Protein AF-0000000078664576 (afdb_homodimer)

pLDDT: mean 90.14, std 10.69, range [45.69, 98.06]

Foldseek 3Di:
DDADDPVRLCVLQVVLVVQQDALVVLLVVLVVPDDPVCLQLVNCLQCVLVSLVSSLVSSLVSSVVSLVVSVVSSVVSLCVVCVVVVVPDPDDPVVVVVVSCVNCVVSVVVSCVVVVVVSVVSSQVNSLVSVCSSLVSNVWAKDFDDPVCCVVQLRFGMKGNYPVCCVPPQLPMATEHEEQDDDPCSPNSQDDDDVRHHYEYEYAHPEQDLVNLVVCVVSPYAYEYDPVRCVDPSNVPPPSYHHSSCVSVVSD/DDADDPVRLCVLQVVLVVQQDALVVLLVVLVVPDDPVCLQLVNCLQCVLVSLVSSLVSSLVSSVVSLVVSVVSSVVSLCVVCVVVVVPDPDDPVVVVVVSCVNCVVSVVVSCVVVVVVSVVSSQVNSLVSVCSSLVSNVWAKDFDDPVCCVVQLNFGMKGNYPVCCVPPQLPMATEHEDQDDDPCSPNSQDDDPVRHHYEYEYAHPEQDLVNLVVCVVSPYAYEYDPVRCPDPSNVPPPSYHHSSCVSVVSD

Sequence (504 aa):
MLELTESEIAAFLDPALKSIPPPIKILQESIDSLPFKKLEPEYVKNHFSEVMELVTDNAFAKFKVYQRMASRPVIQKFMEKYGPEIEANTKNQKEFVSELLDIFMPVAVSFEFRTSQMRKSRAGTTFEHITVFLL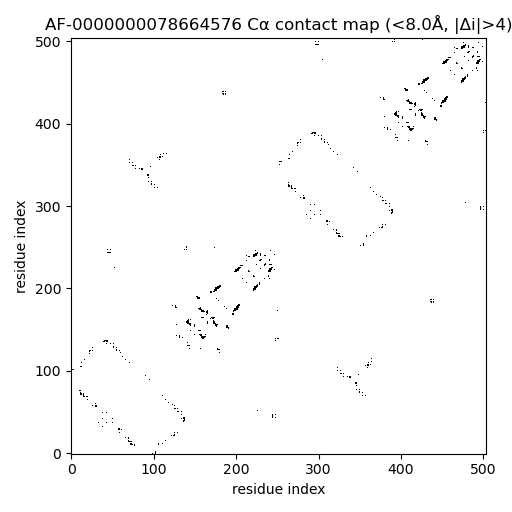QKCGIKCERTAKSVRKKMNRMDIVIPNQEVALKKPDQAKFLSCKHTLRERWKQALPEKNRNWVMYLITMDDDIPDQKAKEINDHNLIVYVKDQVKAKSYLAKKDWIRKLSDLPKDLRMLELTESEIAAFLDPALKSIPPPIKILQESIDSLPFKKLEPEYVKNHFSEVMELVTDNAFAKFKVYQRMASRPVIQKFMEKYGPEIEANTKNQKEFVSELLDIFMPVAVSFEFRTSQMRKSRAGTTFEHITVFLLQKCGIKCERTAKSVRKKMNRMDIVIPNQEVALKKPDQAKFLSCKHTLRERWKQALPEKNRNWVMYLITMDDDIPDQKAKEINDHNLIVYVKDQVKAKSYLAKKDWIRKLSDLPKDLR

Secondary structure (DSSP, 8-state):
-----HHHHHHHHHHHHHHSPPHHHHHHHHHHTS-GGGGSHHHHHHTHHHHHHHHHHHHHHHHHHHHHHTHHHHHHHHHHHHHHHHHT--S-HHHHHHHHHHHHHHHHHHHHHHHHHHHHHHHHHHHHHHHHHHHHHTT---EEPPHHHHHHTTT--EEES-HHHHHH-GGG-EEEEEESS--GGGGTTS-SS-TT-EEEEEE--S---HHHHHHHHHTT-EEEE-HHHHTSHHHHT-TTEEEGGGHHHHT-/-----HHHHHHHHHHHHHHSPPHHHHHHHHHHTS-GGGGSHHHHHHTHHHHHHHHHHHHHHHHHHHHHHTHHHHHHHHHHHHHHHHHT--S-HHHHHHHHHHHHHHHHHHHHHHHHHHHHHHHHHHHHHHHHHHHHHTT---EEPPHHHHHHTTT--EEES-HHHHHH-GGG-EEEEEESS--GGGGGGS-SS-TT-EEEEEE--S---HHHHHHHHHTT-EEEE-HHHHTSHHHHT-TTEEEGGGHHHHT-

Radius of gyration: 26.31 Å; Cα contacts (8 Å, |Δi|>4): 673; chains: 2; bounding box: 66×68×53 Å

Structure (mmCIF, N/CA/C/O backbone):
data_AF-0000000078664576-model_v1
#
loop_
_entity.id
_entity.type
_entity.pdbx_description
1 polymer 'Putative type II restriction enzyme'
#
loop_
_atom_site.group_PDB
_atom_site.id
_atom_site.type_symbol
_atom_site.label_atom_id
_atom_site.label_alt_id
_atom_site.label_comp_id
_atom_site.label_asym_id
_atom_site.label_entity_id
_atom_site.label_seq_id
_atom_site.pdbx_PDB_ins_code
_atom_site.Cartn_x
_atom_site.Cartn_y
_atom_site.Cartn_z
_atom_site.occupancy
_atom_site.B_iso_or_equiv
_atom_site.auth_seq_id
_atom_site.auth_comp_id
_atom_site.auth_asym_id
_atom_site.auth_atom_id
_atom_site.pdbx_PDB_model_num
ATOM 1 N N . MET A 1 1 ? 3.578 -30.891 -8.031 1 45.78 1 MET A N 1
ATOM 2 C CA . MET A 1 1 ? 4.727 -30.047 -7.711 1 45.78 1 MET A CA 1
ATOM 3 C C . MET A 1 1 ? 4.641 -29.547 -6.273 1 45.78 1 MET A C 1
ATOM 5 O O . MET A 1 1 ? 3.561 -29.203 -5.797 1 45.78 1 MET A O 1
ATOM 9 N N . LEU A 1 2 ? 5.609 -29.906 -5.508 1 59.88 2 LEU A N 1
ATOM 10 C CA . LEU A 1 2 ? 5.602 -29.75 -4.059 1 59.88 2 LEU A CA 1
ATOM 11 C C . LEU A 1 2 ? 5.453 -28.281 -3.674 1 59.88 2 LEU A C 1
ATOM 13 O O . LEU A 1 2 ? 6.195 -27.422 -4.168 1 59.88 2 LEU A O 1
ATOM 17 N N . GLU A 1 3 ? 4.305 -27.922 -3.258 1 78.62 3 GLU A N 1
ATOM 18 C CA . GLU A 1 3 ? 4.02 -26.562 -2.799 1 78.62 3 GLU A CA 1
ATOM 19 C C . GLU A 1 3 ? 4.766 -26.25 -1.507 1 78.62 3 GLU A C 1
ATOM 21 O O . GLU A 1 3 ? 4.777 -27.062 -0.576 1 78.62 3 GLU A O 1
ATOM 26 N N . LEU A 1 4 ? 5.695 -25.328 -1.616 1 89.19 4 LEU A N 1
ATOM 27 C CA . LEU A 1 4 ? 6.434 -24.875 -0.445 1 89.19 4 LEU A CA 1
ATOM 28 C C . LEU A 1 4 ? 5.488 -24.297 0.603 1 89.19 4 LEU A C 1
ATOM 30 O O . LEU A 1 4 ? 4.535 -23.594 0.262 1 89.19 4 LEU A O 1
ATOM 34 N N . THR A 1 5 ? 5.738 -24.672 1.813 1 91.56 5 THR A N 1
ATOM 35 C CA . THR A 1 5 ? 4.98 -24.078 2.916 1 91.56 5 THR A CA 1
ATOM 36 C C . THR A 1 5 ? 5.465 -22.672 3.215 1 91.56 5 THR A C 1
ATOM 38 O O . THR A 1 5 ? 6.559 -22.281 2.797 1 91.56 5 THR A O 1
ATOM 41 N N . GLU A 1 6 ? 4.664 -21.984 3.914 1 90.12 6 GLU A N 1
ATOM 42 C CA . GLU A 1 6 ? 5.039 -20.641 4.316 1 90.12 6 GLU A CA 1
ATOM 43 C C . GLU A 1 6 ? 6.316 -20.641 5.148 1 90.12 6 GLU A C 1
ATOM 45 O O . GLU A 1 6 ? 7.152 -19.75 5.027 1 90.12 6 GLU A O 1
ATOM 50 N N . SER A 1 7 ? 6.41 -21.641 5.977 1 92.19 7 SER A N 1
ATOM 51 C CA . SER A 1 7 ? 7.59 -21.766 6.828 1 92.19 7 SER A CA 1
ATOM 52 C C . SER A 1 7 ? 8.844 -22.016 6 1 92.19 7 SER A C 1
ATOM 54 O O . SER A 1 7 ? 9.914 -21.484 6.305 1 92.19 7 SER A O 1
ATOM 56 N N . GLU A 1 8 ? 8.742 -22.812 5.062 1 93.56 8 GLU A N 1
ATOM 57 C CA . GLU A 1 8 ? 9.867 -23.078 4.172 1 93.56 8 GLU A CA 1
ATOM 58 C C . GLU A 1 8 ? 10.289 -21.812 3.418 1 93.56 8 GLU A C 1
ATOM 60 O O . GLU A 1 8 ? 11.477 -21.531 3.287 1 93.56 8 GLU A O 1
ATOM 65 N N . ILE A 1 9 ? 9.32 -21.125 2.982 1 95.69 9 ILE A N 1
ATOM 66 C CA . ILE A 1 9 ? 9.602 -19.906 2.25 1 95.69 9 ILE A CA 1
ATOM 67 C C . ILE A 1 9 ? 10.297 -18.891 3.172 1 95.69 9 ILE A C 1
ATOM 69 O O . ILE A 1 9 ? 11.289 -18.281 2.789 1 95.69 9 ILE A O 1
ATOM 73 N N . ALA A 1 10 ? 9.797 -18.859 4.355 1 94.81 10 ALA A N 1
ATOM 74 C CA . ALA A 1 10 ? 10.398 -17.938 5.328 1 94.81 10 ALA A CA 1
ATOM 75 C C . ALA A 1 10 ? 11.867 -18.281 5.57 1 94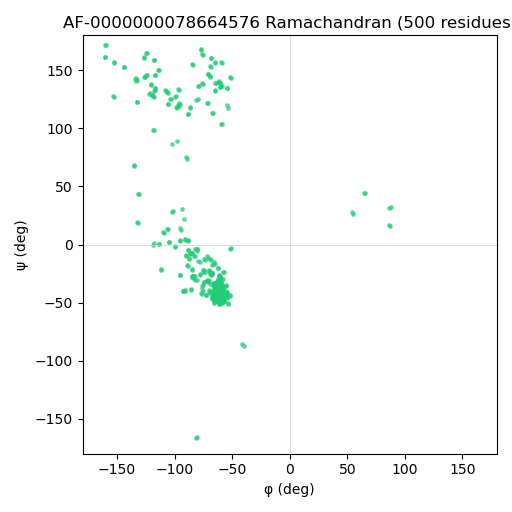.81 10 ALA A C 1
ATOM 77 O O . ALA A 1 10 ? 12.703 -17.391 5.734 1 94.81 10 ALA A O 1
ATOM 78 N N . ALA A 1 11 ? 12.125 -19.516 5.57 1 94.62 11 ALA A N 1
ATOM 79 C CA . ALA A 1 11 ? 13.492 -19.969 5.797 1 94.62 11 ALA A CA 1
ATOM 80 C C . ALA A 1 11 ? 14.422 -19.5 4.684 1 94.62 11 ALA A C 1
ATOM 82 O O . ALA A 1 11 ? 15.602 -19.219 4.926 1 94.62 11 ALA A O 1
ATOM 83 N N . PHE A 1 12 ? 13.938 -19.406 3.477 1 95.62 12 PHE A N 1
ATOM 84 C CA . PHE A 1 12 ? 14.727 -18.906 2.352 1 95.62 12 PHE A CA 1
ATOM 85 C C . PHE A 1 12 ? 14.977 -17.406 2.484 1 95.62 12 PHE A C 1
ATOM 87 O O . PHE A 1 12 ? 16.016 -16.906 2.051 1 95.62 12 PHE A O 1
ATOM 94 N N . LEU A 1 13 ? 14.047 -16.719 3.1 1 97.5 13 LEU A N 1
ATOM 95 C CA . LEU A 1 13 ? 14.031 -15.266 3.01 1 97.5 13 LEU A CA 1
ATOM 96 C C . LEU A 1 13 ? 14.742 -14.641 4.203 1 97.5 13 LEU A C 1
ATOM 98 O O . LEU A 1 13 ? 15.297 -13.539 4.094 1 97.5 13 LEU A O 1
ATOM 102 N N . ASP A 1 14 ? 14.789 -15.312 5.332 1 96.25 14 ASP A N 1
ATOM 103 C CA . ASP A 1 14 ? 15.234 -14.75 6.598 1 96.25 14 ASP A CA 1
ATOM 104 C C . ASP A 1 14 ? 16.656 -14.195 6.484 1 96.25 14 ASP A C 1
ATOM 106 O O . ASP A 1 14 ? 16.906 -13.039 6.832 1 96.25 14 ASP A O 1
ATOM 110 N N . PRO A 1 15 ? 17.547 -14.992 5.926 1 95.44 15 PRO A N 1
ATOM 111 C CA . PRO A 1 15 ? 18.906 -14.453 5.793 1 95.44 15 PRO A CA 1
ATOM 112 C C . PRO A 1 15 ? 18.969 -13.227 4.887 1 95.44 15 PRO A C 1
ATOM 114 O O . PRO A 1 15 ? 19.75 -12.305 5.137 1 95.44 15 PRO A O 1
ATOM 117 N N . ALA A 1 16 ? 18.234 -13.242 3.848 1 96.69 16 ALA A N 1
ATOM 118 C CA . ALA A 1 16 ? 18.203 -12.141 2.889 1 96.69 16 ALA A CA 1
ATOM 119 C C . ALA A 1 16 ? 17.703 -10.859 3.543 1 96.69 16 ALA A C 1
ATOM 121 O O . ALA A 1 16 ? 18.312 -9.797 3.393 1 96.69 16 ALA A O 1
ATOM 122 N N . LEU A 1 17 ? 16.656 -10.93 4.293 1 96.94 17 LEU A N 1
ATOM 123 C CA . LEU A 1 17 ? 16.047 -9.766 4.934 1 96.94 17 LEU A CA 1
ATOM 124 C C . LEU A 1 17 ? 16.984 -9.18 5.988 1 96.94 17 LEU A C 1
ATOM 126 O O . LEU A 1 17 ? 17.078 -7.961 6.133 1 96.94 17 LEU A O 1
ATOM 130 N N . LYS A 1 18 ? 17.719 -10.016 6.617 1 95.75 18 LYS A N 1
ATOM 131 C CA . LYS A 1 18 ? 18.641 -9.578 7.652 1 95.75 18 LYS A CA 1
ATOM 132 C C . LYS A 1 18 ? 19.875 -8.922 7.039 1 95.75 18 LYS A C 1
ATOM 134 O O . LYS A 1 18 ? 20.578 -8.156 7.707 1 95.75 18 LYS A O 1
ATOM 139 N N . SER A 1 19 ? 20.125 -9.227 5.824 1 96.62 19 SER A N 1
ATOM 140 C CA . SER A 1 19 ? 21.328 -8.711 5.172 1 96.62 19 SER A CA 1
ATOM 141 C C . SER A 1 19 ? 21.125 -7.27 4.723 1 96.62 19 SER A C 1
ATOM 143 O O . SER A 1 19 ? 22.094 -6.578 4.398 1 96.62 19 SER A O 1
ATOM 145 N N . ILE A 1 20 ? 19.938 -6.746 4.688 1 97.19 20 ILE A N 1
ATOM 146 C CA . ILE A 1 20 ? 19.672 -5.367 4.289 1 97.19 20 ILE A CA 1
ATOM 147 C C . ILE A 1 20 ? 19.938 -4.43 5.465 1 97.19 20 ILE A C 1
ATOM 149 O O . ILE A 1 20 ? 19.328 -4.562 6.527 1 97.19 20 ILE A O 1
ATOM 153 N N . PRO A 1 21 ? 20.766 -3.475 5.27 1 96.56 21 PRO A N 1
ATOM 154 C CA . PRO A 1 21 ? 21.125 -2.588 6.379 1 96.56 21 PRO A CA 1
ATOM 155 C C . PRO A 1 21 ? 19.969 -1.704 6.836 1 96.56 21 PRO A C 1
ATOM 157 O O . PRO A 1 21 ? 19.016 -1.511 6.09 1 96.56 21 PRO A O 1
ATOM 160 N N . PRO A 1 22 ? 20.094 -1.186 8.047 1 95.12 22 PRO A N 1
ATOM 161 C CA . PRO A 1 22 ? 19.062 -0.247 8.516 1 95.12 22 PRO A CA 1
ATOM 162 C C . PRO A 1 22 ? 19.031 1.045 7.703 1 95.12 22 PRO A C 1
ATOM 164 O O . PRO A 1 22 ? 20.031 1.403 7.066 1 95.12 22 PRO A O 1
ATOM 167 N N . PRO A 1 23 ? 17.953 1.692 7.711 1 94 23 PRO A N 1
ATOM 168 C CA . PRO A 1 23 ? 17.766 2.891 6.891 1 94 23 PRO A CA 1
ATOM 169 C C . PRO A 1 23 ? 18.828 3.951 7.145 1 94 23 PRO A C 1
ATOM 171 O O . PRO A 1 23 ? 19.328 4.57 6.199 1 94 23 PRO A O 1
ATOM 174 N N . ILE A 1 24 ? 19.219 4.16 8.32 1 94.25 24 ILE A N 1
ATOM 175 C CA . ILE A 1 24 ? 20.172 5.215 8.664 1 94.25 24 ILE A CA 1
ATOM 176 C C . ILE A 1 24 ? 21.531 4.922 8.023 1 94.25 24 ILE A C 1
ATOM 178 O O . ILE A 1 24 ? 22.219 5.836 7.57 1 94.25 24 ILE A O 1
ATOM 182 N N . LYS A 1 25 ? 21.875 3.715 8.055 1 96.19 25 LYS A N 1
ATOM 183 C CA . LYS A 1 25 ? 23.141 3.338 7.426 1 96.19 25 LYS A CA 1
ATOM 184 C C . LYS A 1 25 ? 23.094 3.566 5.918 1 96.19 25 LYS A C 1
ATOM 186 O O . LYS A 1 25 ? 24.047 4.094 5.336 1 96.19 25 LYS A O 1
ATOM 191 N N . ILE A 1 26 ? 22.047 3.15 5.316 1 95.81 26 ILE A N 1
ATOM 192 C CA . ILE A 1 26 ? 21.859 3.346 3.881 1 95.81 26 ILE A CA 1
ATOM 193 C C . ILE A 1 26 ? 21.875 4.84 3.557 1 95.81 26 ILE A C 1
ATOM 195 O O . ILE A 1 26 ? 22.516 5.262 2.586 1 95.81 26 ILE A O 1
ATOM 199 N N . LEU A 1 27 ? 21.219 5.59 4.367 1 95.62 27 LEU A N 1
ATOM 200 C CA . LEU A 1 27 ? 21.203 7.035 4.184 1 95.62 27 LEU A CA 1
ATOM 201 C C . LEU A 1 27 ? 22.594 7.625 4.301 1 95.62 27 LEU A C 1
ATOM 203 O O . LEU A 1 27 ? 23 8.438 3.461 1 95.62 27 LEU A O 1
ATOM 207 N N . GLN A 1 28 ? 23.281 7.23 5.27 1 96.06 28 GLN A N 1
ATOM 208 C CA . GLN A 1 28 ? 24.641 7.723 5.461 1 96.06 28 GLN A CA 1
ATOM 209 C C . GLN A 1 28 ? 25.531 7.379 4.266 1 96.06 28 GLN A C 1
ATOM 211 O O . GLN A 1 28 ? 26.281 8.227 3.785 1 96.06 28 GLN A O 1
ATOM 216 N N . GLU A 1 29 ? 25.406 6.164 3.805 1 96.12 29 GLU A N 1
ATOM 217 C CA . GLU A 1 29 ? 26.156 5.758 2.625 1 96.12 29 GLU A CA 1
ATOM 218 C C . GLU A 1 29 ? 25.781 6.602 1.411 1 96.12 29 GLU A C 1
ATOM 220 O O . GLU A 1 29 ? 26.641 6.945 0.596 1 96.12 29 GLU A O 1
ATOM 225 N N . SER A 1 30 ? 24.547 6.867 1.321 1 94.5 30 SER A N 1
ATOM 226 C CA . SER A 1 30 ? 24.062 7.68 0.212 1 94.5 30 SER A CA 1
ATOM 227 C C . SER A 1 30 ? 24.625 9.094 0.275 1 94.5 30 SER A C 1
ATOM 229 O O . SER A 1 30 ? 25.078 9.633 -0.737 1 94.5 30 SER A O 1
ATOM 231 N N . ILE A 1 31 ? 24.594 9.68 1.409 1 94.62 31 ILE A N 1
ATOM 232 C CA . ILE A 1 31 ? 25.109 11.023 1.621 1 94.62 31 ILE A CA 1
ATOM 233 C C . ILE A 1 31 ? 26.609 11.055 1.343 1 94.62 31 ILE A C 1
ATOM 235 O O . ILE A 1 31 ? 27.094 11.953 0.65 1 94.62 31 ILE A O 1
ATOM 239 N N . ASP A 1 32 ? 27.266 10.055 1.788 1 95.06 32 ASP A N 1
ATOM 240 C CA . ASP A 1 32 ? 28.719 9.977 1.646 1 95.06 32 ASP A CA 1
ATOM 241 C C . ASP A 1 32 ? 29.109 9.828 0.179 1 95.06 32 ASP A C 1
ATOM 243 O O . ASP A 1 32 ? 30.234 10.164 -0.201 1 95.06 32 ASP A O 1
ATOM 247 N N . SER A 1 33 ? 28.219 9.32 -0.603 1 95.06 33 SER A N 1
ATOM 248 C CA . SER A 1 33 ? 28.531 9.07 -2.006 1 95.06 33 SER A CA 1
ATOM 249 C C . SER A 1 33 ? 28.359 10.336 -2.846 1 95.06 33 SER A C 1
ATOM 251 O O . SER A 1 33 ? 28.781 10.375 -4.004 1 95.06 33 SER A O 1
ATOM 253 N N . LEU A 1 34 ? 27.797 11.352 -2.303 1 94.12 34 LEU A N 1
ATOM 254 C CA . LEU A 1 34 ? 27.562 12.586 -3.035 1 94.12 34 LEU A CA 1
ATOM 255 C C . LEU A 1 34 ? 28.797 13.484 -3.004 1 94.12 34 LEU A C 1
ATOM 257 O O . LEU A 1 34 ? 29.594 13.422 -2.062 1 94.12 34 LEU A O 1
ATOM 261 N N . PRO A 1 35 ? 28.891 14.352 -4.035 1 93 35 PRO A N 1
ATOM 262 C CA . PRO A 1 35 ? 29.984 15.328 -3.992 1 93 35 PRO A CA 1
ATOM 263 C C . PRO A 1 35 ? 29.906 16.25 -2.783 1 93 35 PRO A C 1
ATOM 265 O O . PRO A 1 35 ? 28.844 16.812 -2.496 1 93 35 PRO A O 1
ATOM 268 N N . PHE A 1 36 ? 31.016 16.453 -2.158 1 89.81 36 PHE A N 1
ATOM 269 C CA . PHE A 1 36 ? 31.109 17.234 -0.938 1 89.81 36 PHE A CA 1
ATOM 270 C C . PHE A 1 36 ? 30.562 18.641 -1.167 1 89.81 36 PHE A C 1
ATOM 272 O O . PHE A 1 36 ? 29.875 19.203 -0.306 1 89.81 36 PHE A O 1
ATOM 279 N N . LYS A 1 37 ? 30.812 19.141 -2.318 1 90.44 37 LYS A N 1
ATOM 280 C CA . LYS A 1 37 ? 30.406 20.5 -2.652 1 90.44 37 LYS A CA 1
ATOM 281 C C . LYS A 1 37 ? 28.891 20.672 -2.547 1 90.44 37 LYS A C 1
ATOM 283 O O . LYS A 1 37 ? 28.406 21.719 -2.125 1 90.44 37 LYS A O 1
ATOM 288 N N . LYS A 1 38 ? 28.219 19.641 -2.818 1 92.19 38 LYS A N 1
ATOM 289 C CA . LYS A 1 38 ? 26.766 19.688 -2.838 1 92.19 38 LYS A CA 1
ATOM 290 C C . LYS A 1 38 ? 26.188 19.594 -1.427 1 92.19 38 LYS A C 1
ATOM 292 O O . LYS A 1 38 ? 24.984 19.797 -1.222 1 92.19 38 LYS A O 1
ATOM 297 N N . LEU A 1 39 ? 27.062 19.375 -0.477 1 93.81 39 LEU A N 1
ATOM 298 C CA . LEU A 1 39 ? 26.594 19.203 0.895 1 93.81 39 LEU A CA 1
ATOM 299 C C . LEU A 1 39 ? 27.078 20.359 1.771 1 93.81 39 LEU A C 1
ATOM 301 O O . LEU A 1 39 ? 26.797 20.391 2.973 1 93.81 39 LEU A O 1
ATOM 305 N N . GLU A 1 40 ? 27.797 21.25 1.118 1 95.62 40 GLU A N 1
ATOM 306 C CA . GLU A 1 40 ? 28.203 22.453 1.843 1 95.62 40 GLU A CA 1
ATOM 307 C C . GLU A 1 40 ? 27 23.297 2.248 1 95.62 40 GLU A C 1
ATOM 309 O O . GLU A 1 40 ? 26.062 23.469 1.468 1 95.62 40 GLU A O 1
ATOM 314 N N . PRO A 1 41 ? 27.047 23.797 3.389 1 95.62 41 PRO A N 1
ATOM 315 C CA . PRO A 1 41 ? 25.906 24.547 3.91 1 95.62 41 PRO A CA 1
ATOM 316 C C . PRO A 1 41 ? 25.438 25.641 2.949 1 95.62 41 PRO A C 1
ATOM 318 O O . PRO A 1 41 ? 24.234 25.766 2.707 1 95.62 41 PRO A O 1
ATOM 321 N N . GLU A 1 42 ? 26.328 26.359 2.383 1 95.06 42 GLU A N 1
ATOM 322 C CA . GLU A 1 42 ? 25.953 27.453 1.483 1 95.06 42 GLU A CA 1
ATOM 323 C C . GLU A 1 42 ? 25.281 26.922 0.22 1 95.06 42 GLU A C 1
ATOM 325 O O . GLU A 1 42 ? 24.297 27.5 -0.255 1 95.06 42 GLU A O 1
ATOM 330 N N . TYR A 1 43 ? 25.812 25.859 -0.281 1 96.19 43 TYR A N 1
ATOM 331 C CA . TYR A 1 43 ? 25.203 25.266 -1.467 1 96.19 43 TYR A CA 1
ATOM 332 C C . TYR A 1 43 ? 23.812 24.719 -1.165 1 96.19 43 TYR A C 1
ATOM 334 O O . TYR A 1 43 ? 22.875 24.953 -1.927 1 96.19 43 TYR A O 1
ATOM 342 N N . VAL A 1 44 ? 23.703 24 -0.061 1 96.56 44 VAL A N 1
ATOM 343 C CA . VAL A 1 44 ? 22.422 23.438 0.344 1 96.56 44 VAL A CA 1
ATOM 344 C C . VAL A 1 44 ? 21.391 24.547 0.509 1 96.56 44 VAL A C 1
ATOM 346 O O . VAL A 1 44 ? 20.25 24.422 0.022 1 96.56 44 VAL A O 1
ATOM 349 N N . LYS A 1 45 ? 21.797 25.578 1.078 1 94.75 45 LYS A N 1
ATOM 350 C CA . LYS A 1 45 ? 20.906 26.719 1.311 1 94.75 45 LYS A CA 1
ATOM 351 C C . LYS A 1 45 ? 20.406 27.297 -0.007 1 94.75 45 LYS A C 1
ATOM 353 O O . LYS A 1 45 ? 19.234 27.625 -0.141 1 94.75 45 LYS A O 1
ATOM 358 N N . ASN A 1 46 ? 21.281 27.359 -0.966 1 94.62 46 ASN A N 1
ATOM 359 C CA . ASN A 1 46 ? 20.953 28.031 -2.221 1 94.62 46 ASN A CA 1
ATOM 360 C C . ASN A 1 46 ? 20.312 27.078 -3.221 1 94.62 46 ASN A C 1
ATOM 362 O O . ASN A 1 46 ? 19.734 27.516 -4.215 1 94.62 46 ASN A O 1
ATOM 366 N N . HIS A 1 47 ? 20.484 25.766 -2.953 1 96 47 HIS A N 1
ATOM 367 C CA . HIS A 1 47 ? 19.969 24.766 -3.875 1 96 47 HIS A CA 1
ATOM 368 C C . HIS A 1 47 ? 19.188 23.688 -3.131 1 96 47 HIS A C 1
ATOM 370 O O . HIS A 1 47 ? 19.328 22.5 -3.43 1 96 47 HIS A O 1
ATOM 376 N N . PHE A 1 48 ? 18.375 24.094 -2.217 1 97.31 48 PHE A N 1
ATOM 377 C CA . PHE A 1 48 ? 17.75 23.172 -1.27 1 97.31 48 PHE A CA 1
ATOM 378 C C . PHE A 1 48 ? 16.906 22.141 -1.998 1 97.31 48 PHE A C 1
ATOM 380 O O . PHE A 1 48 ? 17.031 20.938 -1.736 1 97.31 48 PHE A O 1
ATOM 387 N N . SER A 1 49 ? 16.062 22.531 -2.92 1 96.88 49 SER A N 1
ATOM 388 C CA . SER A 1 49 ? 15.195 21.625 -3.652 1 96.88 49 SER A CA 1
ATOM 389 C C . SER A 1 49 ? 16 20.578 -4.418 1 96.88 49 SER A C 1
ATOM 391 O O . SER A 1 49 ? 15.719 19.391 -4.34 1 96.88 49 SER A O 1
ATOM 393 N N . GLU A 1 50 ? 17 21.016 -5.066 1 96.06 50 GLU A N 1
ATOM 394 C CA . GLU A 1 50 ? 17.859 20.141 -5.855 1 96.06 50 GLU A CA 1
ATOM 395 C C . GLU A 1 50 ? 18.562 19.125 -4.969 1 96.06 50 GLU A C 1
ATOM 397 O O . GLU A 1 50 ? 18.594 17.922 -5.289 1 96.06 50 GLU A O 1
ATOM 402 N N . VAL A 1 51 ? 19.094 19.609 -3.93 1 96.38 51 VAL A N 1
ATOM 403 C CA . VAL A 1 51 ? 19.859 18.734 -3.035 1 96.38 51 VAL A CA 1
ATOM 404 C C . VAL A 1 51 ? 18.922 17.719 -2.375 1 96.38 51 VAL A C 1
ATOM 406 O O . VAL A 1 51 ? 19.266 16.547 -2.25 1 96.38 51 VAL A O 1
ATOM 409 N N . MET A 1 52 ? 17.812 18.172 -1.984 1 96.5 52 MET A N 1
ATOM 410 C CA . MET A 1 52 ? 16.812 17.281 -1.392 1 96.5 52 MET A CA 1
ATOM 411 C C . MET A 1 52 ? 16.453 16.156 -2.354 1 96.5 52 MET A C 1
ATOM 413 O O . MET A 1 52 ? 16.438 14.977 -1.967 1 96.5 52 MET A O 1
ATOM 417 N N . GLU A 1 53 ? 16.172 16.484 -3.535 1 95.81 53 GLU A N 1
ATOM 418 C CA . GLU A 1 53 ? 15.836 15.492 -4.551 1 95.81 53 GLU A CA 1
ATOM 419 C C . GLU A 1 53 ? 17 14.523 -4.773 1 95.81 53 GLU A C 1
ATOM 421 O O . GLU A 1 53 ? 16.797 13.312 -4.848 1 95.81 53 GLU A O 1
ATOM 426 N N . LEU A 1 54 ? 18.141 15.109 -4.832 1 96.12 54 LEU A N 1
ATOM 427 C CA . LEU A 1 54 ? 19.344 14.32 -5.082 1 96.12 54 LEU A CA 1
ATOM 428 C C . LEU A 1 54 ? 19.5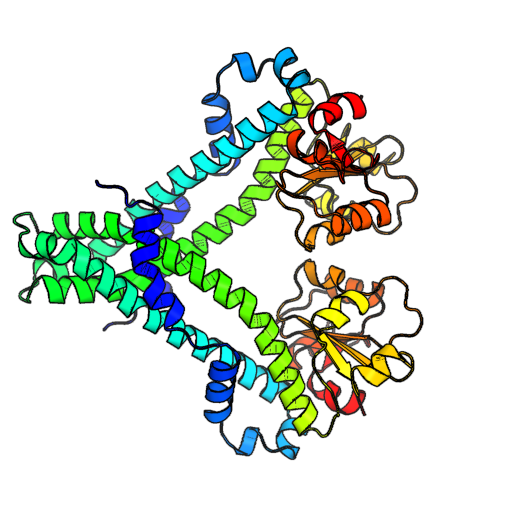62 13.305 -3.963 1 96.12 54 LEU A C 1
ATOM 430 O O . LEU A 1 54 ? 19.781 12.125 -4.227 1 96.12 54 LEU A O 1
ATOM 434 N N . VAL A 1 55 ? 19.5 13.805 -2.746 1 96.19 55 VAL A N 1
ATOM 435 C CA . VAL A 1 55 ? 19.75 12.945 -1.597 1 96.19 55 VAL A CA 1
ATOM 436 C C . VAL A 1 55 ? 18.672 11.867 -1.504 1 96.19 55 VAL A C 1
ATOM 438 O O . VAL A 1 55 ? 18.969 10.695 -1.275 1 96.19 55 VAL A O 1
ATOM 441 N N . THR A 1 56 ? 17.469 12.266 -1.677 1 95.69 56 THR A N 1
ATOM 442 C CA . THR A 1 56 ? 16.344 11.336 -1.603 1 95.69 56 THR A CA 1
ATOM 443 C C . THR A 1 56 ? 16.469 10.258 -2.676 1 95.69 56 THR A C 1
ATOM 445 O O . THR A 1 56 ? 16.328 9.07 -2.385 1 95.69 56 THR A O 1
ATOM 448 N N . ASP A 1 57 ? 16.75 10.648 -3.883 1 95.19 57 ASP A N 1
ATOM 449 C CA . ASP A 1 57 ? 16.891 9.719 -4.996 1 95.19 57 ASP A CA 1
ATOM 450 C C . ASP A 1 57 ? 18.062 8.758 -4.77 1 95.19 57 ASP A C 1
ATOM 452 O O . ASP A 1 57 ? 17.953 7.562 -5.062 1 95.19 57 ASP A O 1
ATOM 456 N N . ASN A 1 58 ? 19.094 9.297 -4.289 1 96.44 58 ASN A N 1
ATOM 457 C CA . ASN A 1 58 ? 20.281 8.477 -4.031 1 96.44 58 ASN A CA 1
ATOM 458 C C . ASN A 1 58 ? 20 7.438 -2.943 1 96.44 58 ASN A C 1
ATOM 460 O O . ASN A 1 58 ? 20.438 6.289 -3.057 1 96.44 58 ASN A O 1
ATOM 464 N N . ALA A 1 59 ? 19.359 7.871 -1.915 1 96.31 59 ALA A N 1
ATOM 465 C CA . ALA A 1 59 ? 19.016 6.945 -0.836 1 96.31 59 ALA A CA 1
ATOM 466 C C . ALA A 1 59 ? 18.141 5.812 -1.344 1 96.31 59 ALA A C 1
ATOM 468 O O . ALA A 1 59 ? 18.344 4.648 -1 1 96.31 59 ALA A O 1
ATOM 469 N N . PHE A 1 60 ? 17.234 6.133 -2.143 1 95.25 60 PHE A N 1
ATOM 470 C CA . PHE A 1 60 ? 16.344 5.133 -2.717 1 95.25 60 PHE A CA 1
ATOM 471 C C . PHE A 1 60 ? 17.109 4.168 -3.609 1 95.25 60 PHE A C 1
ATOM 473 O O . PHE A 1 60 ? 16.922 2.955 -3.533 1 95.25 60 PHE A O 1
ATOM 480 N N . ALA A 1 61 ? 17.938 4.75 -4.43 1 95.44 61 ALA A N 1
ATOM 481 C CA . ALA A 1 61 ? 18.75 3.928 -5.324 1 95.44 61 ALA A CA 1
ATOM 482 C C . ALA A 1 61 ? 19.625 2.961 -4.535 1 95.44 61 ALA A C 1
ATOM 484 O O . ALA A 1 61 ? 19.781 1.799 -4.918 1 95.44 61 ALA A O 1
ATOM 485 N N . LYS A 1 62 ? 20.141 3.473 -3.527 1 96.38 62 LYS A N 1
ATOM 486 C CA . LYS A 1 62 ? 21.016 2.635 -2.699 1 96.38 62 LYS A CA 1
ATOM 487 C C . LYS A 1 62 ? 20.219 1.502 -2.051 1 96.38 62 LYS A C 1
ATOM 489 O O . LYS A 1 62 ? 20.703 0.37 -1.97 1 96.38 62 LYS A O 1
ATOM 494 N N . PHE A 1 63 ? 19.094 1.765 -1.553 1 96.38 63 PHE A N 1
ATOM 495 C CA . PHE A 1 63 ? 18.25 0.707 -1.006 1 96.38 63 PHE A CA 1
ATOM 496 C C . PHE A 1 63 ? 17.984 -0.371 -2.051 1 96.38 63 PHE A C 1
ATOM 498 O O . PHE A 1 63 ? 18.031 -1.564 -1.746 1 96.38 63 PHE A O 1
ATOM 505 N N . LYS A 1 64 ? 17.688 0.05 -3.289 1 94.19 64 LYS A N 1
ATOM 506 C CA . LYS A 1 64 ? 17.391 -0.89 -4.367 1 94.19 64 LYS A CA 1
ATOM 507 C C . LYS A 1 64 ? 18.578 -1.804 -4.641 1 94.19 64 LYS A C 1
ATOM 509 O O . LYS A 1 64 ? 18.406 -2.975 -4.98 1 94.19 64 LYS A O 1
ATOM 514 N N . VAL A 1 65 ? 19.719 -1.252 -4.508 1 95.5 65 VAL A N 1
ATOM 515 C CA . VAL A 1 65 ? 20.922 -2.053 -4.68 1 95.5 65 VAL A CA 1
ATOM 516 C C . VAL A 1 65 ? 20.984 -3.123 -3.594 1 95.5 65 VAL A C 1
ATOM 518 O O . VAL A 1 65 ? 21.219 -4.297 -3.887 1 95.5 65 VAL A O 1
ATOM 521 N N . TYR A 1 66 ? 20.75 -2.697 -2.393 1 96.62 66 TYR A N 1
ATOM 522 C CA . TYR A 1 66 ? 20.766 -3.652 -1.29 1 96.62 66 TYR A CA 1
ATOM 523 C C . TYR A 1 66 ? 19.672 -4.703 -1.462 1 96.62 66 TYR A C 1
ATOM 525 O O . TYR A 1 66 ? 19.891 -5.879 -1.156 1 96.62 66 TYR A O 1
ATOM 533 N N . GLN A 1 67 ? 18.547 -4.258 -1.896 1 94.94 67 GLN A N 1
ATOM 534 C CA . GLN A 1 67 ? 17.469 -5.191 -2.162 1 94.94 67 GLN A CA 1
ATOM 535 C C . GLN A 1 67 ? 17.859 -6.219 -3.219 1 94.94 67 GLN A C 1
ATOM 537 O O . GLN A 1 67 ? 17.609 -7.414 -3.055 1 94.94 67 GLN A O 1
ATOM 542 N N . ARG A 1 68 ? 18.484 -5.773 -4.246 1 93.75 68 ARG A N 1
ATOM 543 C CA . ARG A 1 68 ? 18.938 -6.672 -5.301 1 93.75 68 ARG A CA 1
ATOM 544 C C . ARG A 1 68 ? 19.984 -7.645 -4.766 1 93.75 68 ARG A C 1
ATOM 546 O O . ARG A 1 68 ? 19.922 -8.844 -5.047 1 93.75 68 ARG A O 1
ATOM 553 N N . MET A 1 69 ? 20.828 -7.133 -4.012 1 96.25 69 MET A N 1
ATOM 554 C CA . MET A 1 69 ? 21.875 -7.977 -3.436 1 96.25 69 MET A CA 1
ATOM 555 C C . MET A 1 69 ? 21.281 -9.031 -2.516 1 96.25 69 MET A C 1
ATOM 557 O O . MET A 1 69 ? 21.797 -10.148 -2.428 1 96.25 69 MET A O 1
ATOM 561 N N . ALA A 1 70 ? 20.25 -8.672 -1.881 1 97.31 70 ALA A N 1
ATOM 562 C CA . ALA A 1 70 ? 19.609 -9.57 -0.928 1 97.31 70 ALA A CA 1
ATOM 563 C C . ALA A 1 70 ? 18.953 -10.75 -1.643 1 97.31 70 ALA A C 1
ATOM 565 O O . ALA A 1 70 ? 18.609 -11.75 -1.01 1 97.31 70 ALA A O 1
ATOM 566 N N . SER A 1 71 ? 18.812 -10.695 -2.938 1 96.56 71 SER A N 1
ATOM 567 C CA . SER A 1 71 ? 18.297 -11.828 -3.693 1 96.56 71 SER A CA 1
ATOM 568 C C . SER A 1 71 ? 19.266 -12.992 -3.684 1 96.56 71 SER A C 1
ATOM 570 O O . SER A 1 71 ? 18.859 -14.148 -3.816 1 96.56 71 SER A O 1
ATOM 572 N N . ARG A 1 72 ? 20.516 -12.734 -3.506 1 95.75 72 ARG A N 1
ATOM 573 C CA . ARG A 1 72 ? 21.562 -13.75 -3.588 1 95.75 72 ARG A CA 1
ATOM 574 C C . ARG A 1 72 ? 21.422 -14.773 -2.461 1 95.75 72 ARG A C 1
ATOM 576 O O . ARG A 1 72 ? 21.375 -15.977 -2.709 1 95.75 72 ARG A O 1
ATOM 583 N N . PRO A 1 73 ? 21.297 -14.297 -1.253 1 97.38 73 PRO A N 1
ATOM 584 C CA . PRO A 1 73 ? 21.094 -15.289 -0.196 1 97.38 73 PRO A CA 1
ATOM 585 C C . PRO A 1 73 ? 19.812 -16.078 -0.374 1 97.38 73 PRO A C 1
ATOM 587 O O . PRO A 1 73 ? 19.734 -17.25 0.03 1 97.38 73 PRO A O 1
ATOM 590 N N . VAL A 1 74 ? 18.781 -15.516 -0.907 1 98.06 74 VAL A N 1
ATOM 591 C CA . VAL A 1 74 ? 17.547 -16.25 -1.182 1 98.06 74 VAL A CA 1
ATOM 592 C C . VAL A 1 74 ? 17.844 -17.406 -2.135 1 98.06 74 VAL A C 1
ATOM 594 O O . VAL A 1 74 ? 17.469 -18.547 -1.865 1 98.06 74 VAL A O 1
ATOM 597 N N . ILE A 1 75 ? 18.516 -17.078 -3.205 1 97.5 75 ILE A N 1
ATOM 598 C CA . ILE A 1 75 ? 18.844 -18.078 -4.215 1 97.5 75 ILE A CA 1
ATOM 599 C C . ILE A 1 75 ? 19.781 -19.125 -3.619 1 97.5 75 ILE A C 1
ATOM 601 O O . ILE A 1 75 ? 19.625 -20.328 -3.871 1 97.5 75 ILE A O 1
ATOM 605 N N . GLN A 1 76 ? 20.688 -18.672 -2.814 1 96.81 76 GLN A N 1
ATOM 606 C CA . GLN A 1 76 ? 21.625 -19.594 -2.172 1 96.81 76 GLN A CA 1
ATOM 607 C C . GLN A 1 76 ? 20.875 -20.609 -1.297 1 96.81 76 GLN A C 1
ATOM 609 O O . GLN A 1 76 ? 21.156 -21.812 -1.36 1 96.81 76 GLN A O 1
ATOM 614 N N . LYS A 1 77 ? 19.984 -20.156 -0.516 1 97.12 77 LYS A N 1
ATOM 615 C CA . LYS A 1 77 ? 19.234 -21.047 0.353 1 97.12 77 LYS A CA 1
ATOM 616 C C . LYS A 1 77 ? 18.359 -22 -0.465 1 97.12 77 LYS A C 1
ATOM 618 O O . LYS A 1 77 ? 18.219 -23.172 -0.114 1 97.12 77 LYS A O 1
ATOM 623 N N . PHE A 1 78 ? 17.781 -21.469 -1.514 1 96.94 78 PHE A N 1
ATOM 624 C CA . PHE A 1 78 ? 17 -22.297 -2.42 1 96.94 78 PHE A CA 1
ATOM 625 C C . PHE A 1 78 ? 17.859 -23.406 -3.016 1 96.94 78 PHE A C 1
ATOM 627 O O . PHE A 1 78 ? 17.453 -24.562 -3.049 1 96.94 78 PHE A O 1
ATOM 634 N N . MET A 1 79 ? 19.078 -23.078 -3.395 1 95.81 79 MET A N 1
ATOM 635 C CA . MET A 1 79 ? 20 -24.016 -4.004 1 95.81 79 MET A CA 1
ATOM 636 C C . MET A 1 79 ? 20.5 -25.047 -2.979 1 95.81 79 MET A C 1
ATOM 638 O O . MET A 1 79 ? 20.797 -26.188 -3.328 1 95.81 79 MET A O 1
ATOM 642 N N . GLU A 1 80 ? 20.594 -24.594 -1.789 1 95.56 80 GLU A N 1
ATOM 643 C CA . GLU A 1 80 ? 20.953 -25.531 -0.733 1 95.56 80 GLU A CA 1
ATOM 644 C C . GLU A 1 80 ? 19.906 -26.625 -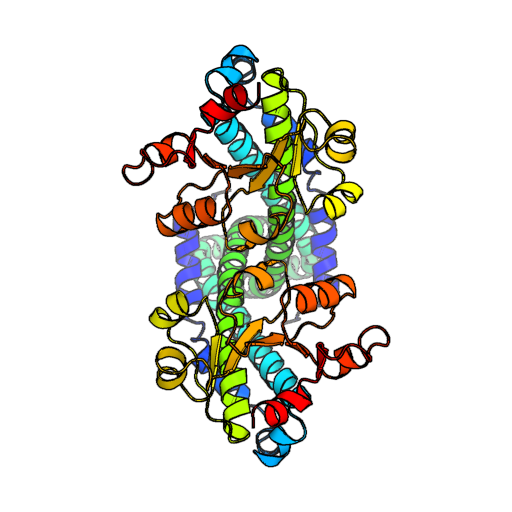0.578 1 95.56 80 GLU A C 1
ATOM 646 O O . GLU A 1 80 ? 20.25 -27.797 -0.395 1 95.56 80 GLU A O 1
ATOM 651 N N . LYS A 1 81 ? 18.719 -26.234 -0.672 1 94.81 81 LYS A N 1
ATOM 652 C CA . LYS A 1 81 ? 17.641 -27.188 -0.481 1 94.81 81 LYS A CA 1
ATOM 653 C C . LYS A 1 81 ? 17.453 -28.078 -1.716 1 94.81 81 LYS A C 1
ATOM 655 O O . LYS A 1 81 ? 17.312 -29.297 -1.603 1 94.81 81 LYS A O 1
ATOM 660 N N . TYR A 1 82 ? 17.531 -27.484 -2.887 1 93.5 82 TYR A N 1
ATOM 661 C CA . TYR A 1 82 ? 17.156 -28.203 -4.102 1 93.5 82 TYR A CA 1
ATOM 662 C C . TYR A 1 82 ? 18.391 -28.609 -4.891 1 93.5 82 TYR A C 1
ATOM 664 O O . TYR A 1 82 ? 18.281 -29.234 -5.953 1 93.5 82 TYR A O 1
ATOM 672 N N . GLY A 1 83 ? 19.547 -28.328 -4.41 1 92.56 83 GLY A N 1
ATOM 673 C CA . GLY A 1 83 ? 20.812 -28.625 -5.066 1 92.56 83 GLY A CA 1
ATOM 674 C C . GLY A 1 83 ? 20.938 -30.094 -5.445 1 92.56 83 GLY A C 1
ATOM 675 O O . GLY A 1 83 ? 21.281 -30.422 -6.582 1 92.56 83 GLY A O 1
ATOM 676 N N . PRO A 1 84 ? 20.703 -30.922 -4.531 1 92.75 84 PRO A N 1
ATOM 677 C CA . PRO A 1 84 ? 20.797 -32.344 -4.84 1 92.75 84 PRO A CA 1
ATOM 678 C C . PRO A 1 84 ? 19.875 -32.75 -5.98 1 92.75 84 PRO A C 1
ATOM 680 O O . PRO A 1 84 ? 20.281 -33.531 -6.859 1 92.75 84 PRO A O 1
ATOM 683 N N . GLU A 1 85 ? 18.672 -32.281 -5.977 1 90.75 85 GLU A N 1
ATOM 684 C CA . GLU A 1 85 ? 17.719 -32.594 -7.043 1 90.75 85 GLU A CA 1
ATOM 685 C C . GLU A 1 85 ? 18.188 -32 -8.375 1 90.75 85 GLU A C 1
ATOM 687 O O . GLU A 1 85 ? 18.016 -32.625 -9.422 1 90.75 85 GLU A O 1
ATOM 692 N N . ILE A 1 86 ? 18.781 -30.891 -8.336 1 91.44 86 ILE A N 1
ATOM 693 C CA . ILE A 1 86 ? 19.266 -30.219 -9.531 1 91.44 86 ILE A CA 1
ATOM 694 C C . ILE A 1 86 ? 20.438 -31 -10.133 1 91.44 86 ILE A C 1
ATOM 696 O O . ILE A 1 86 ? 20.484 -31.219 -11.344 1 91.44 86 ILE A O 1
ATOM 700 N N . GLU A 1 87 ? 21.234 -31.469 -9.328 1 88.12 87 GLU A N 1
ATOM 701 C CA . GLU A 1 87 ? 22.406 -32.219 -9.781 1 88.12 87 GLU A CA 1
ATOM 702 C C . GLU A 1 87 ? 22 -33.594 -10.328 1 88.12 87 GLU A C 1
ATOM 704 O O . GLU A 1 87 ? 22.609 -34.094 -11.281 1 88.12 87 GLU A O 1
ATOM 709 N N . ALA A 1 88 ? 20.984 -34.125 -9.797 1 88.31 88 ALA A N 1
ATOM 710 C CA . ALA A 1 88 ? 20.578 -35.469 -10.125 1 88.31 88 ALA A CA 1
ATOM 711 C C . ALA A 1 88 ? 19.594 -35.469 -11.297 1 88.31 88 ALA A C 1
ATOM 713 O O . ALA A 1 88 ? 19.109 -36.531 -11.711 1 88.31 88 ALA A O 1
ATOM 714 N N . ASN A 1 89 ? 19.344 -34.344 -11.836 1 85.12 89 ASN A N 1
ATOM 715 C CA . ASN A 1 89 ? 18.297 -34.281 -12.844 1 85.12 89 ASN A CA 1
ATOM 716 C C . ASN A 1 89 ? 18.656 -35.094 -14.086 1 85.12 89 ASN A C 1
ATOM 718 O O . ASN A 1 89 ? 19.75 -34.938 -14.633 1 85.12 89 ASN A O 1
ATOM 722 N N . THR A 1 90 ? 17.719 -35.906 -14.57 1 83 90 THR A N 1
ATOM 723 C CA . THR A 1 90 ? 17.906 -36.719 -15.781 1 83 90 THR A CA 1
ATOM 724 C C . THR A 1 90 ? 16.875 -36.312 -16.844 1 83 90 THR A C 1
ATOM 726 O O . THR A 1 90 ? 16.875 -36.875 -17.953 1 83 90 THR A O 1
ATOM 729 N N . LYS A 1 91 ? 16.078 -35.375 -16.484 1 83.19 91 LYS A N 1
ATOM 730 C CA . LYS A 1 91 ? 15.055 -34.906 -17.422 1 83.19 91 LYS A CA 1
ATOM 731 C C . LYS A 1 91 ? 15.664 -34 -18.469 1 83.19 91 LYS A C 1
ATOM 733 O O . LYS A 1 91 ? 16.812 -33.562 -18.344 1 83.19 91 LYS A O 1
ATOM 738 N N . ASN A 1 92 ? 14.75 -33.812 -19.422 1 88.38 92 ASN A N 1
ATOM 739 C CA . ASN A 1 92 ? 15.07 -32.719 -20.359 1 88.38 92 ASN A CA 1
ATOM 740 C C . ASN A 1 92 ? 15.328 -31.406 -19.641 1 88.38 92 ASN A C 1
ATOM 742 O O . ASN A 1 92 ? 14.578 -31.031 -18.734 1 88.38 92 ASN A O 1
ATOM 746 N N . GLN A 1 93 ? 16.359 -30.75 -20.031 1 87.81 93 GLN A N 1
ATOM 747 C CA . GLN A 1 93 ? 16.812 -29.578 -19.297 1 87.81 93 GLN A CA 1
ATOM 748 C C . GLN A 1 93 ? 15.758 -28.469 -19.297 1 87.81 93 GLN A C 1
ATOM 750 O O . GLN A 1 93 ? 15.539 -27.828 -18.266 1 87.81 93 GLN A O 1
ATOM 755 N N . LYS A 1 94 ? 15.117 -28.281 -20.391 1 90.88 94 LYS A N 1
ATOM 756 C CA . LYS A 1 94 ? 14.102 -27.234 -20.484 1 90.88 94 LYS A CA 1
ATOM 757 C C . LYS A 1 94 ? 12.922 -27.547 -19.562 1 90.88 94 LYS A C 1
ATOM 759 O O . LYS A 1 94 ? 12.43 -26.656 -18.859 1 90.88 94 LYS A O 1
ATOM 764 N N . GLU A 1 95 ? 12.531 -28.719 -19.609 1 91 95 GLU A N 1
ATOM 765 C CA . GLU A 1 95 ? 11.422 -29.141 -18.766 1 91 95 GLU A CA 1
ATOM 766 C C . GLU A 1 95 ? 11.789 -29.031 -17.281 1 91 95 GLU A C 1
ATOM 768 O O . GLU A 1 95 ? 10.992 -28.531 -16.484 1 91 95 GLU A O 1
ATOM 773 N N . PHE A 1 96 ? 12.898 -29.422 -17.016 1 92.25 96 PHE A N 1
ATOM 774 C CA . PHE A 1 96 ? 13.375 -29.406 -15.641 1 92.25 96 PHE A CA 1
ATOM 775 C C . PHE A 1 96 ? 13.453 -27.969 -15.125 1 92.25 96 PHE A C 1
ATOM 777 O O . PHE A 1 96 ? 12.984 -27.672 -14.023 1 92.25 96 PHE A O 1
ATOM 784 N N . VAL A 1 97 ? 14.016 -27.094 -15.938 1 93.81 97 VAL A N 1
ATOM 785 C CA . VAL A 1 97 ? 14.18 -25.688 -15.539 1 93.81 97 VAL A CA 1
ATOM 786 C C . VAL A 1 97 ? 12.812 -25.047 -15.359 1 93.81 97 VAL A C 1
ATOM 788 O O . VAL A 1 97 ? 12.602 -24.281 -14.414 1 93.81 97 VAL A O 1
ATOM 791 N N . SER A 1 98 ? 11.945 -25.359 -16.234 1 94.12 98 SER A N 1
ATOM 792 C CA . SER A 1 98 ? 10.594 -24.812 -16.125 1 94.12 98 SER A CA 1
ATOM 793 C C . SER A 1 98 ? 9.945 -25.219 -14.805 1 94.12 98 SER A C 1
ATOM 795 O O . SER A 1 98 ? 9.344 -24.391 -14.117 1 94.12 98 SER A O 1
ATOM 797 N N . GLU A 1 99 ? 10.086 -26.422 -14.445 1 93.25 99 GLU A N 1
ATOM 798 C CA . GLU A 1 99 ? 9.547 -26.922 -13.18 1 93.25 99 GLU A CA 1
ATOM 799 C C . GLU A 1 99 ? 10.211 -26.234 -11.984 1 93.25 99 GLU A C 1
ATOM 801 O O . GLU A 1 99 ? 9.547 -25.906 -11.008 1 93.25 99 GLU A O 1
ATOM 806 N N . LEU A 1 100 ? 11.461 -26.125 -12.125 1 94.75 100 LEU A N 1
ATOM 807 C CA . LEU A 1 100 ? 12.219 -25.484 -11.055 1 94.75 100 LEU A CA 1
ATOM 808 C C . LEU A 1 100 ? 11.758 -24.047 -10.852 1 94.75 100 LEU A C 1
ATOM 810 O O . LEU A 1 100 ? 11.625 -23.594 -9.711 1 94.75 100 LEU A O 1
ATOM 814 N N . LEU A 1 101 ? 11.523 -23.375 -11.922 1 96.31 101 LEU A N 1
ATOM 815 C CA . LEU A 1 101 ? 11.062 -21.984 -11.852 1 96.31 101 LEU A CA 1
ATOM 816 C C . LEU A 1 101 ? 9.672 -21.922 -11.227 1 96.31 101 LEU A C 1
ATOM 818 O O . LEU A 1 101 ? 9.359 -20.969 -10.508 1 96.31 101 LEU A O 1
ATOM 822 N N . ASP A 1 102 ? 8.891 -22.891 -11.477 1 95.31 102 ASP A N 1
ATOM 823 C CA . ASP A 1 102 ? 7.57 -22.969 -10.867 1 95.31 102 ASP A CA 1
ATOM 824 C C . ASP A 1 102 ? 7.672 -23.078 -9.352 1 95.31 102 ASP A C 1
ATOM 826 O O . ASP A 1 102 ? 6.867 -22.484 -8.625 1 95.31 102 ASP A O 1
ATOM 830 N N . ILE A 1 103 ? 8.617 -23.75 -8.906 1 95.06 103 ILE A N 1
ATOM 831 C CA . ILE A 1 103 ? 8.844 -23.938 -7.477 1 95.06 103 ILE A CA 1
ATOM 832 C C . ILE A 1 103 ? 9.445 -22.656 -6.887 1 95.06 103 ILE A C 1
ATOM 834 O O . ILE A 1 103 ? 9.133 -22.281 -5.75 1 95.06 103 ILE A O 1
ATOM 838 N N . PHE A 1 104 ? 10.266 -22 -7.656 1 96.94 104 PHE A N 1
ATOM 839 C CA . PHE A 1 104 ? 11.008 -20.844 -7.184 1 96.94 104 PHE A CA 1
ATOM 840 C C . PHE A 1 104 ? 10.117 -19.609 -7.152 1 96.94 104 PHE A C 1
ATOM 842 O O . PHE A 1 104 ? 10.328 -18.703 -6.34 1 96.94 104 PHE A O 1
ATOM 849 N N . MET A 1 105 ? 9.133 -19.609 -7.949 1 96.5 105 MET A N 1
ATOM 850 C CA . MET A 1 105 ? 8.305 -18.422 -8.148 1 96.5 105 MET A CA 1
ATOM 851 C C . MET A 1 105 ? 7.664 -17.984 -6.836 1 96.5 105 MET A C 1
ATOM 853 O O . MET A 1 105 ? 7.762 -16.812 -6.457 1 96.5 105 MET A O 1
ATOM 857 N N . PRO A 1 106 ? 7.102 -18.828 -6.074 1 95.56 106 PRO A N 1
ATOM 858 C CA . PRO A 1 106 ? 6.52 -18.391 -4.805 1 95.56 106 PRO A CA 1
ATOM 859 C C . PRO A 1 106 ? 7.559 -17.812 -3.846 1 95.56 106 PRO A C 1
ATOM 861 O O . PRO A 1 106 ? 7.242 -16.938 -3.045 1 95.56 106 PRO A O 1
ATOM 864 N N . VAL A 1 107 ? 8.75 -18.266 -3.91 1 97.12 107 VAL A N 1
ATOM 865 C CA . VAL A 1 107 ? 9.836 -17.75 -3.084 1 97.12 107 VAL A CA 1
ATOM 866 C C . VAL A 1 107 ? 10.156 -16.312 -3.482 1 97.12 107 VAL A C 1
ATOM 868 O O . VAL A 1 107 ? 10.219 -15.43 -2.631 1 97.12 107 VAL A O 1
ATOM 871 N N . ALA A 1 108 ? 10.266 -16.156 -4.766 1 97.38 108 ALA A N 1
ATOM 872 C CA . ALA A 1 108 ? 10.578 -14.828 -5.293 1 97.38 108 ALA A CA 1
ATOM 873 C C . ALA A 1 108 ? 9.445 -13.844 -5.016 1 97.38 108 ALA A C 1
ATOM 875 O O . ALA A 1 108 ? 9.695 -12.68 -4.68 1 97.38 108 ALA A O 1
ATOM 876 N N . VAL A 1 109 ? 8.312 -14.32 -5.176 1 96.12 109 VAL A N 1
ATOM 877 C CA . VAL A 1 109 ? 7.121 -13.516 -4.922 1 96.12 109 VAL A CA 1
ATOM 878 C C . VAL A 1 109 ? 7.098 -13.078 -3.461 1 96.12 109 VAL A C 1
ATOM 880 O O . VAL A 1 109 ? 6.902 -11.891 -3.168 1 96.12 109 VAL A O 1
ATOM 883 N N . SER A 1 110 ? 7.316 -13.961 -2.59 1 96.5 110 SER A N 1
ATOM 884 C CA . SER A 1 110 ? 7.336 -13.656 -1.164 1 96.5 110 SER A CA 1
ATOM 885 C C . SER A 1 110 ? 8.469 -12.695 -0.822 1 96.5 110 SER A C 1
ATOM 887 O O . SER A 1 110 ? 8.312 -11.812 0.021 1 96.5 110 SER A O 1
ATOM 889 N N . PHE A 1 111 ? 9.594 -12.906 -1.48 1 97.62 111 PHE A N 1
ATOM 890 C CA . PHE A 1 111 ? 10.734 -12.023 -1.306 1 97.62 111 PHE A CA 1
ATOM 891 C C . PHE A 1 111 ? 10.367 -10.586 -1.66 1 97.62 111 PHE A C 1
ATOM 893 O O . PHE A 1 111 ? 10.625 -9.664 -0.883 1 97.62 111 PHE A O 1
ATOM 900 N N . GLU A 1 112 ? 9.758 -10.406 -2.785 1 96.5 112 GLU A N 1
ATOM 901 C CA . GLU A 1 112 ? 9.367 -9.062 -3.209 1 96.5 112 GLU A CA 1
ATOM 902 C C . GLU A 1 112 ? 8.32 -8.469 -2.275 1 96.5 112 GLU A C 1
ATOM 904 O O . GLU A 1 112 ? 8.375 -7.285 -1.94 1 96.5 112 GLU A O 1
ATOM 909 N N . PHE A 1 113 ? 7.434 -9.242 -1.901 1 94 113 PHE A N 1
ATOM 910 C CA . PHE A 1 113 ? 6.387 -8.766 -1.007 1 94 113 PHE A CA 1
ATOM 911 C C . PHE A 1 113 ? 6.984 -8.219 0.283 1 94 113 PHE A C 1
ATOM 913 O O . PHE A 1 113 ? 6.668 -7.098 0.695 1 94 113 PHE A O 1
ATOM 920 N N . ARG A 1 114 ? 7.832 -8.938 0.838 1 94.88 114 ARG A N 1
ATOM 921 C CA . ARG A 1 114 ? 8.43 -8.555 2.111 1 94.88 114 ARG A CA 1
ATOM 922 C C . ARG A 1 114 ? 9.344 -7.34 1.945 1 94.88 114 ARG A C 1
ATOM 924 O O . ARG A 1 114 ? 9.305 -6.414 2.756 1 94.88 114 ARG A O 1
ATOM 931 N N . THR A 1 115 ? 10.055 -7.379 0.912 1 95.56 115 THR A N 1
ATOM 932 C CA . THR A 1 115 ? 11 -6.281 0.725 1 95.56 115 THR A CA 1
ATOM 933 C C . THR A 1 115 ? 10.273 -5.008 0.295 1 95.56 115 THR A C 1
ATOM 935 O O . THR A 1 115 ? 10.719 -3.902 0.604 1 95.56 115 THR A O 1
ATOM 938 N N . SER A 1 116 ? 9.211 -5.16 -0.43 1 93.81 116 SER A N 1
ATOM 939 C CA . SER A 1 116 ? 8.414 -3.986 -0.781 1 93.81 116 SER A CA 1
ATOM 940 C C . SER A 1 116 ? 7.828 -3.324 0.461 1 93.81 116 SER A C 1
ATOM 942 O O . SER A 1 116 ? 7.762 -2.096 0.544 1 93.81 116 SER A O 1
ATOM 944 N N . GLN A 1 117 ? 7.391 -4.121 1.367 1 91.31 117 GLN A N 1
ATOM 945 C CA . GLN A 1 117 ? 6.891 -3.59 2.631 1 91.31 117 GLN A CA 1
ATOM 946 C C . GLN A 1 117 ? 7.996 -2.873 3.4 1 91.31 117 GLN A C 1
ATOM 948 O O . GLN A 1 117 ? 7.758 -1.833 4.02 1 91.31 117 GLN A O 1
ATOM 953 N N . MET A 1 118 ? 9.133 -3.422 3.357 1 92.94 118 MET A N 1
ATOM 954 C CA . MET A 1 118 ? 10.289 -2.801 3.986 1 92.94 118 MET A CA 1
ATOM 955 C C . MET A 1 118 ? 10.617 -1.461 3.334 1 92.94 118 MET A C 1
ATOM 957 O O . MET A 1 118 ? 10.852 -0.469 4.027 1 92.94 118 MET A O 1
ATOM 961 N N . ARG A 1 119 ? 10.586 -1.504 2.059 1 92.44 119 ARG A N 1
ATOM 962 C CA . ARG A 1 119 ? 10.898 -0.305 1.289 1 92.44 119 ARG A CA 1
ATOM 963 C C . ARG A 1 119 ? 9.938 0.827 1.622 1 92.44 119 ARG A C 1
ATOM 965 O O . ARG A 1 119 ? 10.359 1.961 1.86 1 92.44 119 ARG A O 1
ATOM 972 N N . LYS A 1 120 ? 8.711 0.519 1.693 1 88.94 120 LYS A N 1
ATOM 973 C CA . LYS A 1 120 ? 7.684 1.521 1.962 1 88.94 120 LYS A CA 1
ATOM 974 C C . LYS A 1 120 ? 7.805 2.062 3.385 1 88.94 120 LYS A C 1
ATOM 976 O O . LYS A 1 120 ? 7.695 3.27 3.605 1 88.94 120 LYS A O 1
ATOM 981 N N . SER A 1 121 ? 7.98 1.231 4.293 1 87.69 121 SER A N 1
ATOM 982 C CA . SER A 1 121 ? 8.109 1.627 5.691 1 87.69 121 SER A CA 1
ATOM 983 C C . SER A 1 121 ? 9.32 2.533 5.898 1 87.69 121 SER A C 1
ATOM 985 O O . SER A 1 121 ? 9.242 3.529 6.621 1 87.69 121 SER A O 1
ATOM 987 N N . ARG A 1 122 ? 10.305 2.246 5.23 1 91.69 122 ARG A N 1
ATOM 988 C CA . ARG A 1 122 ? 11.562 2.955 5.453 1 91.69 122 ARG A CA 1
ATOM 989 C C . ARG A 1 122 ? 11.594 4.266 4.676 1 91.69 122 ARG A C 1
ATOM 991 O O . ARG A 1 122 ? 12.336 5.184 5.027 1 91.69 122 ARG A O 1
ATOM 998 N N . ALA A 1 123 ? 10.875 4.297 3.598 1 90.75 123 ALA A N 1
ATOM 999 C CA . ALA A 1 123 ? 10.883 5.484 2.746 1 90.75 123 ALA A CA 1
ATOM 1000 C C . ALA A 1 123 ? 10.461 6.723 3.531 1 90.75 123 ALA A C 1
ATOM 1002 O O . ALA A 1 123 ? 11.078 7.785 3.402 1 90.75 123 ALA A O 1
ATOM 1003 N N . GLY A 1 124 ? 9.477 6.629 4.348 1 88.19 124 GLY A N 1
ATOM 1004 C CA . GLY A 1 124 ? 9.023 7.754 5.152 1 88.19 124 GLY A CA 1
ATOM 1005 C C . GLY A 1 124 ? 10.062 8.219 6.16 1 88.19 124 GLY A C 1
ATOM 1006 O O . GLY A 1 124 ? 10.352 9.414 6.246 1 88.19 124 GLY A O 1
ATOM 1007 N N . THR A 1 125 ? 10.555 7.309 6.809 1 90.06 125 THR A N 1
ATOM 1008 C CA . THR A 1 125 ? 11.555 7.617 7.828 1 90.06 125 THR A CA 1
ATOM 1009 C C . THR A 1 125 ? 12.789 8.242 7.199 1 90.06 125 THR A C 1
ATOM 1011 O O . THR A 1 125 ? 13.344 9.203 7.734 1 90.06 125 THR A O 1
ATOM 1014 N N . THR A 1 126 ? 13.18 7.676 6.113 1 94.94 126 THR A N 1
ATOM 1015 C CA . THR A 1 126 ? 14.352 8.188 5.414 1 94.94 126 THR A CA 1
ATOM 1016 C C . THR A 1 126 ? 14.133 9.633 4.973 1 94.94 126 THR A C 1
ATOM 1018 O O . THR A 1 126 ? 15.008 10.477 5.145 1 94.94 126 THR A O 1
ATOM 1021 N N . PHE A 1 127 ? 13 9.891 4.512 1 95.44 127 PHE A N 1
ATOM 1022 C CA . PHE A 1 127 ? 12.664 11.234 4.051 1 95.44 127 PHE A CA 1
ATOM 1023 C C . PHE A 1 127 ? 12.727 12.234 5.203 1 95.44 127 PHE A C 1
ATOM 1025 O O . PHE A 1 127 ? 13.258 13.336 5.047 1 95.44 127 PHE A O 1
ATOM 1032 N N . GLU A 1 128 ? 12.25 11.859 6.316 1 94.94 128 GLU A N 1
ATOM 1033 C CA . GLU A 1 128 ? 12.305 12.703 7.508 1 94.94 128 GLU A CA 1
ATOM 1034 C C . GLU A 1 128 ? 13.742 12.992 7.91 1 94.94 128 GLU A C 1
ATOM 1036 O O . GLU A 1 128 ? 14.086 14.141 8.203 1 94.94 128 GLU A O 1
ATOM 1041 N N . HIS A 1 129 ? 14.516 12 7.883 1 96.5 129 HIS A N 1
ATOM 1042 C CA . HIS A 1 129 ? 15.922 12.164 8.242 1 96.5 129 HIS A CA 1
ATOM 1043 C C . HIS A 1 129 ? 16.641 13.102 7.273 1 96.5 129 HIS A C 1
ATOM 1045 O O . HIS A 1 129 ? 17.422 13.945 7.691 1 96.5 129 HIS A O 1
ATOM 1051 N N . ILE A 1 130 ? 16.328 12.914 6.102 1 97.19 130 ILE A N 1
ATOM 1052 C CA . ILE A 1 130 ? 16.953 13.75 5.082 1 97.19 130 ILE A CA 1
ATOM 1053 C C . ILE A 1 130 ? 16.562 15.211 5.301 1 97.19 130 ILE A C 1
ATOM 1055 O O . ILE A 1 130 ? 17.406 16.109 5.254 1 97.19 130 ILE A O 1
ATOM 1059 N N . THR A 1 131 ? 15.336 15.406 5.539 1 97.5 131 THR A N 1
ATOM 1060 C CA . THR A 1 131 ? 14.82 16.75 5.742 1 97.5 131 THR A CA 1
ATOM 1061 C C . THR A 1 131 ? 15.5 17.422 6.938 1 97.5 131 THR A C 1
ATOM 1063 O O . THR A 1 131 ? 15.984 18.547 6.832 1 97.5 131 THR A O 1
ATOM 1066 N N . VAL A 1 132 ? 15.602 16.734 8.008 1 97.06 132 VAL A N 1
ATOM 1067 C CA . VAL A 1 132 ? 16.25 17.25 9.211 1 97.06 132 VAL A CA 1
ATOM 1068 C C . VAL A 1 132 ? 17.719 17.547 8.914 1 97.06 132 VAL A C 1
ATOM 1070 O O . VAL A 1 132 ? 18.219 18.625 9.242 1 97.06 132 VAL A O 1
ATOM 1073 N N . PHE A 1 133 ? 18.359 16.656 8.266 1 96.88 133 PHE A N 1
ATOM 1074 C CA . PHE A 1 133 ? 19.781 16.781 7.922 1 96.88 133 PHE A CA 1
ATOM 1075 C C . PHE A 1 133 ? 20.016 18.047 7.105 1 96.88 133 PHE A C 1
ATOM 1077 O O . PHE A 1 133 ? 20.906 18.844 7.43 1 96.88 133 PHE A O 1
ATOM 1084 N N . LEU A 1 134 ? 19.188 18.25 6.164 1 97.44 134 LEU A N 1
ATOM 1085 C CA . LEU A 1 134 ? 19.406 19.375 5.258 1 97.44 134 LEU A CA 1
ATOM 1086 C C . LEU A 1 134 ? 19.016 20.688 5.93 1 97.44 134 LEU A C 1
ATOM 1088 O O . LEU A 1 134 ? 19.703 21.703 5.742 1 97.44 134 LEU A O 1
ATOM 1092 N N . LEU A 1 135 ? 17.984 20.672 6.68 1 97.81 135 LEU A N 1
ATOM 1093 C CA . LEU A 1 135 ? 17.594 21.891 7.398 1 97.81 135 LEU A CA 1
ATOM 1094 C C . LEU A 1 135 ? 18.672 22.281 8.406 1 97.81 135 LEU A C 1
ATOM 1096 O O . LEU A 1 135 ? 18.984 23.469 8.555 1 97.81 135 LEU A O 1
ATOM 1100 N N . GLN A 1 136 ? 19.219 21.328 9.047 1 97 136 GLN A N 1
ATOM 1101 C CA . GLN A 1 136 ? 20.281 21.609 10.008 1 97 136 GLN A CA 1
ATOM 1102 C C . GLN A 1 136 ? 21.531 22.141 9.305 1 97 136 GLN A C 1
ATOM 1104 O O . GLN A 1 136 ? 22.219 23.016 9.836 1 97 136 GLN A O 1
ATOM 1109 N N . LYS A 1 137 ? 21.797 21.672 8.164 1 95.62 137 LYS A N 1
ATOM 1110 C CA . LYS A 1 137 ? 22.891 22.203 7.359 1 95.62 137 LYS A CA 1
ATOM 1111 C C . LYS A 1 137 ? 22.672 23.688 7.039 1 95.62 137 LYS A C 1
ATOM 1113 O O . LYS A 1 137 ? 23.625 24.438 6.859 1 95.62 137 LYS A O 1
ATOM 1118 N N . CYS A 1 138 ? 21.422 24.016 7 1 96.81 138 CYS A N 1
ATOM 1119 C CA . CYS A 1 138 ? 21.062 25.406 6.707 1 96.81 138 CYS A CA 1
ATOM 1120 C C . CYS A 1 138 ? 21 26.234 7.98 1 96.81 138 CYS A C 1
ATOM 1122 O O . CYS A 1 138 ? 20.562 27.391 7.957 1 96.81 138 CYS A O 1
ATOM 1124 N N . GLY A 1 139 ? 21.328 25.609 9.094 1 96 139 GLY A N 1
ATOM 1125 C CA . GLY A 1 139 ? 21.375 26.328 10.359 1 96 139 GLY A CA 1
ATOM 1126 C C . GLY A 1 139 ? 20.047 26.375 11.07 1 96 139 GLY A C 1
ATOM 1127 O O . GLY A 1 139 ? 19.828 27.203 11.969 1 96 139 GLY A O 1
ATOM 1128 N N . ILE A 1 140 ? 19.125 25.547 10.688 1 97.19 140 ILE A N 1
ATOM 1129 C CA . ILE A 1 140 ? 17.797 25.516 11.312 1 97.19 140 ILE A CA 1
ATOM 1130 C C . ILE A 1 140 ? 17.766 24.422 12.383 1 97.19 140 ILE A C 1
ATOM 1132 O O . ILE A 1 140 ? 18 23.25 12.094 1 97.19 140 ILE A O 1
ATOM 1136 N N . LYS A 1 141 ? 17.531 24.891 13.523 1 97 141 LYS A N 1
ATOM 1137 C CA . LYS A 1 141 ? 17.375 23.922 14.602 1 97 141 LYS A CA 1
ATOM 1138 C C . LYS A 1 141 ? 16.062 23.156 14.461 1 97 141 LYS A C 1
ATOM 1140 O O . LYS A 1 141 ? 14.992 23.75 14.398 1 97 141 LYS A O 1
ATOM 1145 N N . CYS A 1 142 ? 16.109 21.844 14.359 1 97.06 142 CYS A N 1
ATOM 1146 C CA . CYS A 1 142 ? 14.922 21 1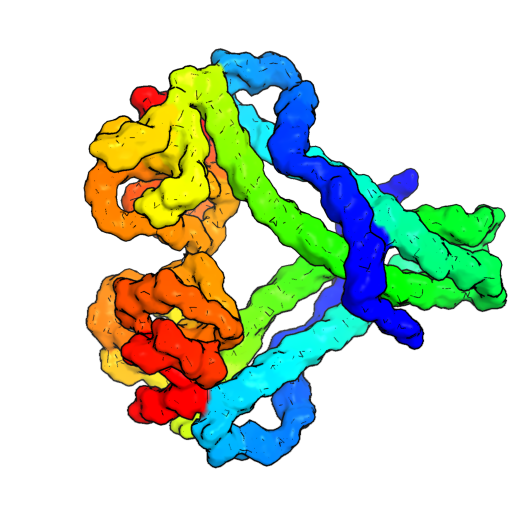4.227 1 97.06 142 CYS A CA 1
ATOM 1147 C C . CYS A 1 142 ? 15.227 19.562 14.602 1 97.06 142 CYS A C 1
ATOM 1149 O O . CYS A 1 142 ? 16.391 19.172 14.68 1 97.06 142 CYS A O 1
ATOM 1151 N N . GLU A 1 143 ? 14.219 18.859 14.875 1 95.12 143 GLU A N 1
ATOM 1152 C CA . GLU A 1 143 ? 14.391 17.453 15.195 1 95.12 143 GLU A CA 1
ATOM 1153 C C . GLU A 1 143 ? 13.148 16.641 14.836 1 95.12 143 GLU A C 1
ATOM 1155 O O . GLU A 1 143 ? 12.055 17.188 14.719 1 95.12 143 GLU A O 1
ATOM 1160 N N . ARG A 1 144 ? 13.352 15.391 14.641 1 93.19 144 ARG A N 1
ATOM 1161 C CA . ARG A 1 144 ? 12.227 14.477 14.445 1 93.19 144 ARG A CA 1
ATOM 1162 C C . ARG A 1 144 ? 11.461 14.266 15.742 1 93.19 144 ARG A C 1
ATOM 1164 O O . ARG A 1 144 ? 12.047 14.242 16.828 1 93.19 144 ARG A O 1
ATOM 1171 N N . THR A 1 145 ? 10.211 14.094 15.555 1 88.5 145 THR A N 1
ATOM 1172 C CA . THR A 1 145 ? 9.375 13.859 16.734 1 88.5 145 THR A CA 1
ATOM 1173 C C . THR A 1 145 ? 9.5 12.414 17.203 1 88.5 145 THR A C 1
ATOM 1175 O O . THR A 1 145 ? 9.516 11.484 16.391 1 88.5 145 THR A O 1
ATOM 1178 N N . ALA A 1 146 ? 9.617 12.305 18.438 1 79.62 146 ALA A N 1
ATOM 1179 C CA . ALA A 1 146 ? 9.664 10.953 19 1 79.62 146 ALA A CA 1
ATOM 1180 C C . ALA A 1 146 ? 8.32 10.25 18.859 1 79.62 146 ALA A C 1
ATOM 1182 O O . ALA A 1 146 ? 7.277 10.906 18.766 1 79.62 146 ALA A O 1
ATOM 1183 N N . LYS A 1 147 ? 8.398 9.008 18.797 1 69.19 147 LYS A N 1
ATOM 1184 C CA . LYS A 1 147 ? 7.199 8.195 18.625 1 69.19 147 LYS A CA 1
ATOM 1185 C C . LYS A 1 147 ? 6.16 8.508 19.703 1 69.19 147 LYS A C 1
ATOM 1187 O O . LYS A 1 147 ? 4.965 8.586 19.406 1 69.19 147 LYS A O 1
ATOM 1192 N N . SER A 1 148 ? 6.578 8.578 20.844 1 66.38 148 SER A N 1
ATOM 1193 C CA . SER A 1 148 ? 5.691 8.836 21.984 1 66.38 148 SER A CA 1
ATOM 1194 C C . SER A 1 148 ? 5.027 10.203 21.859 1 66.38 148 SER A C 1
ATOM 1196 O O . SER A 1 148 ? 3.877 10.375 22.266 1 66.38 148 SER A O 1
ATOM 1198 N N . VAL A 1 149 ? 5.738 11.094 21.297 1 62.81 149 VAL A N 1
ATOM 1199 C CA . VAL A 1 149 ? 5.262 12.469 21.188 1 62.81 149 VAL A CA 1
ATOM 1200 C C . VAL A 1 149 ? 4.359 12.609 19.969 1 62.81 149 VAL A C 1
ATOM 1202 O O . VAL A 1 149 ? 3.469 13.461 19.938 1 62.81 149 VAL A O 1
ATOM 1205 N N . ARG A 1 150 ? 4.656 11.75 19.062 1 62.72 150 ARG A N 1
ATOM 1206 C CA . ARG A 1 150 ? 3.92 11.82 17.812 1 62.72 150 ARG A CA 1
ATOM 1207 C C . ARG A 1 150 ? 2.428 11.602 18.031 1 62.72 150 ARG A C 1
ATOM 1209 O O . ARG A 1 150 ? 1.598 12.258 17.406 1 62.72 150 ARG A O 1
ATOM 1216 N N . LYS A 1 151 ? 2.125 10.695 18.906 1 60.16 151 LYS A N 1
ATOM 1217 C CA . LYS A 1 151 ? 0.72 10.414 19.188 1 60.16 151 LYS A CA 1
ATOM 1218 C C . LYS A 1 151 ? -0 11.664 19.703 1 60.16 151 LYS A C 1
ATOM 1220 O O . LYS A 1 151 ? -1.16 11.898 19.344 1 60.16 151 LYS A O 1
ATOM 1225 N N . LYS A 1 152 ? 0.811 12.43 20.422 1 58.25 152 LYS A N 1
ATOM 1226 C CA . LYS A 1 152 ? 0.234 13.625 21.031 1 58.25 152 LYS A CA 1
ATOM 1227 C C . LYS A 1 152 ? 0.162 14.773 20.031 1 58.25 152 LYS A C 1
ATOM 1229 O O . LYS A 1 152 ? -0.699 15.648 20.141 1 58.25 152 LYS A O 1
ATOM 1234 N N . MET A 1 153 ? 1.081 14.688 19.203 1 56.97 153 MET A N 1
ATOM 1235 C CA . MET A 1 153 ? 1.173 15.812 18.281 1 56.97 153 MET A CA 1
ATOM 1236 C C . MET A 1 153 ? 0.579 15.445 16.922 1 56.97 153 MET A C 1
ATOM 1238 O O . MET A 1 153 ? 1.018 15.953 15.891 1 56.97 153 MET A O 1
ATOM 1242 N N . ASN A 1 154 ? -0.315 14.586 16.953 1 57.62 154 ASN A N 1
ATOM 1243 C CA . ASN A 1 154 ? -1.133 14.211 15.805 1 57.62 154 ASN A CA 1
ATOM 1244 C C . ASN A 1 154 ? -0.271 13.797 14.609 1 57.62 154 ASN A C 1
ATOM 1246 O O . ASN A 1 154 ? -0.526 14.211 13.477 1 57.62 154 ASN A O 1
ATOM 1250 N N . ARG A 1 155 ? 0.85 13.352 14.836 1 65.81 155 ARG A N 1
ATOM 1251 C CA . ARG A 1 155 ? 1.677 12.609 13.891 1 65.81 155 ARG A CA 1
ATOM 1252 C C . ARG A 1 155 ? 2.523 13.555 13.047 1 65.81 155 ARG A C 1
ATOM 1254 O O . ARG A 1 155 ? 2.754 13.297 11.859 1 65.81 155 ARG A O 1
ATOM 1261 N N . MET A 1 156 ? 2.924 14.688 13.641 1 82.25 156 MET A N 1
ATOM 1262 C CA . MET A 1 156 ? 3.928 15.531 13.008 1 82.25 156 MET A CA 1
ATOM 1263 C C . MET A 1 156 ? 5.293 14.852 13.008 1 82.25 156 MET A C 1
ATOM 1265 O O . MET A 1 156 ? 5.68 14.227 13.992 1 82.25 156 MET A O 1
ATOM 1269 N N . ASP A 1 157 ? 5.984 15.109 11.93 1 90.44 157 ASP A N 1
ATOM 1270 C CA . ASP A 1 157 ? 7.223 14.359 11.742 1 90.44 157 ASP A CA 1
ATOM 1271 C C . ASP A 1 157 ? 8.422 15.117 12.32 1 90.44 157 ASP A C 1
ATOM 1273 O O . ASP A 1 157 ? 9.305 14.508 12.93 1 90.44 157 ASP A O 1
ATOM 1277 N N . ILE A 1 158 ? 8.391 16.422 12.102 1 94.94 158 ILE A N 1
ATOM 1278 C CA . ILE A 1 158 ? 9.523 17.25 12.484 1 94.94 158 ILE A CA 1
ATOM 1279 C C . ILE A 1 158 ? 9.023 18.5 13.211 1 94.94 158 ILE A C 1
ATOM 1281 O O . ILE A 1 158 ? 7.996 19.078 12.844 1 94.94 158 ILE A O 1
ATOM 1285 N N . VAL A 1 159 ? 9.766 18.891 14.188 1 94.38 159 VAL A N 1
ATOM 1286 C CA . VAL A 1 159 ? 9.406 20.094 14.938 1 94.38 159 VAL A CA 1
ATOM 1287 C C . VAL A 1 159 ? 10.586 21.062 14.945 1 94.38 159 VAL A C 1
ATOM 1289 O O . VAL A 1 159 ? 11.75 20.641 14.961 1 94.38 159 VAL A O 1
ATOM 1292 N N . ILE A 1 160 ? 10.25 22.25 14.891 1 95.94 160 ILE A N 1
ATOM 1293 C CA . ILE A 1 160 ? 11.203 23.359 14.961 1 95.94 160 ILE A CA 1
ATOM 1294 C C . ILE A 1 160 ? 10.875 24.234 16.172 1 95.94 160 ILE A C 1
ATOM 1296 O O . ILE A 1 160 ? 9.734 24.688 16.312 1 95.94 160 ILE A O 1
ATOM 1300 N N . PRO A 1 161 ? 11.758 24.609 17.125 1 96.25 161 PRO A N 1
ATOM 1301 C CA . PRO A 1 161 ? 13.172 24.234 17.094 1 96.25 161 PRO A CA 1
ATOM 1302 C C . PRO A 1 161 ? 13.43 22.859 17.703 1 96.25 161 PRO A C 1
ATOM 1304 O O . PRO A 1 161 ? 14.469 22.25 17.438 1 96.25 161 PRO A O 1
ATOM 1307 N N . ASN A 1 162 ? 12.531 22.469 18.672 1 93.62 162 ASN A N 1
ATOM 1308 C CA . ASN A 1 162 ? 12.688 21.172 19.328 1 93.62 162 ASN A CA 1
ATOM 1309 C C . ASN A 1 162 ? 11.383 20.719 19.984 1 93.62 162 ASN A C 1
ATOM 1311 O O . ASN A 1 162 ? 10.406 21.469 20.016 1 93.62 162 ASN A O 1
ATOM 1315 N N . GLN A 1 163 ? 11.406 19.516 20.422 1 91.56 163 GLN A N 1
ATOM 1316 C CA . GLN A 1 163 ? 10.203 18.891 20.969 1 91.56 163 GLN A CA 1
ATOM 1317 C C . GLN A 1 163 ? 9.766 19.609 22.25 1 91.56 163 GLN A C 1
ATOM 1319 O O . GLN A 1 163 ? 8.57 19.734 22.516 1 91.56 163 GLN A O 1
ATOM 1324 N N . GLU A 1 164 ? 10.672 20.047 23.016 1 92.06 164 GLU A N 1
ATOM 1325 C CA . GLU A 1 164 ? 10.352 20.75 24.266 1 92.06 164 GLU A CA 1
ATOM 1326 C C . GLU A 1 164 ? 9.5 21.984 24 1 92.06 164 GLU A C 1
ATOM 1328 O O . GLU A 1 164 ? 8.453 22.156 24.641 1 92.06 164 GLU A O 1
ATOM 1333 N N . VAL A 1 165 ? 9.93 22.75 23.078 1 92.31 165 VAL A N 1
ATOM 1334 C CA . VAL A 1 165 ? 9.188 23.969 22.734 1 92.31 165 VAL A CA 1
ATOM 1335 C C . VAL A 1 165 ? 7.832 23.594 22.141 1 92.31 165 VAL A C 1
ATOM 1337 O O . VAL A 1 165 ? 6.809 24.188 22.484 1 92.31 165 VAL A O 1
ATOM 1340 N N . ALA A 1 166 ? 7.848 22.578 21.297 1 89.69 166 ALA A N 1
ATOM 1341 C CA . ALA A 1 166 ? 6.613 22.141 20.656 1 89.69 166 ALA A CA 1
ATOM 1342 C C . ALA A 1 166 ? 5.574 21.703 21.688 1 89.69 166 ALA A C 1
ATOM 1344 O O . ALA A 1 166 ? 4.379 21.938 21.5 1 89.69 166 ALA A O 1
ATOM 1345 N N . LEU A 1 167 ? 6.031 21.156 22.75 1 87.12 167 LEU A N 1
ATOM 1346 C CA . LEU A 1 167 ? 5.133 20.641 23.766 1 87.12 167 LEU A CA 1
ATOM 1347 C C . LEU A 1 167 ? 4.711 21.734 24.75 1 87.12 167 LEU A C 1
ATOM 1349 O O . LEU A 1 167 ? 3.541 21.797 25.125 1 87.12 167 LEU A O 1
ATOM 1353 N N . LYS A 1 168 ? 5.598 22.656 25.156 1 90 168 LYS A N 1
ATOM 1354 C CA . LYS A 1 168 ? 5.355 23.641 26.203 1 90 168 LYS A CA 1
ATOM 1355 C C . LYS A 1 168 ? 4.773 24.938 25.625 1 90 168 LYS A C 1
ATOM 1357 O O . LYS A 1 168 ? 3.93 25.578 26.25 1 90 168 LYS A O 1
ATOM 1362 N N . LYS A 1 169 ? 5.289 25.312 24.469 1 92.06 169 LYS A N 1
ATOM 1363 C CA . LYS A 1 169 ? 4.875 26.562 23.812 1 92.06 169 LYS A CA 1
ATOM 1364 C C . LYS A 1 169 ? 4.641 26.344 22.328 1 92.06 169 LYS A C 1
ATOM 1366 O O . LYS A 1 169 ? 5.355 26.906 21.484 1 92.06 169 LYS A O 1
ATOM 1371 N N . PRO A 1 170 ? 3.623 25.609 21.938 1 87.69 170 PRO A N 1
ATOM 1372 C CA . PRO A 1 170 ? 3.391 25.25 20.531 1 87.69 170 PRO A CA 1
ATOM 1373 C C . PRO A 1 170 ? 3.256 26.469 19.625 1 87.69 170 PRO A C 1
ATOM 1375 O O . PRO A 1 170 ? 3.541 26.391 18.422 1 87.69 170 PRO A O 1
ATOM 1378 N N . ASP A 1 171 ? 2.889 27.594 20.188 1 89.12 171 ASP A N 1
ATOM 1379 C CA . ASP A 1 171 ? 2.73 28.828 19.406 1 89.12 171 ASP A CA 1
ATOM 1380 C C . ASP A 1 171 ? 4.086 29.359 18.969 1 89.12 171 ASP A C 1
ATOM 1382 O O . ASP A 1 171 ? 4.156 30.219 18.078 1 89.12 171 ASP A O 1
ATOM 1386 N N . GLN A 1 172 ? 5.16 28.844 19.5 1 93.12 172 GLN A N 1
ATOM 1387 C CA . GLN A 1 172 ? 6.512 29.266 19.156 1 93.12 172 GLN A CA 1
ATOM 1388 C C . GLN A 1 172 ? 7.246 28.188 18.359 1 93.12 172 GLN A C 1
ATOM 1390 O O . GLN A 1 172 ? 8.461 28.266 18.172 1 93.12 172 GLN A O 1
ATOM 1395 N N . ALA A 1 173 ? 6.465 27.188 17.969 1 92.81 173 ALA A N 1
ATOM 1396 C CA . ALA A 1 173 ? 7.059 26.078 17.234 1 92.81 173 ALA A CA 1
ATOM 1397 C C . ALA A 1 173 ? 6.465 25.969 15.828 1 92.81 173 ALA A C 1
ATOM 1399 O O . ALA A 1 173 ? 5.43 26.578 15.539 1 92.81 173 ALA A O 1
ATOM 1400 N N . LYS A 1 174 ? 7.164 25.344 14.953 1 94.25 174 LYS A N 1
ATOM 1401 C CA . LYS A 1 174 ? 6.684 24.953 13.633 1 94.25 174 LYS A CA 1
ATOM 1402 C C . LYS A 1 174 ? 6.68 23.438 13.469 1 94.25 174 LYS A C 1
ATOM 1404 O O . LYS A 1 174 ? 7.559 22.75 14 1 94.25 174 LYS A O 1
ATOM 1409 N N . PHE A 1 175 ? 5.734 23.016 12.758 1 91.75 175 PHE A N 1
ATOM 1410 C CA . PHE A 1 175 ? 5.52 21.578 12.602 1 91.75 175 PHE A CA 1
ATOM 1411 C C . PHE A 1 175 ? 5.578 21.172 11.133 1 91.75 175 PHE A C 1
ATOM 1413 O O . PHE A 1 175 ? 4.895 21.766 10.297 1 91.75 175 PHE A O 1
ATOM 1420 N N . LEU A 1 176 ? 6.367 20.141 10.875 1 93.25 176 LEU A N 1
ATOM 1421 C CA . LEU A 1 176 ? 6.52 19.703 9.492 1 93.25 176 LEU A CA 1
ATOM 1422 C C . LEU A 1 176 ? 6.027 18.266 9.328 1 93.25 176 LEU A C 1
ATOM 1424 O O . LEU A 1 176 ? 6.41 17.375 10.086 1 93.25 176 LEU A O 1
ATOM 1428 N N . SER A 1 177 ? 5.188 18.078 8.398 1 90.38 177 SER A N 1
ATOM 1429 C CA . SER A 1 177 ? 4.781 16.75 7.957 1 90.38 177 SER A CA 1
ATOM 1430 C C . SER A 1 177 ? 5.453 16.391 6.641 1 90.38 177 SER A C 1
ATOM 1432 O O . SER A 1 177 ? 5.344 17.109 5.652 1 90.38 177 SER A O 1
ATOM 1434 N N . CYS A 1 178 ? 6.121 15.266 6.625 1 92.31 178 CYS A N 1
ATOM 1435 C CA . CYS A 1 178 ? 6.855 14.828 5.441 1 92.31 178 CYS A CA 1
ATOM 1436 C C . CYS A 1 178 ? 6.125 13.688 4.738 1 92.31 178 CYS A C 1
ATOM 1438 O O . CYS A 1 178 ? 5.898 12.633 5.324 1 92.31 178 CYS A O 1
ATOM 1440 N N . LYS A 1 179 ? 5.793 13.961 3.457 1 89.12 179 LYS A N 1
ATOM 1441 C CA . LYS A 1 179 ? 5.137 12.953 2.637 1 89.12 179 LYS A CA 1
ATOM 1442 C C . LYS A 1 179 ? 5.805 12.828 1.27 1 89.12 179 LYS A C 1
ATOM 1444 O O . LYS A 1 179 ? 5.922 13.82 0.543 1 89.12 179 LYS A O 1
ATOM 1449 N N . HIS A 1 180 ? 6.262 11.648 0.931 1 89.75 180 HIS A N 1
ATOM 1450 C CA . HIS A 1 180 ? 6.871 11.461 -0.381 1 89.75 180 HIS A CA 1
ATOM 1451 C C . HIS A 1 180 ? 5.855 11.688 -1.497 1 89.75 180 HIS A C 1
ATOM 1453 O O . HIS A 1 180 ? 6.18 12.289 -2.525 1 89.75 180 HIS A O 1
ATOM 1459 N N . THR A 1 181 ? 4.738 11.148 -1.317 1 86.56 181 THR A N 1
ATOM 1460 C CA . THR A 1 181 ? 3.617 11.344 -2.232 1 86.56 181 THR A CA 1
ATOM 1461 C C . THR A 1 181 ? 2.342 11.664 -1.463 1 86.56 181 THR A C 1
ATOM 1463 O O . THR A 1 181 ? 2.158 11.211 -0.333 1 86.56 181 THR A O 1
ATOM 1466 N N . LEU A 1 182 ? 1.652 12.516 -2.035 1 83.62 182 LEU A N 1
ATOM 1467 C CA . LEU A 1 182 ? 0.418 12.93 -1.373 1 83.62 182 LEU A CA 1
ATOM 1468 C C . LEU A 1 182 ? -0.746 12.039 -1.794 1 83.62 182 LEU A C 1
ATOM 1470 O O . LEU A 1 182 ? -1.633 12.477 -2.529 1 83.62 182 LEU A O 1
ATOM 1474 N N . ARG A 1 183 ? -0.674 10.953 -1.29 1 70.38 183 ARG A N 1
ATOM 1475 C CA . ARG A 1 183 ? -1.812 10.062 -1.506 1 70.38 183 ARG A CA 1
ATOM 1476 C C . ARG A 1 183 ? -2.951 10.391 -0.544 1 70.38 183 ARG A C 1
ATOM 1478 O O . ARG A 1 183 ? -2.99 11.477 0.032 1 70.38 183 ARG A O 1
ATOM 1485 N N . GLU A 1 184 ? -3.945 9.578 -0.361 1 60.22 184 GLU A N 1
ATOM 1486 C CA . GLU A 1 184 ? -5.141 9.883 0.421 1 60.22 184 GLU A CA 1
ATOM 1487 C C . GLU A 1 184 ? -4.801 10.055 1.899 1 60.22 184 GLU A C 1
ATOM 1489 O O . GLU A 1 184 ? -5.473 10.797 2.615 1 60.22 184 GLU A O 1
ATOM 1494 N N . ARG A 1 185 ? -3.615 9.617 2.301 1 60.34 185 ARG A N 1
ATOM 1495 C CA . ARG A 1 185 ? -3.307 9.531 3.725 1 60.34 185 ARG A CA 1
ATOM 1496 C C . ARG A 1 185 ? -2.719 10.844 4.238 1 60.34 185 ARG A C 1
ATOM 1498 O O . ARG A 1 185 ? -2.525 11.016 5.441 1 60.34 185 ARG A O 1
ATOM 1505 N N . TRP A 1 186 ? -2.502 11.758 3.303 1 62.31 186 TRP A N 1
ATOM 1506 C CA . TRP A 1 186 ? -1.789 12.945 3.766 1 62.31 186 TRP A CA 1
ATOM 1507 C C . TRP A 1 186 ? -2.648 13.758 4.73 1 62.31 186 TRP A C 1
ATOM 1509 O O . TRP A 1 186 ? -2.127 14.523 5.547 1 62.31 186 TRP A O 1
ATOM 1519 N N . LYS A 1 187 ? -4.004 13.516 4.742 1 63.16 187 LYS A N 1
ATOM 1520 C CA . LYS A 1 187 ? -4.941 14.297 5.539 1 63.16 187 LYS A CA 1
ATOM 1521 C C . LYS A 1 187 ? -5.031 13.766 6.969 1 63.16 187 LYS A C 1
ATOM 1523 O O . LYS A 1 187 ? -5.535 14.445 7.859 1 63.16 187 LYS A O 1
ATOM 1528 N N . GLN A 1 188 ? -4.664 12.578 7.109 1 59.72 188 GLN A N 1
ATOM 1529 C CA . GLN A 1 188 ? -4.906 11.914 8.383 1 59.72 188 GLN A CA 1
ATOM 1530 C C . GLN A 1 188 ? -4.008 12.477 9.484 1 59.72 188 GLN A C 1
ATOM 1532 O O . GLN A 1 188 ? -4.316 12.352 10.672 1 59.72 188 GLN A O 1
ATOM 1537 N N . ALA A 1 189 ? -2.922 13.078 9.102 1 56.19 189 ALA A N 1
ATOM 1538 C CA . ALA A 1 189 ? -1.976 13.492 10.133 1 56.19 189 ALA A CA 1
ATOM 1539 C C . ALA A 1 189 ? -2.201 14.945 10.539 1 56.19 189 ALA A C 1
ATOM 1541 O O . ALA A 1 189 ? -1.442 15.5 11.336 1 56.19 189 ALA A O 1
ATOM 1542 N N . LEU A 1 190 ? -3.328 15.398 10.086 1 60.81 190 LEU A N 1
ATOM 1543 C CA . LEU A 1 190 ? -3.479 16.812 10.398 1 60.81 190 LEU A CA 1
ATOM 1544 C C . LEU A 1 190 ? -4.277 17 11.68 1 60.81 190 LEU A C 1
ATOM 1546 O O . LEU A 1 190 ? -5.297 16.344 11.883 1 60.81 190 LEU A O 1
ATOM 1550 N N . PRO A 1 191 ? -3.547 17.688 12.641 1 55.28 191 PRO A N 1
ATOM 1551 C CA . PRO A 1 191 ? -4.285 17.953 13.875 1 55.28 191 PRO A CA 1
ATOM 1552 C C . PRO A 1 191 ? -5.613 18.672 13.625 1 55.28 191 PRO A C 1
ATOM 1554 O O . PRO A 1 191 ? -5.73 19.453 12.688 1 55.28 191 PRO A O 1
ATOM 1557 N N . GLU A 1 192 ? -6.73 18.109 13.992 1 52.28 192 GLU A N 1
ATOM 1558 C CA . GLU A 1 192 ? -8 18.812 13.859 1 52.28 192 GLU A CA 1
ATOM 1559 C C . GLU A 1 192 ? -7.875 20.281 14.273 1 52.28 192 GLU A C 1
ATOM 1561 O O . GLU A 1 192 ? -8.32 21.172 13.555 1 52.28 192 GLU A O 1
ATOM 1566 N N . LYS A 1 193 ? -8.023 20.578 15.703 1 52.59 193 LYS A N 1
ATOM 1567 C CA . LYS A 1 193 ? -8.336 21.859 16.312 1 52.59 193 LYS A CA 1
ATOM 1568 C C . LYS A 1 193 ? -7.062 22.609 16.703 1 52.59 193 LYS A C 1
ATOM 1570 O O . LYS A 1 193 ? -7.121 23.625 17.391 1 52.59 193 LYS A O 1
ATOM 1575 N N . ASN A 1 194 ? -5.93 22.516 16.094 1 55.62 194 ASN A N 1
ATOM 1576 C CA . ASN A 1 194 ? -5.102 23.375 16.953 1 55.62 194 ASN A CA 1
ATOM 1577 C C . ASN A 1 194 ? -4.879 24.75 16.328 1 55.62 194 ASN A C 1
ATOM 1579 O O . ASN A 1 194 ? -3.898 24.953 15.609 1 55.62 194 ASN A O 1
ATOM 1583 N N . ARG A 1 195 ? -5.77 25.672 16.547 1 59.16 195 ARG A N 1
ATOM 1584 C CA . ARG A 1 195 ? -5.977 27.016 16.016 1 59.16 195 ARG A CA 1
ATOM 1585 C C . ARG A 1 195 ? -4.703 27.844 16.125 1 59.16 195 ARG A C 1
ATOM 1587 O O . ARG A 1 195 ? -4.512 28.797 15.375 1 59.16 195 ARG A O 1
ATOM 1594 N N . ASN A 1 196 ? -3.564 27.203 16.797 1 75.88 196 ASN A N 1
ATOM 1595 C CA . ASN A 1 196 ? -2.438 28.109 16.922 1 75.88 196 ASN A CA 1
ATOM 1596 C C . ASN A 1 196 ? -1.134 27.453 16.469 1 75.88 196 ASN A C 1
ATOM 1598 O O . ASN A 1 196 ? -0.047 27.938 16.797 1 75.88 196 ASN A O 1
ATOM 1602 N N . TRP A 1 197 ? -1.233 26.312 15.664 1 83.38 197 TRP A N 1
ATOM 1603 C CA . TRP A 1 197 ? -0.022 25.672 15.18 1 83.38 197 TRP A CA 1
ATOM 1604 C C . TRP A 1 197 ? 0.311 26.125 13.758 1 83.38 197 TRP A C 1
ATOM 1606 O O . TRP A 1 197 ? -0.583 26.281 12.922 1 83.38 197 TRP A O 1
ATOM 1616 N N . VAL A 1 198 ? 1.588 26.422 13.656 1 88.62 198 VAL A N 1
ATOM 1617 C CA . VAL A 1 198 ? 2.092 26.641 12.305 1 88.62 198 VAL A CA 1
ATOM 1618 C C . VAL A 1 198 ? 2.559 25.328 11.695 1 88.62 198 VAL A C 1
ATOM 1620 O O . VAL A 1 198 ? 3.545 24.734 12.148 1 88.62 198 VAL A O 1
ATOM 1623 N N . MET A 1 199 ? 1.814 24.891 10.68 1 89.12 199 MET A N 1
ATOM 1624 C CA . MET A 1 199 ? 2.105 23.578 10.117 1 89.12 199 MET A CA 1
ATOM 1625 C C . MET A 1 199 ? 2.461 23.688 8.633 1 89.12 199 MET A C 1
ATOM 1627 O O . MET A 1 199 ? 1.831 24.438 7.895 1 89.12 199 MET A O 1
ATOM 1631 N N . TYR A 1 200 ? 3.506 22.938 8.242 1 93.12 200 TYR A N 1
ATOM 1632 C CA . TYR A 1 200 ? 3.926 22.859 6.848 1 93.12 200 TYR A CA 1
ATOM 1633 C C . TYR A 1 200 ? 3.941 21.406 6.363 1 93.12 200 TYR A C 1
ATOM 1635 O O . TYR A 1 200 ? 4.223 20.5 7.133 1 93.12 200 TYR A O 1
ATOM 1643 N N . LEU A 1 201 ? 3.629 21.266 5.188 1 92.88 201 LEU A N 1
ATOM 1644 C CA . LEU A 1 201 ? 3.738 19.984 4.504 1 92.88 201 LEU A CA 1
ATOM 1645 C C . LEU A 1 201 ? 4.898 20 3.514 1 92.88 201 LEU A C 1
ATOM 1647 O O . LEU A 1 201 ? 5.086 20.969 2.779 1 92.88 201 LEU A O 1
ATOM 1651 N N . ILE A 1 202 ? 5.68 18.969 3.584 1 95.75 202 ILE A N 1
ATOM 1652 C CA . ILE A 1 202 ? 6.773 18.797 2.637 1 95.75 202 ILE A CA 1
ATOM 1653 C C . ILE A 1 202 ? 6.555 17.547 1.804 1 95.75 202 ILE A C 1
ATOM 1655 O O . ILE A 1 202 ? 6.266 16.469 2.348 1 95.75 202 ILE A O 1
ATOM 1659 N N . THR A 1 203 ? 6.719 17.672 0.469 1 95.38 203 THR A N 1
ATOM 1660 C CA . THR A 1 203 ? 6.484 16.484 -0.36 1 95.38 203 THR A CA 1
ATOM 1661 C C . THR A 1 203 ? 7.457 16.453 -1.535 1 95.38 203 THR A C 1
ATOM 1663 O O . THR A 1 203 ? 7.945 17.5 -1.973 1 95.38 203 THR A O 1
ATOM 1666 N N . MET A 1 204 ? 7.695 15.289 -1.952 1 94.94 204 MET A N 1
ATOM 1667 C CA . MET A 1 204 ? 8.531 15.062 -3.129 1 94.94 204 MET A CA 1
ATOM 1668 C C . MET A 1 204 ? 7.676 14.648 -4.324 1 94.94 204 MET A C 1
ATOM 1670 O O . MET A 1 204 ? 8.203 14.188 -5.34 1 94.94 204 MET A O 1
ATOM 1674 N N . ASP A 1 205 ? 6.422 14.82 -4.207 1 92.94 205 ASP A N 1
ATOM 1675 C CA . ASP A 1 205 ? 5.5 14.438 -5.27 1 92.94 205 ASP A CA 1
ATOM 1676 C C . ASP A 1 205 ? 5.797 15.203 -6.559 1 92.94 205 ASP A C 1
ATOM 1678 O O . ASP A 1 205 ? 6.051 16.406 -6.527 1 92.94 205 ASP A O 1
ATOM 1682 N N . ASP A 1 206 ? 5.719 14.453 -7.664 1 93.44 206 ASP A N 1
ATOM 1683 C CA . ASP A 1 206 ? 6.051 15.055 -8.953 1 93.44 206 ASP A CA 1
ATOM 1684 C C . ASP A 1 206 ? 4.844 15.781 -9.547 1 93.44 206 ASP A C 1
ATOM 1686 O O . ASP A 1 206 ? 4.973 16.516 -10.523 1 93.44 206 ASP A O 1
ATOM 1690 N N . ASP A 1 207 ? 3.752 15.586 -8.875 1 90.81 207 ASP A N 1
ATOM 1691 C CA . ASP A 1 207 ? 2.535 16.172 -9.422 1 90.81 207 ASP A CA 1
ATOM 1692 C C . ASP A 1 207 ? 1.525 16.484 -8.32 1 90.81 207 ASP A C 1
ATOM 1694 O O . ASP A 1 207 ? 1.259 15.641 -7.461 1 90.81 207 ASP A O 1
ATOM 1698 N N . ILE A 1 208 ? 1.053 17.719 -8.281 1 93.19 208 ILE A N 1
ATOM 1699 C CA . ILE A 1 208 ? -0.034 18.156 -7.414 1 93.19 208 ILE A CA 1
ATOM 1700 C C . ILE A 1 208 ? -1.204 18.656 -8.266 1 93.19 208 ILE A C 1
ATOM 1702 O O . ILE A 1 208 ? -1.205 19.797 -8.727 1 93.19 208 ILE A O 1
ATOM 1706 N N . PRO A 1 209 ? -2.154 17.781 -8.43 1 90.12 209 PRO A N 1
ATOM 1707 C CA . PRO A 1 209 ? -3.324 18.234 -9.188 1 90.12 209 PRO A CA 1
ATOM 1708 C C . PRO A 1 209 ? -4.016 19.438 -8.539 1 90.12 209 PRO A C 1
ATOM 1710 O O . PRO A 1 209 ? -3.891 19.641 -7.332 1 90.12 209 PRO A O 1
ATOM 1713 N N . ASP A 1 210 ? -4.754 20.188 -9.359 1 90.75 210 ASP A N 1
ATOM 1714 C CA . ASP A 1 210 ? -5.449 21.375 -8.898 1 90.75 210 ASP A CA 1
ATOM 1715 C C . ASP A 1 210 ? -6.375 21.062 -7.727 1 90.75 210 ASP A C 1
ATOM 1717 O O . ASP A 1 210 ? -6.43 21.797 -6.746 1 90.75 210 ASP A O 1
ATOM 1721 N N . GLN A 1 211 ? -7.078 20.031 -7.805 1 84 211 GLN A N 1
ATOM 1722 C CA . GLN A 1 211 ? -8.008 19.641 -6.754 1 84 211 GLN A CA 1
ATOM 1723 C C . GLN A 1 211 ? -7.273 19.375 -5.441 1 84 211 GLN A C 1
ATOM 1725 O O . GLN A 1 211 ? -7.762 19.734 -4.367 1 84 211 GLN A O 1
ATOM 1730 N N . LYS A 1 212 ? -6.203 18.781 -5.574 1 86.88 212 LYS A N 1
ATOM 1731 C CA . LYS A 1 212 ? -5.395 18.516 -4.391 1 86.88 212 LYS A CA 1
ATOM 1732 C C . LYS A 1 212 ? -4.875 19.812 -3.766 1 86.88 212 LYS A C 1
ATOM 1734 O O . LYS A 1 212 ? -4.848 19.938 -2.541 1 86.88 212 LYS A O 1
ATOM 1739 N N . ALA A 1 213 ? -4.391 20.672 -4.578 1 91.94 213 ALA A N 1
ATOM 1740 C CA . ALA A 1 213 ? -3.938 21.969 -4.098 1 91.94 213 ALA A CA 1
ATOM 1741 C C . ALA A 1 213 ? -5.039 22.688 -3.312 1 91.94 213 ALA A C 1
ATOM 1743 O O . ALA A 1 213 ? -4.785 23.266 -2.258 1 91.94 213 ALA A O 1
ATOM 1744 N N . LYS A 1 214 ? -6.203 22.578 -3.859 1 89.12 214 LYS A N 1
ATOM 1745 C CA . LYS A 1 214 ? -7.348 23.172 -3.186 1 89.12 214 LYS A CA 1
ATOM 1746 C C . LYS A 1 214 ? -7.605 22.516 -1.837 1 89.12 214 LYS A C 1
ATOM 1748 O O . LYS A 1 214 ? -7.883 23.188 -0.846 1 89.12 214 LYS A O 1
ATOM 1753 N N . GLU A 1 215 ? -7.52 21.234 -1.81 1 83.19 215 GLU A N 1
ATOM 1754 C CA . GLU A 1 215 ? -7.719 20.484 -0.575 1 83.19 215 GLU A CA 1
ATOM 1755 C C . GLU A 1 215 ? -6.703 20.891 0.489 1 83.19 215 GLU A C 1
ATOM 1757 O O . GLU A 1 215 ? -7.043 21.016 1.666 1 83.19 215 GLU A O 1
ATOM 1762 N N . ILE A 1 216 ? -5.543 21.078 0.092 1 87.75 216 ILE A N 1
ATOM 1763 C CA . ILE A 1 216 ? -4.484 21.484 1.011 1 87.75 216 ILE A CA 1
ATOM 1764 C C . ILE A 1 216 ? -4.82 22.844 1.621 1 87.75 216 ILE A C 1
ATOM 1766 O O . ILE A 1 216 ? -4.68 23.047 2.832 1 87.75 216 ILE A O 1
ATOM 1770 N N . ASN A 1 217 ? -5.254 23.688 0.838 1 88.5 217 ASN A N 1
ATOM 1771 C CA . ASN A 1 217 ? -5.668 25.016 1.313 1 88.5 217 ASN A CA 1
ATOM 1772 C C . ASN A 1 217 ? -6.859 24.906 2.262 1 88.5 217 ASN A C 1
ATOM 1774 O O . ASN A 1 217 ? -6.93 25.641 3.254 1 88.5 217 ASN A O 1
ATOM 1778 N N . ASP A 1 218 ? -7.73 24.016 1.914 1 81.81 218 ASP A N 1
ATOM 1779 C CA . ASP A 1 218 ? -8.914 23.812 2.746 1 81.81 218 ASP A CA 1
ATOM 1780 C C . ASP A 1 218 ? -8.516 23.359 4.152 1 81.81 218 ASP A C 1
ATOM 1782 O O . ASP A 1 218 ? -9.242 23.609 5.117 1 81.81 218 ASP A O 1
ATOM 1786 N N . HIS A 1 219 ? -7.469 22.766 4.281 1 79.62 219 HIS A N 1
ATOM 1787 C CA . HIS A 1 219 ? -6.988 22.328 5.582 1 79.62 219 HIS A CA 1
ATOM 1788 C C . HIS A 1 219 ? -6.023 23.328 6.195 1 79.62 219 HIS A C 1
ATOM 1790 O O . HIS A 1 219 ? -5.336 23.031 7.172 1 79.62 219 HIS A O 1
ATOM 1796 N N . ASN A 1 220 ? -5.84 24.406 5.527 1 83.25 220 ASN A N 1
ATOM 1797 C CA . ASN A 1 220 ? -5.027 25.531 5.992 1 83.25 220 ASN A CA 1
ATOM 1798 C C . ASN A 1 220 ? -3.559 25.141 6.121 1 83.25 220 ASN A C 1
ATOM 1800 O O . ASN A 1 220 ? -2.912 25.469 7.121 1 83.25 220 ASN A O 1
ATOM 1804 N N . LEU A 1 221 ? -3.115 24.469 5.137 1 88.44 221 LEU A N 1
ATOM 1805 C CA . LEU A 1 221 ? -1.72 24.047 5.129 1 88.44 221 LEU A CA 1
ATOM 1806 C C . LEU A 1 221 ? -0.947 24.734 4.012 1 88.44 221 LEU A C 1
ATOM 1808 O O . LEU A 1 221 ? -1.533 25.141 3.004 1 88.44 221 LEU A O 1
ATOM 1812 N N . ILE A 1 222 ? 0.268 24.875 4.344 1 93.75 222 ILE A N 1
ATOM 1813 C CA . ILE A 1 222 ? 1.222 25.281 3.316 1 93.75 222 ILE A CA 1
ATOM 1814 C C . ILE A 1 222 ? 2.092 24.094 2.916 1 93.75 222 ILE A C 1
ATOM 1816 O O . ILE A 1 222 ? 2.594 23.359 3.777 1 93.75 222 ILE A O 1
ATOM 1820 N N . VAL A 1 223 ? 2.189 23.891 1.63 1 95.44 223 VAL A N 1
ATOM 1821 C CA . VAL A 1 223 ? 2.963 22.734 1.179 1 95.44 223 VAL A CA 1
ATOM 1822 C C . VAL A 1 223 ? 4.172 23.203 0.373 1 95.44 223 VAL A C 1
ATOM 1824 O O . VAL A 1 223 ? 4.066 24.141 -0.429 1 95.44 223 VAL A O 1
ATOM 1827 N N . TYR A 1 224 ? 5.262 22.594 0.701 1 97.12 224 TYR A N 1
ATOM 1828 C CA . TYR A 1 224 ? 6.469 22.812 -0.089 1 97.12 224 TYR A CA 1
ATOM 1829 C C . TYR A 1 224 ? 6.68 21.672 -1.079 1 97.12 224 TYR A C 1
ATOM 1831 O O . TYR A 1 224 ? 6.688 20.5 -0.694 1 97.12 224 TYR A O 1
ATOM 1839 N N . VAL A 1 225 ? 6.855 22.016 -2.342 1 97.25 225 VAL A N 1
ATOM 1840 C CA . VAL A 1 225 ? 6.992 21.062 -3.428 1 97.25 225 VAL A CA 1
ATOM 1841 C C . VAL A 1 225 ? 8.289 21.312 -4.188 1 97.25 225 VAL A C 1
ATOM 1843 O O . VAL A 1 225 ? 8.906 22.375 -4.043 1 97.25 225 VAL A O 1
ATOM 1846 N N . LYS A 1 226 ? 8.703 20.359 -4.996 1 96.56 226 LYS A N 1
ATOM 1847 C CA . LYS A 1 226 ? 9.836 20.594 -5.887 1 96.56 226 LYS A CA 1
ATOM 1848 C C . LYS A 1 226 ? 9.648 21.859 -6.695 1 96.56 226 LYS A C 1
ATOM 1850 O O . LYS A 1 226 ? 8.539 22.172 -7.137 1 96.56 226 LYS A O 1
ATOM 1855 N N . ASP A 1 227 ? 10.688 22.5 -6.898 1 96.81 227 ASP A N 1
ATOM 1856 C CA . ASP A 1 227 ? 10.602 23.797 -7.555 1 96.81 227 ASP A CA 1
ATOM 1857 C C . ASP A 1 227 ? 9.945 23.672 -8.93 1 96.81 227 ASP A C 1
ATOM 1859 O O . ASP A 1 227 ? 9.148 24.547 -9.32 1 96.81 227 ASP A O 1
ATOM 1863 N N . GLN A 1 228 ? 10.234 22.594 -9.633 1 95.56 228 GLN A N 1
ATOM 1864 C CA . GLN A 1 228 ? 9.68 22.422 -10.969 1 95.56 228 GLN A CA 1
ATOM 1865 C C . GLN A 1 228 ? 8.18 22.172 -10.914 1 95.56 228 GLN A C 1
ATOM 1867 O O . GLN A 1 228 ? 7.461 22.453 -11.875 1 95.56 228 GLN A O 1
ATOM 1872 N N . VAL A 1 229 ? 7.707 21.641 -9.812 1 95.5 229 VAL A N 1
ATOM 1873 C CA . VAL A 1 229 ? 6.273 21.422 -9.648 1 95.5 229 VAL A CA 1
ATOM 1874 C C . VAL A 1 229 ? 5.562 22.75 -9.438 1 95.5 229 VAL A C 1
ATOM 1876 O O . VAL A 1 229 ? 4.512 23 -10.023 1 95.5 229 VAL A O 1
ATOM 1879 N N . LYS A 1 230 ? 6.137 23.609 -8.602 1 95.56 230 LYS A N 1
ATOM 1880 C CA . LYS A 1 230 ? 5.586 24.938 -8.344 1 95.56 230 LYS A CA 1
ATOM 1881 C C . LYS A 1 230 ? 5.523 25.766 -9.625 1 95.56 230 LYS A C 1
ATOM 1883 O O . LYS A 1 230 ? 4.629 26.609 -9.781 1 95.56 230 LYS A O 1
ATOM 1888 N N . ALA A 1 231 ? 6.363 25.484 -10.547 1 93.62 231 ALA A N 1
ATOM 1889 C CA . ALA A 1 231 ? 6.484 26.266 -11.773 1 93.62 231 ALA A CA 1
ATOM 1890 C C . ALA A 1 231 ? 5.316 26 -12.719 1 93.62 231 ALA A C 1
ATOM 1892 O O . ALA A 1 231 ? 5.094 26.75 -13.664 1 93.62 231 ALA A O 1
ATOM 1893 N N . LYS A 1 232 ? 4.531 24.938 -12.422 1 92.62 232 LYS A N 1
ATOM 1894 C CA . LYS A 1 232 ? 3.357 24.656 -13.25 1 92.62 232 LYS A CA 1
ATOM 1895 C C . LYS A 1 232 ? 2.359 25.812 -13.18 1 92.62 232 LYS A C 1
ATOM 1897 O O . LYS A 1 232 ? 2.121 26.375 -12.109 1 92.62 232 LYS A O 1
ATOM 1902 N N . SER A 1 233 ? 1.755 26.156 -14.297 1 89.56 233 SER A N 1
ATOM 1903 C CA . SER A 1 233 ? 0.951 27.359 -14.461 1 89.56 233 SER A CA 1
ATOM 1904 C C . SER A 1 233 ? -0.206 27.391 -13.469 1 89.56 233 SER A C 1
ATOM 1906 O O . SER A 1 233 ? -0.502 28.438 -12.883 1 89.56 233 SER A O 1
ATOM 1908 N N . TYR A 1 234 ? -0.829 26.281 -13.234 1 91.88 234 TYR A N 1
ATOM 1909 C CA . TYR A 1 234 ? -2.023 26.266 -12.398 1 91.88 234 TYR A CA 1
ATOM 1910 C C . TYR A 1 234 ? -1.656 26.281 -10.922 1 91.88 234 TYR A C 1
ATOM 1912 O O . TYR A 1 234 ? -2.529 26.406 -10.062 1 91.88 234 TYR A O 1
ATOM 1920 N N . LEU A 1 235 ? -0.36 26.219 -10.609 1 94.56 235 LEU A N 1
ATOM 1921 C CA . LEU A 1 235 ? 0.083 26.234 -9.219 1 94.56 235 LEU A CA 1
ATOM 1922 C C . LEU A 1 235 ? 0.825 27.516 -8.898 1 94.56 235 LEU A C 1
ATOM 1924 O O . LEU A 1 235 ? 0.918 27.922 -7.73 1 94.56 235 LEU A O 1
ATOM 1928 N N . ALA A 1 236 ? 1.323 28.188 -9.875 1 93.38 236 ALA A N 1
ATOM 1929 C CA . ALA A 1 236 ? 2.262 29.297 -9.742 1 93.38 236 ALA A CA 1
ATOM 1930 C C . ALA A 1 236 ? 1.662 30.422 -8.914 1 93.38 236 ALA A C 1
ATOM 1932 O O . ALA A 1 236 ? 2.373 31.094 -8.156 1 93.38 236 ALA A O 1
ATOM 1933 N N . LYS A 1 237 ? 0.372 30.594 -8.938 1 93.75 237 LYS A N 1
ATOM 1934 C CA . LYS A 1 237 ? -0.258 31.734 -8.281 1 93.75 237 LYS A CA 1
ATOM 1935 C C . LYS A 1 237 ? -0.831 31.344 -6.922 1 93.75 237 LYS A C 1
ATOM 1937 O O . LYS A 1 237 ? -1.373 32.188 -6.203 1 93.75 237 LYS A O 1
ATOM 1942 N N . LYS A 1 238 ? -0.718 30.125 -6.551 1 96.12 238 LYS A N 1
ATOM 1943 C CA . LYS A 1 238 ? -1.246 29.672 -5.266 1 96.12 238 LYS A CA 1
ATOM 1944 C C . LYS A 1 238 ? -0.225 29.875 -4.148 1 96.12 238 LYS A C 1
ATOM 1946 O O . LYS A 1 238 ? 0.815 29.203 -4.129 1 96.12 238 LYS A O 1
ATOM 1951 N N . ASP A 1 239 ? -0.529 30.656 -3.225 1 95.25 239 ASP A N 1
ATOM 1952 C CA . ASP A 1 239 ? 0.422 31.109 -2.215 1 95.25 239 ASP A CA 1
ATOM 1953 C C . ASP A 1 239 ? 0.732 29.984 -1.216 1 95.25 239 ASP A C 1
ATOM 1955 O O . ASP A 1 239 ? 1.777 30.016 -0.563 1 95.25 239 ASP A O 1
ATOM 1959 N N . TRP A 1 240 ? -0.225 29.016 -1.108 1 95.44 240 TRP A N 1
ATOM 1960 C CA . TRP A 1 240 ? -0.019 27.969 -0.121 1 95.44 240 TRP A CA 1
ATOM 1961 C C . TRP A 1 240 ? 0.814 26.828 -0.704 1 95.44 240 TRP A C 1
ATOM 1963 O O . TRP A 1 240 ? 1.151 25.875 0 1 95.44 240 TRP A O 1
ATOM 1973 N N . ILE A 1 241 ? 1.04 26.906 -1.941 1 97.12 241 ILE A N 1
ATOM 1974 C CA . ILE A 1 241 ? 2.006 26.031 -2.596 1 97.12 241 ILE A CA 1
ATOM 1975 C C . ILE A 1 241 ? 3.338 26.75 -2.754 1 97.12 241 ILE A C 1
ATOM 1977 O O . ILE A 1 241 ? 3.42 27.766 -3.459 1 97.12 241 ILE A O 1
ATOM 1981 N N . ARG A 1 242 ? 4.355 26.266 -2.146 1 97.5 242 ARG A N 1
ATOM 1982 C CA . ARG A 1 242 ? 5.625 26.984 -2.137 1 97.5 242 ARG A CA 1
ATOM 1983 C C . ARG A 1 242 ? 6.758 26.094 -2.633 1 97.5 242 ARG A C 1
ATOM 1985 O O . ARG A 1 242 ? 6.637 24.875 -2.648 1 97.5 242 ARG A O 1
ATOM 1992 N N . LYS A 1 243 ? 7.832 26.719 -3.027 1 97 243 LYS A N 1
ATOM 1993 C CA . LYS A 1 243 ? 9.031 26.016 -3.482 1 97 243 LYS A CA 1
ATOM 1994 C C . LYS A 1 243 ? 9.805 25.438 -2.305 1 97 243 LYS A C 1
ATOM 1996 O O . LYS A 1 243 ? 9.953 26.078 -1.27 1 97 243 LYS A O 1
ATOM 2001 N N . LEU A 1 244 ? 10.234 24.297 -2.543 1 97.19 244 LEU A N 1
ATOM 2002 C CA . LEU A 1 244 ? 11.109 23.688 -1.555 1 97.19 244 LEU A CA 1
ATOM 2003 C C . LEU A 1 244 ? 12.312 24.594 -1.27 1 97.19 244 LEU A C 1
ATOM 2005 O O . LEU A 1 244 ? 12.781 24.656 -0.131 1 97.19 244 LEU A O 1
ATOM 2009 N N . SER A 1 245 ? 12.797 25.25 -2.219 1 96.44 245 SER A N 1
ATOM 2010 C CA . SER A 1 245 ? 13.945 26.125 -2.07 1 96.44 245 SER A CA 1
ATOM 2011 C C . SER A 1 245 ? 13.656 27.266 -1.089 1 96.44 245 SER A C 1
ATOM 2013 O O . SER A 1 245 ? 14.578 27.875 -0.554 1 96.44 245 SER A O 1
ATOM 2015 N N . ASP A 1 246 ? 12.398 27.531 -0.871 1 96.31 246 ASP A N 1
ATOM 2016 C CA . ASP A 1 246 ? 12.016 28.609 0.025 1 96.31 246 ASP A CA 1
ATOM 2017 C C . ASP A 1 246 ? 11.93 28.125 1.471 1 96.31 246 ASP A C 1
ATOM 2019 O O . ASP A 1 246 ? 11.859 28.938 2.398 1 96.31 246 ASP A O 1
ATOM 2023 N N . LEU A 1 247 ? 11.961 26.859 1.712 1 97.06 247 LEU A N 1
ATOM 2024 C CA . LEU A 1 247 ? 11.672 26.266 3.018 1 97.0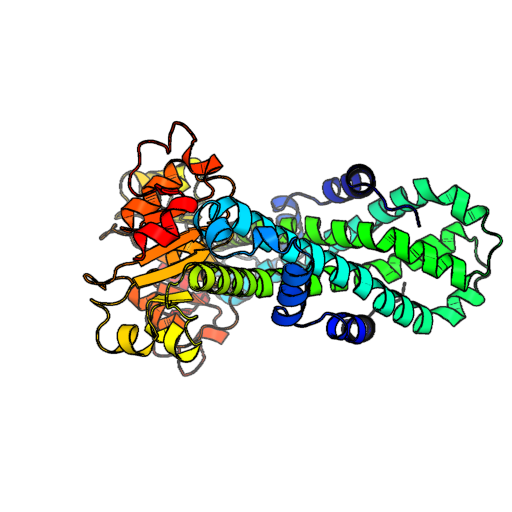6 247 LEU A CA 1
ATOM 2025 C C . LEU A 1 247 ? 12.664 26.766 4.062 1 97.06 247 LEU A C 1
ATOM 2027 O O . LEU A 1 247 ? 12.266 27.281 5.113 1 97.06 247 LEU A O 1
ATOM 2031 N N . PRO A 1 248 ? 13.953 26.672 3.768 1 96.12 248 PRO A N 1
ATOM 2032 C CA . PRO A 1 248 ? 14.883 27.141 4.793 1 96.12 248 PRO A CA 1
ATOM 2033 C C . PRO A 1 248 ? 14.688 28.609 5.145 1 96.12 248 PRO A C 1
ATOM 2035 O O . PRO A 1 248 ? 14.844 29 6.305 1 96.12 248 PRO A O 1
ATOM 2038 N N . LYS A 1 249 ? 14.367 29.391 4.23 1 94.19 249 LYS A N 1
ATOM 2039 C CA . LYS A 1 249 ? 14.164 30.812 4.457 1 94.19 249 LYS A CA 1
ATOM 2040 C C . LYS A 1 249 ? 12.891 31.062 5.266 1 94.19 249 LYS A C 1
ATOM 2042 O O . LYS A 1 249 ? 12.883 31.906 6.168 1 94.19 249 LYS A O 1
ATOM 2047 N N . ASP A 1 250 ? 11.875 30.281 4.938 1 94.44 250 ASP A N 1
ATOM 2048 C CA . ASP A 1 250 ? 10.586 30.453 5.602 1 94.44 250 ASP A CA 1
ATOM 2049 C C . ASP A 1 250 ? 10.656 30 7.062 1 94.44 250 ASP A C 1
ATOM 2051 O O . ASP A 1 250 ? 9.836 30.422 7.883 1 94.44 250 ASP A O 1
ATOM 2055 N N . LEU A 1 251 ? 11.562 29.188 7.355 1 94.69 251 LEU A N 1
ATOM 2056 C CA . LEU A 1 251 ? 11.633 28.609 8.695 1 94.69 251 LEU A CA 1
ATOM 2057 C C . LEU A 1 251 ? 12.5 29.469 9.609 1 94.69 251 LEU A C 1
ATOM 2059 O O . LEU A 1 251 ? 12.586 29.219 10.812 1 94.69 251 LEU A O 1
ATOM 2063 N N . ARG A 1 252 ? 13.188 30.438 9.133 1 86 252 ARG A N 1
ATOM 2064 C CA . ARG A 1 252 ? 13.992 31.344 9.945 1 86 252 ARG A CA 1
ATOM 2065 C C . ARG A 1 252 ? 13.117 32.375 10.672 1 86 252 ARG A C 1
ATOM 2067 O O . ARG A 1 252 ? 12.07 32.75 10.156 1 86 252 ARG A O 1
ATOM 2074 N N . MET B 1 1 ? 26.344 -10.414 -15.875 1 45.69 1 MET B N 1
ATOM 2075 C CA . MET B 1 1 ? 25.031 -11.023 -16.047 1 45.69 1 MET B CA 1
ATOM 2076 C C . MET B 1 1 ? 24.016 -10.016 -16.594 1 45.69 1 MET B C 1
ATOM 2078 O O . MET B 1 1 ? 24.031 -8.852 -16.188 1 45.69 1 MET B O 1
ATOM 2082 N N . LEU B 1 2 ? 23.531 -10.32 -17.734 1 59.66 2 LEU B N 1
ATOM 2083 C CA . LEU B 1 2 ? 22.766 -9.391 -18.562 1 59.66 2 LEU B CA 1
ATOM 2084 C C . LEU B 1 2 ? 21.531 -8.891 -17.797 1 59.66 2 LEU B C 1
ATOM 2086 O O . LEU B 1 2 ? 20.75 -9.688 -17.281 1 59.66 2 LEU B O 1
ATOM 2090 N N . GLU B 1 3 ? 21.609 -7.715 -17.328 1 78.44 3 GLU B N 1
ATOM 2091 C CA . GLU B 1 3 ? 20.484 -7.07 -16.641 1 78.44 3 GLU B CA 1
ATOM 2092 C C . GLU B 1 3 ? 19.328 -6.801 -17.594 1 78.44 3 GLU B C 1
ATOM 2094 O O . GLU B 1 3 ? 19.547 -6.289 -18.703 1 78.44 3 GLU B O 1
ATOM 2099 N N . LEU B 1 4 ? 18.25 -7.492 -17.344 1 89.19 4 LEU B N 1
ATOM 2100 C CA . LEU B 1 4 ? 17.047 -7.277 -18.141 1 89.19 4 LEU B CA 1
ATOM 2101 C C . LEU B 1 4 ? 16.578 -5.832 -18.016 1 89.19 4 LEU B C 1
ATOM 2103 O O . LEU B 1 4 ? 16.625 -5.246 -16.938 1 89.19 4 LEU B O 1
ATOM 2107 N N . THR B 1 5 ? 16.219 -5.309 -19.141 1 91.38 5 THR B N 1
ATOM 2108 C CA . THR B 1 5 ? 15.617 -3.975 -19.156 1 91.38 5 THR B CA 1
ATOM 2109 C C . THR B 1 5 ? 14.172 -4.023 -18.672 1 91.38 5 THR B C 1
ATOM 2111 O O . THR B 1 5 ? 13.555 -5.09 -18.641 1 91.38 5 THR B O 1
ATOM 2114 N N . GLU B 1 6 ? 13.703 -2.906 -18.344 1 90 6 GLU B N 1
ATOM 2115 C CA . GLU B 1 6 ? 12.305 -2.812 -17.922 1 90 6 GLU B CA 1
ATOM 2116 C C . GLU B 1 6 ? 11.367 -3.275 -19.031 1 90 6 GLU B C 1
ATOM 2118 O O . GLU B 1 6 ? 10.344 -3.912 -18.75 1 90 6 GLU B O 1
ATOM 2123 N N . SER B 1 7 ? 11.727 -2.916 -20.219 1 92.19 7 SER B N 1
ATOM 2124 C CA . SER B 1 7 ? 10.906 -3.301 -21.359 1 92.19 7 SER B CA 1
ATOM 2125 C C . SER B 1 7 ? 10.898 -4.812 -21.547 1 92.19 7 SER B C 1
ATOM 2127 O O . SER B 1 7 ? 9.867 -5.395 -21.891 1 92.19 7 SER B O 1
ATOM 2129 N N . GLU B 1 8 ? 11.977 -5.406 -21.406 1 93.38 8 GLU B N 1
ATOM 2130 C CA . GLU B 1 8 ? 12.055 -6.859 -21.5 1 93.38 8 GLU B CA 1
ATOM 2131 C C . GLU B 1 8 ? 11.227 -7.535 -20.406 1 93.38 8 GLU B C 1
ATOM 2133 O O . GLU B 1 8 ? 10.516 -8.508 -20.672 1 93.38 8 GLU B O 1
ATOM 2138 N N . ILE B 1 9 ? 11.32 -6.996 -19.281 1 95.62 9 ILE B N 1
ATOM 2139 C CA . ILE B 1 9 ? 10.562 -7.555 -18.156 1 95.62 9 ILE B CA 1
ATOM 2140 C C . ILE B 1 9 ? 9.07 -7.414 -18.438 1 95.62 9 ILE B C 1
ATOM 2142 O O . ILE B 1 9 ? 8.305 -8.367 -18.234 1 95.62 9 ILE B O 1
ATOM 2146 N N . ALA B 1 10 ? 8.742 -6.281 -18.938 1 94.75 10 ALA B N 1
ATOM 2147 C CA . ALA B 1 10 ? 7.336 -6.043 -19.266 1 94.75 10 ALA B CA 1
ATOM 2148 C C . ALA B 1 10 ? 6.828 -7.059 -20.281 1 94.75 10 ALA B C 1
ATOM 2150 O O . ALA B 1 10 ? 5.684 -7.512 -20.203 1 94.75 10 ALA B O 1
ATOM 2151 N N . ALA B 1 11 ? 7.66 -7.379 -21.156 1 94.5 11 ALA B N 1
ATOM 2152 C CA . ALA B 1 11 ? 7.293 -8.336 -22.203 1 94.5 11 ALA B CA 1
ATOM 2153 C C . ALA B 1 11 ? 7 -9.711 -21.609 1 94.5 11 ALA B C 1
ATOM 2155 O O . ALA B 1 11 ? 6.141 -10.438 -22.125 1 94.5 11 ALA B O 1
ATOM 2156 N N . PHE B 1 12 ? 7.668 -10.078 -20.547 1 95.5 12 PHE B N 1
ATOM 2157 C CA . PHE B 1 12 ? 7.426 -11.352 -19.875 1 95.5 12 PHE B CA 1
ATOM 2158 C C . PHE B 1 12 ? 6.09 -11.32 -19.141 1 95.5 12 PHE B C 1
ATOM 2160 O O . PHE B 1 12 ? 5.422 -12.352 -19.016 1 95.5 12 PHE B O 1
ATOM 2167 N N . LEU B 1 13 ? 5.719 -10.148 -18.688 1 97.44 13 LEU B N 1
ATOM 2168 C CA . LEU B 1 13 ? 4.641 -10.055 -17.719 1 97.44 13 LEU B CA 1
ATOM 2169 C C . LEU B 1 13 ? 3.305 -9.789 -18.391 1 97.44 13 LEU B C 1
ATOM 2171 O O . LEU B 1 13 ? 2.252 -10.18 -17.891 1 97.44 13 LEU B O 1
ATOM 2175 N N . ASP B 1 14 ? 3.309 -9.172 -19.562 1 96.25 14 ASP B N 1
ATOM 2176 C CA . ASP B 1 14 ? 2.107 -8.656 -20.219 1 96.25 14 ASP B CA 1
ATOM 2177 C C . ASP B 1 14 ? 1.082 -9.766 -20.438 1 96.25 14 ASP B C 1
ATOM 2179 O O . ASP B 1 14 ? -0.079 -9.633 -20.047 1 96.25 14 ASP B O 1
ATOM 2183 N N . PRO B 1 15 ? 1.529 -10.875 -20.969 1 95.44 15 PRO B N 1
ATOM 2184 C CA . PRO B 1 15 ? 0.554 -11.953 -21.156 1 95.44 15 PRO B CA 1
ATOM 2185 C C . PRO B 1 15 ? -0.025 -12.461 -19.828 1 95.44 15 PRO B C 1
ATOM 2187 O O . PRO B 1 15 ? -1.205 -12.812 -19.766 1 95.44 15 PRO B O 1
ATOM 2190 N N . ALA B 1 16 ? 0.78 -12.555 -18.859 1 96.62 16 ALA B N 1
ATOM 2191 C CA . ALA B 1 16 ? 0.363 -13.031 -17.547 1 96.62 16 ALA B CA 1
ATOM 2192 C C . ALA B 1 16 ? -0.687 -12.109 -16.922 1 96.62 16 ALA B C 1
ATOM 2194 O O . ALA B 1 16 ? -1.72 -12.578 -16.438 1 96.62 16 ALA B O 1
ATOM 2195 N N . LEU B 1 17 ? -0.481 -10.852 -16.984 1 96.94 17 LEU B N 1
ATOM 2196 C CA . LEU B 1 17 ? -1.382 -9.867 -16.391 1 96.94 17 LEU B CA 1
ATOM 2197 C C . LEU B 1 17 ? -2.727 -9.859 -17.109 1 96.94 17 LEU B C 1
ATOM 2199 O O . LEU B 1 17 ? -3.775 -9.719 -16.469 1 96.94 17 LEU B O 1
ATOM 2203 N N . LYS B 1 18 ? -2.689 -10.102 -18.359 1 95.69 18 LYS B N 1
ATOM 2204 C CA . LYS B 1 18 ? -3.906 -10.125 -19.156 1 95.69 18 LYS B CA 1
ATOM 2205 C C . LYS B 1 18 ? -4.715 -11.391 -18.906 1 95.69 18 LYS B C 1
ATOM 2207 O O . LYS B 1 18 ? -5.918 -11.43 -19.172 1 95.69 18 LYS B O 1
ATOM 2212 N N . SER B 1 19 ? -4.059 -12.375 -18.438 1 96.56 19 SER B N 1
ATOM 2213 C CA . SER B 1 19 ? -4.719 -13.664 -18.219 1 96.56 19 SER B CA 1
ATOM 2214 C C . SER B 1 19 ? -5.551 -13.656 -16.953 1 96.56 19 SER B C 1
ATOM 2216 O O . SER B 1 19 ? -6.387 -14.539 -16.734 1 96.56 19 SER B O 1
ATOM 2218 N N . ILE B 1 20 ? -5.391 -12.711 -16.062 1 97.12 20 ILE B N 1
ATOM 2219 C CA . ILE B 1 20 ? -6.164 -12.617 -14.836 1 97.12 20 ILE B CA 1
ATOM 2220 C C . ILE B 1 20 ? -7.531 -12 -15.125 1 97.12 20 ILE B C 1
ATOM 2222 O O . ILE B 1 20 ? -7.613 -10.867 -15.609 1 97.12 20 ILE B O 1
ATOM 2226 N N . PRO B 1 21 ? -8.555 -12.656 -14.766 1 96.5 21 PRO B N 1
ATOM 2227 C CA . PRO B 1 21 ? -9.898 -12.156 -15.086 1 96.5 21 PRO B CA 1
ATOM 2228 C C . PRO B 1 21 ? -10.25 -10.883 -14.305 1 96.5 21 PRO B C 1
ATOM 2230 O O . PRO B 1 21 ? -9.633 -10.594 -13.281 1 96.5 21 PRO B O 1
ATOM 2233 N N . PRO B 1 22 ? -11.234 -10.164 -14.812 1 95.06 22 PRO B N 1
ATOM 2234 C CA . PRO B 1 22 ? -11.695 -8.984 -14.078 1 95.06 22 PRO B CA 1
ATOM 2235 C C . PRO B 1 22 ? -12.328 -9.344 -12.734 1 95.06 22 PRO B C 1
ATOM 2237 O O . PRO B 1 22 ? -12.781 -10.469 -12.539 1 95.06 22 PRO B O 1
ATOM 2240 N N . PRO B 1 23 ? -12.336 -8.438 -11.844 1 94 23 PRO B N 1
ATOM 2241 C CA . PRO B 1 23 ? -12.82 -8.695 -10.484 1 94 23 PRO B CA 1
ATOM 2242 C C . PRO B 1 23 ? -14.234 -9.258 -10.461 1 94 23 PRO B C 1
ATOM 2244 O O . PRO B 1 23 ? -14.523 -10.18 -9.688 1 94 23 PRO B O 1
ATOM 2247 N N . ILE B 1 24 ? -15.102 -8.789 -11.258 1 94.25 24 ILE B N 1
ATOM 2248 C CA . ILE B 1 24 ? -16.5 -9.203 -11.234 1 94.25 24 ILE B CA 1
ATOM 2249 C C . ILE B 1 24 ? -16.609 -10.68 -11.609 1 94.25 24 ILE B C 1
ATOM 2251 O O . ILE B 1 24 ? -17.438 -11.406 -11.055 1 94.25 24 ILE B O 1
ATOM 2255 N N . LYS B 1 25 ? -15.852 -11.047 -12.555 1 96.12 25 LYS B N 1
ATOM 2256 C CA . LYS B 1 25 ? -15.859 -12.453 -12.953 1 96.12 25 LYS B CA 1
ATOM 2257 C C . LYS B 1 25 ? -15.352 -13.352 -11.82 1 96.12 25 LYS B C 1
ATOM 2259 O O . LYS B 1 25 ? -15.938 -14.398 -11.539 1 96.12 25 LYS B O 1
ATOM 2264 N N . ILE B 1 26 ? -14.281 -12.961 -11.219 1 95.81 26 ILE B N 1
ATOM 2265 C CA . ILE B 1 26 ? -13.727 -13.711 -10.102 1 95.81 26 ILE B CA 1
ATOM 2266 C C . ILE B 1 26 ? -14.742 -13.781 -8.969 1 95.81 26 ILE B C 1
ATOM 2268 O O . ILE B 1 26 ? -14.938 -14.836 -8.359 1 95.81 26 ILE B O 1
ATOM 2272 N N . LEU B 1 27 ? -15.383 -12.695 -8.719 1 95.62 27 LEU B N 1
ATOM 2273 C CA . LEU B 1 27 ? -16.406 -12.641 -7.688 1 95.62 27 LEU B CA 1
ATOM 2274 C C . LEU B 1 27 ? -17.562 -13.594 -8.016 1 95.62 27 LEU B C 1
ATOM 2276 O O . LEU B 1 27 ? -18 -14.359 -7.156 1 95.62 27 LEU B O 1
ATOM 2280 N N . GLN B 1 28 ? -17.984 -13.555 -9.195 1 96 28 GLN B N 1
ATOM 2281 C CA . GLN B 1 28 ? -19.062 -14.438 -9.617 1 96 28 GLN B CA 1
ATOM 2282 C C . GLN B 1 28 ? -18.688 -15.898 -9.461 1 96 28 GLN B C 1
ATOM 2284 O O . GLN B 1 28 ? -19.469 -16.703 -8.961 1 96 28 GLN B O 1
ATOM 2289 N N . GLU B 1 29 ? -17.5 -16.203 -9.867 1 96.19 29 GLU B N 1
ATOM 2290 C CA . GLU B 1 29 ? -17 -17.578 -9.703 1 96.19 29 GLU B CA 1
ATOM 2291 C C . GLU B 1 29 ? -16.953 -17.969 -8.234 1 96.19 29 GLU B C 1
ATOM 2293 O O . GLU B 1 29 ? -17.266 -19.109 -7.879 1 96.19 29 GLU B O 1
ATOM 2298 N N . SER B 1 30 ? -16.562 -17.062 -7.457 1 94.44 30 SER B N 1
ATOM 2299 C CA . SER B 1 30 ? -16.469 -17.297 -6.02 1 94.44 30 SER B CA 1
ATOM 2300 C C . SER B 1 30 ? -17.859 -17.562 -5.426 1 94.44 30 SER B C 1
ATOM 2302 O O . SER B 1 30 ? -18.031 -18.484 -4.641 1 94.44 30 SER B O 1
ATOM 2304 N N . ILE B 1 31 ? -18.781 -16.766 -5.777 1 94.56 31 ILE B N 1
ATOM 2305 C CA . ILE B 1 31 ? -20.156 -16.891 -5.301 1 94.56 31 ILE B CA 1
ATOM 2306 C C . ILE B 1 31 ? -20.734 -18.219 -5.77 1 94.56 31 ILE B C 1
ATOM 2308 O O . ILE B 1 31 ? -21.359 -18.953 -4.988 1 94.56 31 ILE B O 1
ATOM 2312 N N . ASP B 1 32 ? -20.469 -18.547 -6.969 1 95 32 ASP B N 1
ATOM 2313 C CA . ASP B 1 32 ? -21.016 -19.75 -7.574 1 95 32 ASP B CA 1
ATOM 2314 C C . ASP B 1 32 ? -20.438 -21 -6.906 1 95 32 ASP B C 1
ATOM 2316 O O . ASP B 1 32 ? -21.031 -22.078 -6.953 1 95 32 ASP B O 1
ATOM 2320 N N . SER B 1 33 ? -19.281 -20.859 -6.332 1 95 33 SER B N 1
ATOM 2321 C CA . SER B 1 33 ? -18.625 -22.016 -5.727 1 95 33 SER B CA 1
ATOM 2322 C C . SER B 1 33 ? -19.156 -22.281 -4.328 1 95 33 SER B C 1
ATOM 2324 O O . SER B 1 33 ? -18.875 -23.328 -3.742 1 95 33 SER B O 1
ATOM 2326 N N . LEU B 1 34 ? -19.922 -21.406 -3.785 1 94.06 34 LEU B N 1
ATOM 2327 C CA . LEU B 1 34 ? -20.453 -21.562 -2.436 1 94.06 34 LEU B CA 1
ATOM 2328 C C . LEU B 1 34 ? -21.719 -22.422 -2.447 1 94.06 34 LEU B C 1
ATOM 2330 O O . LEU B 1 34 ? -22.453 -22.438 -3.443 1 94.06 34 LEU B O 1
ATOM 2334 N N . PRO B 1 35 ? -21.984 -23.062 -1.29 1 92.75 35 PRO B N 1
ATOM 2335 C CA . PRO B 1 35 ? -23.25 -23.781 -1.194 1 92.75 35 PRO B CA 1
ATOM 2336 C C . PRO B 1 35 ? -24.469 -22.875 -1.353 1 92.75 35 PRO B C 1
ATOM 2338 O O . PRO B 1 35 ? -24.531 -21.812 -0.721 1 92.75 35 PRO B O 1
ATOM 2341 N N . PHE B 1 36 ? -25.406 -23.328 -2.121 1 89.56 36 PHE B N 1
ATOM 2342 C CA . PHE B 1 36 ? -26.594 -22.547 -2.441 1 89.56 36 PHE B CA 1
ATOM 2343 C C . PHE B 1 36 ? -27.328 -22.125 -1.172 1 89.56 36 PHE B C 1
ATOM 2345 O O . PHE B 1 36 ? -27.828 -21 -1.075 1 89.56 36 PHE B O 1
ATOM 2352 N N . LYS B 1 37 ? -27.312 -22.984 -0.229 1 90.06 37 LYS B N 1
ATOM 2353 C CA . LYS B 1 37 ? -28.031 -22.75 1.019 1 90.06 37 LYS B CA 1
ATOM 2354 C C . LYS B 1 37 ? -27.516 -21.5 1.719 1 90.06 37 LYS B C 1
ATOM 2356 O O . LYS B 1 37 ? -28.297 -20.75 2.32 1 90.06 37 LYS B O 1
ATOM 2361 N N . LYS B 1 38 ? -26.297 -21.25 1.538 1 91.88 38 LYS B N 1
ATOM 2362 C CA . LYS B 1 38 ? -25.672 -20.125 2.223 1 91.88 38 LYS B CA 1
ATOM 2363 C C . LYS B 1 38 ? -25.938 -18.812 1.499 1 91.88 38 LYS B C 1
ATOM 2365 O O . LYS B 1 38 ? -25.625 -17.734 2.014 1 91.88 38 LYS B O 1
ATOM 2370 N N . LEU B 1 39 ? -26.594 -18.922 0.363 1 93.62 39 LEU B N 1
ATOM 2371 C CA . LEU B 1 39 ? -26.859 -17.719 -0.416 1 93.62 39 LEU B CA 1
ATOM 2372 C C . LEU B 1 39 ? -28.359 -17.438 -0.463 1 93.62 39 LEU B C 1
ATOM 2374 O O . LEU B 1 39 ? -28.781 -16.453 -1.091 1 93.62 39 LEU B O 1
ATOM 2378 N N . GLU B 1 40 ? -29.078 -18.312 0.21 1 95.44 40 GLU B N 1
ATOM 2379 C CA . GLU B 1 40 ? -30.516 -18.062 0.311 1 95.44 40 GLU B CA 1
ATOM 2380 C C . GLU B 1 40 ? -30.797 -16.797 1.114 1 95.44 40 GLU B C 1
ATOM 2382 O O . GLU B 1 40 ? -30.172 -16.547 2.139 1 95.44 40 GLU B O 1
ATOM 2387 N N . PRO B 1 41 ? -31.703 -16.078 0.666 1 95.56 41 PRO B N 1
ATOM 2388 C CA . PRO B 1 41 ? -32 -14.797 1.31 1 95.56 41 PRO B CA 1
ATOM 2389 C C . PRO B 1 41 ? -32.219 -14.93 2.816 1 95.56 41 PRO B C 1
ATOM 2391 O O . PRO B 1 41 ? -31.656 -14.141 3.588 1 95.56 41 PRO B O 1
ATOM 2394 N N . GLU B 1 42 ? -32.938 -15.883 3.244 1 95.06 42 GLU B N 1
ATOM 2395 C CA . GLU B 1 42 ? -33.219 -16.062 4.668 1 95.06 42 GLU B CA 1
ATOM 2396 C C . GLU B 1 42 ? -31.938 -16.391 5.445 1 95.06 42 GLU B C 1
ATOM 2398 O O . GLU B 1 42 ? -31.719 -15.867 6.547 1 95.06 42 GLU B O 1
ATOM 2403 N N . TYR B 1 43 ? -31.141 -17.203 4.879 1 96.25 43 TYR B N 1
ATOM 2404 C CA . TYR B 1 43 ? -29.891 -17.547 5.527 1 96.25 43 TYR B CA 1
ATOM 2405 C C . TYR B 1 43 ? -28.969 -16.344 5.621 1 96.25 43 TYR B C 1
ATOM 2407 O O . TYR B 1 43 ? -28.391 -16.078 6.672 1 96.25 43 TYR B O 1
ATOM 2415 N N . VAL B 1 44 ? -28.844 -15.625 4.508 1 96.5 44 VAL B N 1
ATOM 2416 C CA . VAL B 1 44 ? -27.984 -14.438 4.461 1 96.5 44 VAL B CA 1
ATOM 2417 C C . VAL B 1 44 ? -28.453 -13.43 5.508 1 96.5 44 VAL B C 1
ATOM 2419 O O . VAL B 1 44 ? -27.641 -12.875 6.25 1 96.5 44 VAL B O 1
ATOM 2422 N N . LYS B 1 45 ? -29.688 -13.297 5.609 1 94.75 45 LYS B N 1
ATOM 2423 C CA . LYS B 1 45 ? -30.266 -12.352 6.562 1 94.75 45 LYS B CA 1
ATOM 2424 C C . LYS B 1 45 ? -29.922 -12.734 7.996 1 94.75 45 LYS B C 1
ATOM 2426 O O . LYS B 1 45 ? -29.562 -11.883 8.805 1 94.75 45 LYS B O 1
ATOM 2431 N N . ASN B 1 46 ? -29.953 -14 8.258 1 94.75 46 ASN B N 1
ATOM 2432 C CA . ASN B 1 46 ? -29.781 -14.477 9.633 1 94.75 46 ASN B CA 1
ATOM 2433 C C . ASN B 1 46 ? -28.297 -14.695 9.961 1 94.75 46 ASN B C 1
ATOM 2435 O O . ASN B 1 46 ? -27.938 -14.828 11.133 1 94.75 46 ASN B O 1
ATOM 2439 N N . HIS B 1 47 ? -27.469 -14.797 8.898 1 96.06 47 HIS B N 1
ATOM 2440 C CA . HIS B 1 47 ? -26.062 -15.07 9.094 1 96.06 47 HIS B CA 1
ATOM 2441 C C . HIS B 1 47 ? -25.188 -14.102 8.289 1 96.06 47 HIS B C 1
ATOM 2443 O O . HIS B 1 47 ? -24.203 -14.508 7.68 1 96.06 47 HIS B O 1
ATOM 2449 N N . PHE B 1 48 ? -25.547 -12.859 8.312 1 97.31 48 PHE B N 1
ATOM 2450 C CA . PHE B 1 48 ? -24.969 -11.867 7.414 1 97.31 48 PHE B CA 1
ATOM 2451 C C . PHE B 1 48 ? -23.453 -11.773 7.609 1 97.31 48 PHE B C 1
ATOM 2453 O O . PHE B 1 48 ? -22.703 -11.812 6.641 1 97.31 48 PHE B O 1
ATOM 2460 N N . SER B 1 49 ? -22.984 -11.664 8.828 1 96.88 49 SER B N 1
ATOM 2461 C CA . SER B 1 49 ? -21.562 -11.531 9.109 1 96.88 49 SER B CA 1
ATOM 2462 C C . SER B 1 49 ? -20.781 -12.742 8.594 1 96.88 49 SER B C 1
ATOM 2464 O O . SER B 1 49 ? -19.766 -12.586 7.922 1 96.88 49 SER B O 1
ATOM 2466 N N . GLU B 1 50 ? -21.281 -13.867 8.852 1 96.06 50 GLU B N 1
ATOM 2467 C CA . GLU B 1 50 ? -20.641 -15.109 8.43 1 96.06 50 GLU B CA 1
ATOM 2468 C C . GLU B 1 50 ? -20.562 -15.203 6.91 1 96.06 50 GLU B C 1
ATOM 2470 O O . GLU B 1 50 ? -19.516 -15.547 6.355 1 96.06 50 GLU B O 1
ATOM 2475 N N . VAL B 1 51 ? -21.641 -14.922 6.301 1 96.38 51 VAL B N 1
ATOM 2476 C CA . VAL B 1 51 ? -21.703 -15.031 4.848 1 96.38 51 VAL B CA 1
ATOM 2477 C C . VAL B 1 51 ? -20.781 -14 4.203 1 96.38 51 VAL B C 1
ATOM 2479 O O . VAL B 1 51 ? -20.094 -14.297 3.234 1 96.38 51 VAL B O 1
ATOM 2482 N N . MET B 1 52 ? -20.797 -12.844 4.734 1 96.5 52 MET B N 1
ATOM 2483 C CA . MET B 1 52 ? -19.922 -11.789 4.23 1 96.5 52 MET B CA 1
ATOM 2484 C C . MET B 1 52 ? -18.453 -12.227 4.305 1 96.5 52 MET B C 1
ATOM 2486 O O . MET B 1 52 ? -17.703 -12.078 3.336 1 96.5 52 MET B O 1
ATOM 2490 N N . GLU B 1 53 ? -18.062 -12.703 5.402 1 95.75 53 GLU B N 1
ATOM 2491 C CA . GLU B 1 53 ? -16.703 -13.18 5.578 1 95.75 53 GLU B CA 1
ATOM 2492 C C . GLU B 1 53 ? -16.375 -14.305 4.605 1 95.75 53 GLU B C 1
ATOM 2494 O O . GLU B 1 53 ? -15.305 -14.312 3.986 1 95.75 53 GLU B O 1
ATOM 2499 N N . LEU B 1 54 ? -17.312 -15.172 4.504 1 96.06 54 LEU B N 1
ATOM 2500 C CA . LEU B 1 54 ? -17.141 -16.328 3.639 1 96.06 54 LEU B CA 1
ATOM 2501 C C . LEU B 1 54 ? -16.953 -15.898 2.188 1 96.06 54 LEU B C 1
ATOM 2503 O O . LEU B 1 54 ? -16.016 -16.344 1.519 1 96.06 54 LEU B O 1
ATOM 2507 N N . VAL B 1 55 ? -17.844 -15.047 1.733 1 96.19 55 VAL B N 1
ATOM 2508 C CA . VAL B 1 55 ? -17.797 -14.609 0.343 1 96.19 55 VAL B CA 1
ATOM 2509 C C . VAL B 1 55 ? -16.516 -13.812 0.094 1 96.19 55 VAL B C 1
ATOM 2511 O O . VAL B 1 55 ? -15.836 -14.016 -0.919 1 96.19 55 VAL B O 1
ATOM 2514 N N . THR B 1 56 ? -16.203 -12.953 0.992 1 95.69 56 THR B N 1
ATOM 2515 C CA . THR B 1 56 ? -15 -12.133 0.865 1 95.69 56 THR B CA 1
ATOM 2516 C C . THR B 1 56 ? -13.742 -13 0.828 1 95.69 56 THR B C 1
ATOM 2518 O O . THR B 1 56 ? -12.891 -12.828 -0.04 1 95.69 56 THR B O 1
ATOM 2521 N N . ASP B 1 57 ? -13.648 -13.945 1.707 1 95.19 57 ASP B N 1
ATOM 2522 C CA . ASP B 1 57 ? -12.5 -14.844 1.779 1 95.19 57 ASP B CA 1
ATOM 2523 C C . ASP B 1 57 ? -12.391 -15.695 0.517 1 95.19 57 ASP B C 1
ATOM 2525 O O . ASP B 1 57 ? -11.289 -15.914 0.007 1 95.19 57 ASP B O 1
ATOM 2529 N N . ASN B 1 58 ? -13.492 -16.141 0.082 1 96.38 58 ASN B N 1
ATOM 2530 C CA . ASN B 1 58 ? -13.5 -16.969 -1.121 1 96.38 58 ASN B CA 1
ATOM 2531 C C . ASN B 1 58 ? -13.055 -16.172 -2.348 1 96.38 58 ASN B C 1
ATOM 2533 O O . ASN B 1 58 ? -12.312 -16.688 -3.184 1 96.38 58 ASN B O 1
ATOM 2537 N N . ALA B 1 59 ? -13.547 -14.984 -2.439 1 96.25 59 ALA B N 1
ATOM 2538 C CA . ALA B 1 59 ? -13.156 -14.133 -3.559 1 96.25 59 ALA B CA 1
ATOM 2539 C C . ALA B 1 59 ? -11.648 -13.875 -3.551 1 96.25 59 ALA B C 1
ATOM 2541 O O . ALA B 1 59 ? -11 -13.938 -4.594 1 96.25 59 ALA B O 1
ATOM 2542 N N . PHE B 1 60 ? -11.133 -13.656 -2.439 1 95.25 60 PHE B N 1
ATOM 2543 C CA . PHE B 1 60 ? -9.703 -13.43 -2.303 1 95.25 60 PHE B CA 1
ATOM 2544 C C . PHE B 1 60 ? -8.914 -14.68 -2.676 1 95.25 60 PHE B C 1
ATOM 2546 O O . PHE B 1 60 ? -7.922 -14.602 -3.4 1 95.25 60 PHE B O 1
ATOM 2553 N N . ALA B 1 61 ? -9.375 -15.766 -2.154 1 95.44 61 ALA B N 1
ATOM 2554 C CA . ALA B 1 61 ? -8.711 -17.031 -2.455 1 95.44 61 ALA B CA 1
ATOM 2555 C C . ALA B 1 61 ? -8.711 -17.312 -3.955 1 95.44 61 ALA B C 1
ATOM 2557 O O . ALA B 1 61 ? -7.711 -17.781 -4.504 1 95.44 61 ALA B O 1
ATOM 2558 N N . LYS B 1 62 ? -9.789 -17.047 -4.516 1 96.31 62 LYS B N 1
ATOM 2559 C CA . LYS B 1 62 ? -9.898 -17.266 -5.953 1 96.31 62 LYS B CA 1
ATOM 2560 C C . LYS B 1 62 ? -8.945 -16.359 -6.73 1 96.31 62 LYS B C 1
ATOM 2562 O O . LYS B 1 62 ? -8.328 -16.797 -7.703 1 96.31 62 LYS B O 1
ATOM 2567 N N . PHE B 1 63 ? -8.859 -15.148 -6.379 1 96.38 63 PHE B N 1
ATOM 2568 C CA . PHE B 1 63 ? -7.898 -14.258 -7.016 1 96.38 63 PHE B CA 1
ATOM 2569 C C . PHE B 1 63 ? -6.484 -14.812 -6.898 1 96.38 63 PHE B C 1
ATOM 2571 O O . PHE B 1 63 ? -5.715 -14.781 -7.863 1 96.38 63 PHE B O 1
ATOM 2578 N N . LYS B 1 64 ? -6.133 -15.312 -5.715 1 94.19 64 LYS B N 1
ATOM 2579 C CA . LYS B 1 64 ? -4.797 -15.852 -5.477 1 94.19 64 LYS B CA 1
ATOM 2580 C C . LYS B 1 64 ? -4.512 -17.031 -6.398 1 94.19 64 LYS B C 1
ATOM 2582 O O . LYS B 1 64 ? -3.373 -17.219 -6.836 1 94.19 64 LYS B O 1
ATOM 2587 N N . VAL B 1 65 ? -5.508 -17.766 -6.641 1 95.5 65 VAL B N 1
ATOM 2588 C CA . VAL B 1 65 ? -5.363 -18.891 -7.57 1 95.5 65 VAL B CA 1
ATOM 2589 C C . VAL B 1 65 ? -5.039 -18.359 -8.969 1 95.5 65 VAL B C 1
ATOM 2591 O O . VAL B 1 65 ? -4.105 -18.844 -9.617 1 95.5 65 VAL B O 1
ATOM 2594 N N . TYR B 1 66 ? -5.793 -17.391 -9.367 1 96.62 66 TYR B N 1
ATOM 2595 C CA . TYR B 1 66 ? -5.543 -16.797 -10.68 1 96.62 66 TYR B CA 1
ATOM 2596 C C . TYR B 1 66 ? -4.156 -16.172 -10.734 1 96.62 66 TYR B C 1
ATOM 2598 O O . TYR B 1 66 ? -3.475 -16.25 -11.758 1 96.62 66 TYR B O 1
ATOM 2606 N N . GLN B 1 67 ? -3.799 -15.531 -9.672 1 94.88 67 GLN B N 1
ATOM 2607 C CA . GLN B 1 67 ? -2.463 -14.945 -9.594 1 94.88 67 GLN B CA 1
ATOM 2608 C C . GLN B 1 67 ? -1.386 -16.016 -9.734 1 94.88 67 GLN B C 1
ATOM 2610 O O . GLN B 1 67 ? -0.417 -15.836 -10.477 1 94.88 67 GLN B O 1
ATOM 2615 N N . ARG B 1 68 ? -1.553 -17.094 -9.078 1 93.56 68 ARG B N 1
ATOM 2616 C CA . ARG B 1 68 ? -0.607 -18.203 -9.172 1 93.56 68 ARG B CA 1
ATOM 2617 C C . ARG B 1 68 ? -0.563 -18.781 -10.586 1 93.56 68 ARG B C 1
ATOM 2619 O O . ARG B 1 68 ? 0.517 -19.031 -11.125 1 93.56 68 ARG B O 1
ATOM 2626 N N . MET B 1 69 ? -1.675 -18.906 -11.133 1 96.19 69 MET B N 1
ATOM 2627 C CA . MET B 1 69 ? -1.751 -19.438 -12.492 1 96.19 69 MET B CA 1
ATOM 2628 C C . MET B 1 69 ? -1.064 -18.484 -13.477 1 96.19 69 MET B C 1
ATOM 2630 O O . MET B 1 69 ? -0.472 -18.938 -14.461 1 96.19 69 MET B O 1
ATOM 2634 N N . ALA B 1 70 ? -1.166 -17.266 -13.195 1 97.25 70 ALA B N 1
ATOM 2635 C CA . ALA B 1 70 ? -0.594 -16.266 -14.086 1 97.25 70 ALA B CA 1
ATOM 2636 C C . ALA B 1 70 ? 0.931 -16.328 -14.078 1 97.25 70 ALA B C 1
ATOM 2638 O O . ALA B 1 70 ? 1.586 -15.75 -14.953 1 97.25 70 ALA B O 1
ATOM 2639 N N . SER B 1 71 ? 1.522 -17.016 -13.141 1 96.56 71 SER B N 1
ATOM 2640 C CA . SER B 1 71 ? 2.971 -17.203 -13.133 1 96.56 71 SER B CA 1
ATOM 2641 C C . SER B 1 71 ? 3.424 -18.062 -14.297 1 96.56 71 SER B C 1
ATOM 2643 O O . SER B 1 71 ? 4.562 -17.953 -14.758 1 96.56 71 SER B O 1
ATOM 2645 N N . ARG B 1 72 ? 2.58 -18.906 -14.812 1 95.69 72 ARG B N 1
ATOM 2646 C CA . ARG B 1 72 ? 2.928 -19.859 -15.852 1 95.69 72 ARG B CA 1
ATOM 2647 C C . ARG B 1 72 ? 3.285 -19.156 -17.156 1 95.69 72 ARG B C 1
ATOM 2649 O O . ARG B 1 72 ? 4.352 -19.391 -17.719 1 95.69 72 ARG B O 1
ATOM 2656 N N . PRO B 1 73 ? 2.445 -18.25 -17.578 1 97.25 73 PRO B N 1
ATOM 2657 C CA . PRO B 1 73 ? 2.844 -17.531 -18.797 1 97.25 73 PRO B CA 1
ATOM 2658 C C . PRO B 1 73 ? 4.125 -16.719 -18.609 1 97.25 73 PRO B C 1
ATOM 2660 O O . PRO B 1 73 ? 4.883 -16.531 -19.562 1 97.25 73 PRO B O 1
ATOM 2663 N N . VAL B 1 74 ? 4.383 -16.203 -17.438 1 98 74 VAL B N 1
ATOM 2664 C CA . VAL B 1 74 ? 5.633 -15.508 -17.172 1 98 74 VAL B CA 1
ATOM 2665 C C . VAL B 1 74 ? 6.812 -16.438 -17.422 1 98 74 VAL B C 1
ATOM 2667 O O . VAL B 1 74 ? 7.75 -16.109 -18.141 1 98 74 VAL B O 1
ATOM 2670 N N . ILE B 1 75 ? 6.723 -17.594 -16.828 1 97.44 75 ILE B N 1
ATOM 2671 C CA . ILE B 1 75 ? 7.785 -18.578 -16.953 1 97.44 75 ILE B CA 1
ATOM 2672 C C . ILE B 1 75 ? 7.914 -19.031 -18.406 1 97.44 75 ILE B C 1
ATOM 2674 O O . ILE B 1 75 ? 9.023 -19.188 -18.922 1 97.44 75 ILE B O 1
ATOM 2678 N N . GLN B 1 76 ? 6.801 -19.188 -19.047 1 96.75 76 GLN B N 1
ATOM 2679 C CA . GLN B 1 76 ? 6.805 -19.594 -20.438 1 96.75 76 GLN B CA 1
ATOM 2680 C C . GLN B 1 76 ? 7.539 -18.578 -21.312 1 96.75 76 GLN B C 1
ATOM 2682 O O . GLN B 1 76 ? 8.375 -18.938 -22.141 1 96.75 76 GLN B O 1
ATOM 2687 N N . LYS B 1 77 ? 7.258 -17.359 -21.141 1 97.06 77 LYS B N 1
ATOM 2688 C CA . LYS B 1 77 ? 7.914 -16.312 -21.922 1 97.06 77 LYS B CA 1
ATOM 2689 C C . LYS B 1 77 ? 9.406 -16.25 -21.609 1 97.06 77 LYS B C 1
ATOM 2691 O O . LYS B 1 77 ? 10.227 -16.031 -22.5 1 97.06 77 LYS B O 1
ATOM 2696 N N . PHE B 1 78 ? 9.711 -16.391 -20.328 1 96.88 78 PHE B N 1
ATOM 2697 C CA . PHE B 1 78 ? 11.109 -16.453 -19.922 1 96.88 78 PHE B CA 1
ATOM 2698 C C . PHE B 1 78 ? 11.836 -17.594 -20.625 1 96.88 78 PHE B C 1
ATOM 2700 O O . PHE B 1 78 ? 12.93 -17.406 -21.141 1 96.88 78 PHE B O 1
ATOM 2707 N N . MET B 1 79 ? 11.195 -18.734 -20.703 1 95.75 79 MET B N 1
ATOM 2708 C CA . MET B 1 79 ? 11.766 -19.922 -21.328 1 95.75 79 MET B CA 1
ATOM 2709 C C . MET B 1 79 ? 11.883 -19.75 -22.828 1 95.75 79 MET B C 1
ATOM 2711 O O . MET B 1 79 ? 12.789 -20.312 -23.453 1 95.75 79 MET B O 1
ATOM 2715 N N . GLU B 1 80 ? 10.969 -19.062 -23.359 1 95.5 80 GLU B N 1
ATOM 2716 C CA . GLU B 1 80 ? 11.062 -18.766 -24.797 1 95.5 80 GLU B CA 1
ATOM 2717 C C . GLU B 1 80 ? 12.32 -17.969 -25.109 1 95.5 80 GLU B C 1
ATOM 2719 O O . GLU B 1 80 ? 12.992 -18.219 -26.109 1 95.5 80 GLU B O 1
ATOM 2724 N N . LYS B 1 81 ? 12.602 -17.062 -24.281 1 94.75 81 LYS B N 1
ATOM 2725 C CA . LYS B 1 81 ? 13.75 -16.188 -24.516 1 94.75 81 LYS B CA 1
ATOM 2726 C C . LYS B 1 81 ? 15.055 -16.922 -24.203 1 94.75 81 LYS B C 1
ATOM 2728 O O . LYS B 1 81 ? 16.016 -16.859 -24.984 1 94.75 81 LYS B O 1
ATOM 2733 N N . TYR B 1 82 ? 15.086 -17.656 -23.125 1 93.44 82 TYR B N 1
ATOM 2734 C CA . TYR B 1 82 ? 16.344 -18.203 -22.641 1 93.44 82 TYR B CA 1
ATOM 2735 C C . TYR B 1 82 ? 16.438 -19.688 -22.938 1 93.44 82 TYR B C 1
ATOM 2737 O O . TYR B 1 82 ? 17.438 -20.344 -22.594 1 93.44 82 TYR B O 1
ATOM 2745 N N . GLY B 1 83 ? 15.477 -20.25 -23.578 1 92.5 83 GLY B N 1
ATOM 2746 C CA . GLY B 1 83 ? 15.43 -21.656 -23.906 1 92.5 83 GLY B CA 1
ATOM 2747 C C . GLY B 1 83 ? 16.672 -22.141 -24.641 1 92.5 83 GLY B C 1
ATOM 2748 O O . GLY B 1 83 ? 17.25 -23.156 -24.266 1 92.5 83 GLY B O 1
ATOM 2749 N N . PRO B 1 84 ? 17.016 -21.453 -25.641 1 92.75 84 PRO B N 1
ATOM 2750 C CA . PRO B 1 84 ? 18.203 -21.859 -26.375 1 92.75 84 PRO B CA 1
ATOM 2751 C C . PRO B 1 84 ? 19.453 -21.906 -25.5 1 92.75 84 PRO B C 1
ATOM 2753 O O . PRO B 1 84 ? 20.25 -22.859 -25.594 1 92.75 84 PRO B O 1
ATOM 2756 N N . GLU B 1 85 ? 19.625 -20.938 -24.641 1 90.75 85 GLU B N 1
ATOM 2757 C CA . GLU B 1 85 ? 20.766 -20.906 -23.734 1 90.75 85 GLU B CA 1
ATOM 2758 C C . GLU B 1 85 ? 20.688 -22.062 -22.734 1 90.75 85 GLU B C 1
ATOM 2760 O O . GLU B 1 85 ? 21.719 -22.641 -22.375 1 90.75 85 GLU B O 1
ATOM 2765 N N . ILE B 1 86 ? 19.562 -22.359 -22.312 1 91.5 86 ILE B N 1
ATOM 2766 C CA . ILE B 1 86 ? 19.328 -23.438 -21.344 1 91.5 86 ILE B CA 1
ATOM 2767 C C . ILE B 1 86 ? 19.672 -24.781 -21.969 1 91.5 86 ILE B C 1
ATOM 2769 O O . ILE B 1 86 ? 20.359 -25.609 -21.359 1 91.5 86 ILE B O 1
ATOM 2773 N N . GLU B 1 87 ? 19.312 -24.953 -23.141 1 88.25 87 GLU B N 1
ATOM 2774 C CA . GLU B 1 87 ? 19.562 -26.203 -23.844 1 88.25 87 GLU B CA 1
ATOM 2775 C C . GLU B 1 87 ? 21.047 -26.375 -24.172 1 88.25 87 GLU B C 1
ATOM 2777 O O . GLU B 1 87 ? 21.562 -27.484 -24.141 1 88.25 87 GLU B O 1
ATOM 2782 N N . ALA B 1 88 ? 21.672 -25.297 -24.391 1 88.56 88 ALA B N 1
ATOM 2783 C CA . ALA B 1 88 ? 23.062 -25.328 -24.844 1 88.56 88 ALA B CA 1
ATOM 2784 C C . ALA B 1 88 ? 24.031 -25.297 -23.672 1 88.56 88 ALA B C 1
ATOM 2786 O O . ALA B 1 88 ? 25.25 -25.297 -23.859 1 88.56 88 ALA B O 1
ATOM 2787 N N . ASN B 1 89 ? 23.5 -25.344 -22.5 1 85.19 89 ASN B N 1
ATOM 2788 C CA . ASN B 1 89 ? 24.375 -25.172 -21.344 1 85.19 89 ASN B CA 1
ATOM 2789 C C . ASN B 1 89 ? 25.375 -26.297 -21.219 1 85.19 89 ASN B C 1
ATOM 2791 O O . ASN B 1 89 ? 25.016 -27.469 -21.25 1 85.19 89 ASN B O 1
ATOM 2795 N N . THR B 1 90 ? 26.672 -25.953 -21.016 1 83.06 90 THR B N 1
ATOM 2796 C CA . THR B 1 90 ? 27.734 -26.922 -20.812 1 83.06 90 THR B CA 1
ATOM 2797 C C . THR B 1 90 ? 28.375 -26.766 -19.438 1 83.06 90 THR B C 1
ATOM 2799 O O . THR B 1 90 ? 29.281 -27.516 -19.062 1 83.06 90 THR B O 1
ATOM 2802 N N . LYS B 1 91 ? 27.844 -25.828 -18.719 1 83.31 91 LYS B N 1
ATOM 2803 C CA . LYS B 1 91 ? 28.344 -25.578 -17.375 1 83.31 91 LYS B CA 1
ATOM 2804 C C . LYS B 1 91 ? 27.828 -26.625 -16.391 1 83.31 91 LYS B C 1
ATOM 2806 O O . LYS B 1 91 ? 26.922 -27.391 -16.703 1 83.31 91 LYS B O 1
ATOM 2811 N N . ASN B 1 92 ? 28.516 -26.5 -15.281 1 88.19 92 ASN B N 1
ATOM 2812 C CA . ASN B 1 92 ? 27.953 -27.219 -14.141 1 88.19 92 ASN B CA 1
ATOM 2813 C C . ASN B 1 92 ? 26.5 -26.844 -13.891 1 88.19 92 ASN B C 1
ATOM 2815 O O . ASN B 1 92 ? 26.156 -25.656 -13.906 1 88.19 92 ASN B O 1
ATOM 2819 N N . GLN B 1 93 ? 25.688 -27.828 -13.664 1 87.81 93 GLN B N 1
ATOM 2820 C CA . GLN B 1 93 ? 24.25 -27.609 -13.602 1 87.81 93 GLN B CA 1
ATOM 2821 C C . GLN B 1 93 ? 23.875 -26.672 -12.453 1 87.81 93 GLN B C 1
ATOM 2823 O O . GLN B 1 93 ? 23.016 -25.797 -12.609 1 87.81 93 GLN B O 1
ATOM 2828 N N . LYS B 1 94 ? 24.516 -26.859 -11.352 1 90.94 94 LYS B N 1
ATOM 2829 C CA . LYS B 1 94 ? 24.203 -26.016 -10.188 1 90.94 94 LYS B CA 1
ATOM 2830 C C . LYS B 1 94 ? 24.578 -24.562 -10.445 1 90.94 94 LYS B C 1
ATOM 2832 O O . LYS B 1 94 ? 23.797 -23.656 -10.117 1 90.94 94 LYS B O 1
ATOM 2837 N N . GLU B 1 95 ? 25.688 -24.422 -10.984 1 91.06 95 GLU B N 1
ATOM 2838 C CA . GLU B 1 95 ? 26.141 -23.062 -11.305 1 91.06 95 GLU B CA 1
ATOM 2839 C C . GLU B 1 95 ? 25.234 -22.406 -12.336 1 91.06 95 GLU B C 1
ATOM 2841 O O . GLU B 1 95 ? 24.859 -21.25 -12.195 1 91.06 95 GLU B O 1
ATOM 2846 N N . PHE B 1 96 ? 24.906 -23.141 -13.25 1 92.31 96 PHE B N 1
ATOM 2847 C CA . PHE B 1 96 ? 24.062 -22.641 -14.328 1 92.31 96 PHE B CA 1
ATOM 2848 C C . PHE B 1 96 ? 22.688 -22.25 -13.789 1 92.31 96 PHE B C 1
ATOM 2850 O O . PHE B 1 96 ? 22.188 -21.156 -14.109 1 92.31 96 PHE B O 1
ATOM 2857 N N . VAL B 1 97 ? 22.125 -23.094 -12.969 1 93.81 97 VAL B N 1
ATOM 2858 C CA . VAL B 1 97 ? 20.797 -22.844 -12.422 1 93.81 97 VAL B CA 1
ATOM 2859 C C . VAL B 1 97 ? 20.828 -21.609 -11.523 1 93.81 97 VAL B C 1
ATOM 2861 O O . VAL B 1 97 ? 19.922 -20.766 -11.555 1 93.81 97 VAL B O 1
ATOM 2864 N N . SER B 1 98 ? 21.859 -21.516 -10.773 1 94.19 98 SER B N 1
ATOM 2865 C CA . SER B 1 98 ? 22.016 -20.344 -9.914 1 94.19 98 SER B CA 1
ATOM 2866 C C . SER B 1 98 ? 22.031 -19.062 -10.727 1 94.19 98 SER B C 1
ATOM 2868 O O . SER B 1 98 ? 21.359 -18.078 -10.375 1 94.19 98 SER B O 1
ATOM 2870 N N . GLU B 1 99 ? 22.734 -19.062 -11.766 1 93.31 99 GLU B N 1
ATOM 2871 C CA . GLU B 1 99 ? 22.812 -17.906 -12.656 1 93.31 99 GLU B CA 1
ATOM 2872 C C . GLU B 1 99 ? 21.453 -17.594 -13.281 1 93.31 99 GLU B C 1
ATOM 2874 O O . GLU B 1 99 ? 21.062 -16.438 -13.414 1 93.31 99 GLU B O 1
ATOM 2879 N N . LEU B 1 100 ? 20.859 -18.641 -13.672 1 94.81 100 LEU B N 1
ATOM 2880 C CA . LEU B 1 100 ? 19.547 -18.484 -14.289 1 94.81 100 LEU B CA 1
ATOM 2881 C C . LEU B 1 100 ? 18.547 -17.859 -13.312 1 94.81 100 LEU B C 1
ATOM 2883 O O . LEU B 1 100 ? 17.766 -17 -13.695 1 94.81 100 LEU B O 1
ATOM 2887 N N . LEU B 1 101 ? 18.609 -18.297 -12.102 1 96.31 101 LEU B N 1
ATOM 2888 C CA . LEU B 1 101 ? 17.719 -17.75 -11.078 1 96.31 101 LEU B CA 1
ATOM 2889 C C . LEU B 1 101 ? 18.031 -16.281 -10.82 1 96.31 101 LEU B C 1
ATOM 2891 O O . LEU B 1 101 ? 17.109 -15.492 -10.539 1 96.31 101 LEU B O 1
ATOM 2895 N N . ASP B 1 102 ? 19.25 -15.938 -10.93 1 95.38 102 ASP B N 1
ATOM 2896 C CA . ASP B 1 102 ? 19.641 -14.539 -10.781 1 95.38 102 ASP B CA 1
ATOM 2897 C C . ASP B 1 102 ? 19 -13.672 -11.867 1 95.38 102 ASP B C 1
ATOM 2899 O O . ASP B 1 102 ? 18.594 -12.539 -11.609 1 95.38 102 ASP B O 1
ATOM 2903 N N . ILE B 1 103 ? 18.906 -14.195 -13 1 95.12 103 ILE B N 1
ATOM 2904 C CA . ILE B 1 103 ? 18.297 -13.484 -14.125 1 95.12 103 ILE B CA 1
ATOM 2905 C C . ILE B 1 103 ? 16.781 -13.453 -13.969 1 95.12 103 ILE B C 1
ATOM 2907 O O . ILE B 1 103 ? 16.141 -12.469 -14.328 1 95.12 103 ILE B O 1
ATOM 2911 N N . PHE B 1 104 ? 16.25 -14.5 -13.422 1 96.94 104 PHE B N 1
ATOM 2912 C CA . PHE B 1 104 ? 14.805 -14.664 -13.32 1 96.94 104 PHE B CA 1
ATOM 2913 C C . PHE B 1 104 ? 14.242 -13.828 -12.172 1 96.94 104 PHE B C 1
ATOM 2915 O O . PHE B 1 104 ? 13.094 -13.398 -12.219 1 96.94 104 PHE B O 1
ATOM 2922 N N . MET B 1 105 ? 15.039 -13.578 -11.234 1 96.56 105 MET B N 1
ATOM 2923 C CA . MET B 1 105 ? 14.594 -12.945 -9.992 1 96.56 105 MET B CA 1
ATOM 2924 C C . MET B 1 105 ? 13.969 -11.578 -10.281 1 96.56 105 MET B C 1
ATOM 2926 O O . MET B 1 105 ? 12.852 -11.305 -9.836 1 96.56 105 MET B O 1
ATOM 2930 N N . PRO B 1 106 ? 14.547 -10.742 -11.055 1 95.56 106 PRO B N 1
ATOM 2931 C CA . PRO B 1 106 ? 13.914 -9.453 -11.344 1 95.56 106 PRO B CA 1
ATOM 2932 C C . PRO B 1 106 ? 12.57 -9.602 -12.055 1 95.56 106 PRO B C 1
ATOM 2934 O O . PRO B 1 106 ? 11.68 -8.766 -11.875 1 95.56 106 PRO B O 1
ATOM 2937 N N . VAL B 1 107 ? 12.414 -10.617 -12.812 1 97.12 107 VAL B N 1
ATOM 2938 C CA . VAL B 1 107 ? 11.156 -10.883 -13.508 1 97.12 107 VAL B CA 1
ATOM 2939 C C . VAL B 1 107 ? 10.078 -11.242 -12.492 1 97.12 107 VAL B C 1
ATOM 2941 O O . VAL B 1 107 ? 8.984 -10.664 -12.508 1 97.12 107 VAL B O 1
ATOM 2944 N N . ALA B 1 108 ? 10.461 -12.109 -11.609 1 97.31 108 ALA B N 1
ATOM 2945 C CA . ALA B 1 108 ? 9.523 -12.555 -10.578 1 97.31 108 ALA B CA 1
ATOM 2946 C C . ALA B 1 108 ? 9.156 -11.406 -9.641 1 97.31 108 ALA B C 1
ATOM 2948 O O . ALA B 1 108 ? 7.996 -11.273 -9.234 1 97.31 108 ALA B O 1
ATOM 2949 N N . VAL B 1 109 ? 10.117 -10.688 -9.336 1 96.06 109 VAL B N 1
ATOM 2950 C CA . VAL B 1 109 ? 9.93 -9.531 -8.469 1 96.06 109 VAL B CA 1
ATOM 2951 C C . VAL B 1 109 ? 8.953 -8.555 -9.117 1 96.06 109 VAL B C 1
ATOM 2953 O O . VAL B 1 109 ? 8 -8.094 -8.477 1 96.06 109 VAL B O 1
ATOM 2956 N N . SER B 1 110 ? 9.156 -8.258 -10.328 1 96.5 110 SER B N 1
ATOM 2957 C CA . SER B 1 110 ? 8.281 -7.348 -11.055 1 96.5 110 SER B CA 1
ATOM 2958 C C . SER B 1 110 ? 6.867 -7.914 -11.18 1 96.5 110 SER B C 1
ATOM 2960 O O . SER B 1 110 ? 5.887 -7.176 -11.086 1 96.5 110 SER B O 1
ATOM 2962 N N . PHE B 1 111 ? 6.809 -9.211 -11.375 1 97.56 111 PHE B N 1
ATOM 2963 C CA . PHE B 1 111 ? 5.523 -9.898 -11.438 1 97.56 111 PHE B CA 1
ATOM 2964 C C . PHE B 1 111 ? 4.738 -9.703 -10.148 1 97.56 111 PHE B C 1
ATOM 2966 O O . PHE B 1 111 ? 3.568 -9.312 -10.18 1 97.56 111 PHE B O 1
ATOM 2973 N N . GLU B 1 112 ? 5.359 -9.906 -9.047 1 96.44 112 GLU B N 1
ATOM 2974 C CA . GLU B 1 112 ? 4.688 -9.75 -7.758 1 96.44 112 GLU B CA 1
ATOM 2975 C C . GLU B 1 112 ? 4.297 -8.289 -7.52 1 96.44 112 GLU B C 1
ATOM 2977 O O . GLU B 1 112 ? 3.207 -8.008 -7.016 1 96.44 112 GLU B O 1
ATOM 2982 N N . PHE B 1 113 ? 5.156 -7.453 -7.844 1 93.94 113 PHE B N 1
ATOM 2983 C CA . PHE B 1 113 ? 4.867 -6.035 -7.652 1 93.94 113 PHE B CA 1
ATOM 2984 C C . PHE B 1 113 ? 3.602 -5.637 -8.406 1 93.94 113 PHE B C 1
ATOM 2986 O O . PHE B 1 113 ? 2.699 -5.023 -7.828 1 93.94 113 PHE B O 1
ATOM 2993 N N . ARG B 1 114 ? 3.527 -6.012 -9.594 1 94.88 114 ARG B N 1
ATOM 2994 C CA . ARG B 1 114 ? 2.395 -5.633 -10.438 1 94.88 114 ARG B CA 1
ATOM 2995 C C . ARG B 1 114 ? 1.115 -6.324 -9.969 1 94.88 114 ARG B C 1
ATOM 2997 O O . ARG B 1 114 ? 0.059 -5.691 -9.891 1 94.88 114 ARG B O 1
ATOM 3004 N N . THR B 1 115 ? 1.271 -7.52 -9.648 1 95.56 115 THR B N 1
ATOM 3005 C CA . THR B 1 115 ? 0.074 -8.258 -9.266 1 95.56 115 THR B CA 1
ATOM 3006 C C . THR B 1 115 ? -0.391 -7.852 -7.871 1 95.56 115 THR B C 1
ATOM 3008 O O . THR B 1 115 ? -1.587 -7.891 -7.574 1 95.56 115 THR B O 1
ATOM 3011 N N . SER B 1 116 ? 0.523 -7.504 -7.023 1 93.81 116 SER B N 1
ATOM 3012 C CA . SER B 1 116 ? 0.133 -6.996 -5.711 1 93.81 116 SER B CA 1
ATOM 3013 C C . SER B 1 116 ? -0.657 -5.699 -5.836 1 93.81 116 SER B C 1
ATOM 3015 O O . SER B 1 116 ? -1.618 -5.477 -5.094 1 93.81 116 SER B O 1
ATOM 3017 N N . GLN B 1 117 ? -0.229 -4.867 -6.719 1 91.06 117 GLN B N 1
ATOM 3018 C CA . GLN B 1 117 ? -0.968 -3.637 -6.98 1 91.06 117 GLN B CA 1
ATOM 3019 C C . GLN B 1 117 ? -2.365 -3.936 -7.516 1 91.06 117 GLN B C 1
ATOM 3021 O O . GLN B 1 117 ? -3.332 -3.26 -7.156 1 91.06 117 GLN B O 1
ATOM 3026 N N . MET B 1 118 ? -2.441 -4.895 -8.336 1 92.75 118 MET B N 1
ATOM 3027 C CA . MET B 1 118 ? -3.73 -5.332 -8.867 1 92.75 118 MET B CA 1
ATOM 3028 C C . MET B 1 118 ? -4.629 -5.855 -7.754 1 92.75 118 MET B C 1
ATOM 3030 O O . MET B 1 118 ? -5.809 -5.508 -7.688 1 92.75 118 MET B O 1
ATOM 3034 N N . ARG B 1 119 ? -4.035 -6.633 -6.957 1 92.31 119 ARG B N 1
ATOM 3035 C CA . ARG B 1 119 ? -4.77 -7.238 -5.852 1 92.31 119 ARG B CA 1
ATOM 3036 C C . ARG B 1 119 ? -5.352 -6.172 -4.93 1 92.31 119 ARG B C 1
ATOM 3038 O O . ARG B 1 119 ? -6.527 -6.234 -4.566 1 92.31 119 ARG B O 1
ATOM 3045 N N . LYS B 1 120 ? -4.578 -5.211 -4.621 1 88.75 120 LYS B N 1
ATOM 3046 C CA . LYS B 1 120 ? -5.008 -4.152 -3.715 1 88.75 120 LYS B CA 1
ATOM 3047 C C . LYS B 1 120 ? -6.102 -3.295 -4.348 1 88.75 120 LYS B C 1
ATOM 3049 O O . LYS B 1 120 ? -7.086 -2.951 -3.689 1 88.75 120 LYS B O 1
ATOM 3054 N N . SER B 1 121 ? -5.934 -2.938 -5.523 1 87.5 121 SER B N 1
ATOM 3055 C CA . SER B 1 121 ? -6.91 -2.119 -6.234 1 87.5 121 SER B CA 1
ATOM 3056 C C . SER B 1 121 ? -8.258 -2.83 -6.34 1 87.5 121 SER B C 1
ATOM 3058 O O . SER B 1 121 ? -9.305 -2.211 -6.16 1 87.5 121 SER B O 1
ATOM 3060 N N . ARG B 1 122 ? -8.188 -4.043 -6.52 1 91.56 122 ARG B N 1
ATOM 3061 C CA . ARG B 1 122 ? -9.406 -4.801 -6.777 1 91.56 122 ARG B CA 1
ATOM 3062 C C . ARG B 1 122 ? -10.094 -5.188 -5.477 1 91.56 122 ARG B C 1
ATOM 3064 O O . ARG B 1 122 ? -11.305 -5.449 -5.461 1 91.56 122 ARG B O 1
ATOM 3071 N N . ALA B 1 123 ? -9.344 -5.301 -4.445 1 90.62 123 ALA B N 1
ATOM 3072 C CA . ALA B 1 123 ? -9.891 -5.727 -3.16 1 90.62 123 ALA B CA 1
ATOM 3073 C C . ALA B 1 123 ? -11.016 -4.797 -2.709 1 90.62 123 ALA B C 1
ATOM 3075 O O . ALA B 1 123 ? -12.055 -5.254 -2.24 1 90.62 123 ALA B O 1
ATOM 3076 N N . GLY B 1 124 ? -10.844 -3.525 -2.852 1 88.06 124 GLY B N 1
ATOM 3077 C CA . GLY B 1 124 ? -11.867 -2.564 -2.469 1 88.06 124 GLY B CA 1
ATOM 3078 C C . GLY B 1 124 ? -13.141 -2.691 -3.281 1 88.06 124 GLY B C 1
ATOM 3079 O O . GLY B 1 124 ? -14.234 -2.75 -2.723 1 88.06 124 GLY B O 1
ATOM 3080 N N . THR B 1 125 ? -12.938 -2.752 -4.488 1 90 125 THR B N 1
ATOM 3081 C CA . THR B 1 125 ? -14.078 -2.855 -5.398 1 90 125 THR B CA 1
ATOM 3082 C C . THR B 1 125 ? -14.844 -4.148 -5.152 1 90 125 THR B C 1
ATOM 3084 O O . THR B 1 125 ? -16.078 -4.148 -5.137 1 90 125 THR B O 1
ATOM 3087 N N . THR B 1 126 ? -14.109 -5.184 -4.98 1 94.88 126 THR B N 1
ATOM 3088 C CA . THR B 1 126 ? -14.727 -6.48 -4.73 1 94.88 126 THR B CA 1
ATOM 3089 C C . THR B 1 126 ? -15.555 -6.449 -3.449 1 94.88 126 THR B C 1
ATOM 3091 O O . THR B 1 126 ? -16.688 -6.938 -3.422 1 94.88 126 THR B O 1
ATOM 3094 N N . PHE B 1 127 ? -15.039 -5.84 -2.48 1 95.44 127 PHE B N 1
ATOM 3095 C CA . PHE B 1 127 ? -15.727 -5.746 -1.199 1 95.44 127 PHE B CA 1
ATOM 3096 C C . PHE B 1 127 ? -17.031 -4.977 -1.343 1 95.44 127 PHE B C 1
ATOM 3098 O O . PHE B 1 127 ? -18.062 -5.375 -0.789 1 95.44 127 PHE B O 1
ATOM 3105 N N . GLU B 1 128 ? -17.016 -3.93 -2.084 1 94.88 128 GLU B N 1
ATOM 3106 C CA . GLU B 1 128 ? -18.219 -3.143 -2.35 1 94.88 128 GLU B CA 1
ATOM 3107 C C . GLU B 1 128 ? -19.281 -3.977 -3.062 1 94.88 128 GLU B C 1
ATOM 3109 O O . GLU B 1 128 ? -20.453 -3.947 -2.689 1 94.88 128 GLU B O 1
ATOM 3114 N N . HIS B 1 129 ? -18.844 -4.695 -4.008 1 96.44 129 HIS B N 1
ATOM 3115 C CA . HIS B 1 129 ? -19.766 -5.535 -4.758 1 96.44 129 HIS B CA 1
ATOM 3116 C C . HIS B 1 129 ? -20.391 -6.605 -3.867 1 96.44 129 HIS B C 1
ATOM 3118 O O . HIS B 1 129 ? -21.594 -6.875 -3.959 1 96.44 129 HIS B O 1
ATOM 3124 N N . ILE B 1 130 ? -19.594 -7.125 -3.102 1 97.19 130 ILE B N 1
ATOM 3125 C CA . ILE B 1 130 ? -20.078 -8.164 -2.195 1 97.19 130 ILE B CA 1
ATOM 3126 C C . ILE B 1 130 ? -21.125 -7.582 -1.251 1 97.19 130 ILE B C 1
ATOM 3128 O O . ILE B 1 130 ? -22.188 -8.18 -1.042 1 97.19 130 ILE B O 1
ATOM 3132 N N . THR B 1 131 ? -20.828 -6.473 -0.742 1 97.5 131 THR B N 1
ATOM 3133 C CA . THR B 1 131 ? -21.734 -5.82 0.198 1 97.5 131 THR B CA 1
ATOM 3134 C C . THR B 1 131 ? -23.078 -5.535 -0.458 1 97.5 131 THR B C 1
ATOM 3136 O O . THR B 1 131 ? -24.125 -5.863 0.101 1 97.5 131 THR B O 1
ATOM 3139 N N . VAL B 1 132 ? -23.062 -4.996 -1.625 1 97.06 132 VAL B N 1
ATOM 3140 C CA . VAL B 1 132 ? -24.281 -4.695 -2.357 1 97.06 132 VAL B CA 1
ATOM 3141 C C . VAL B 1 132 ? -25.047 -5.988 -2.641 1 97.06 132 VAL B C 1
ATOM 3143 O O . VAL B 1 132 ? -26.266 -6.066 -2.41 1 97.06 132 VAL B O 1
ATOM 3146 N N . PHE B 1 133 ? -24.375 -6.977 -3.07 1 96.88 133 PHE B N 1
ATOM 3147 C CA . PHE B 1 133 ? -24.969 -8.266 -3.396 1 96.88 133 PHE B CA 1
ATOM 3148 C C . PHE B 1 133 ? -25.688 -8.852 -2.193 1 96.88 133 PHE B C 1
ATOM 3150 O O . PHE B 1 133 ? -26.859 -9.25 -2.301 1 96.88 133 PHE B O 1
ATOM 3157 N N . LEU B 1 134 ? -25.062 -8.789 -1.087 1 97.38 134 LEU B N 1
ATOM 3158 C CA . LEU B 1 134 ? -25.625 -9.414 0.104 1 97.38 134 LEU B CA 1
ATOM 3159 C C . LEU B 1 134 ? -26.781 -8.57 0.66 1 97.38 134 LEU B C 1
ATOM 3161 O O . LEU B 1 134 ? -27.781 -9.117 1.111 1 97.38 134 LEU B O 1
ATOM 3165 N N . LEU B 1 135 ? -26.609 -7.297 0.64 1 97.81 135 LEU B N 1
ATOM 3166 C CA . LEU B 1 135 ? -27.703 -6.438 1.105 1 97.81 135 LEU B CA 1
ATOM 3167 C C . LEU B 1 135 ? -28.938 -6.594 0.226 1 97.81 135 LEU B C 1
ATOM 3169 O O . LEU B 1 135 ? -30.062 -6.629 0.73 1 97.81 135 LEU B O 1
ATOM 3173 N N . GLN B 1 136 ? -28.719 -6.699 -1.025 1 97 136 GLN B N 1
ATOM 3174 C CA . GLN B 1 136 ? -29.844 -6.895 -1.942 1 97 136 GLN B CA 1
ATOM 3175 C C . GLN B 1 136 ? -30.516 -8.242 -1.707 1 97 136 GLN B C 1
ATOM 3177 O O . GLN B 1 136 ? -31.734 -8.359 -1.816 1 97 136 GLN B O 1
ATOM 3182 N N . LYS B 1 137 ? -29.781 -9.219 -1.389 1 95.62 137 LYS B N 1
ATOM 3183 C CA . LYS B 1 137 ? -30.328 -10.516 -1.023 1 95.62 137 LYS B CA 1
ATOM 3184 C C . LYS B 1 137 ? -31.234 -10.406 0.203 1 95.62 137 LYS B C 1
ATOM 3186 O O . LYS B 1 137 ? -32.188 -11.18 0.361 1 95.62 137 LYS B O 1
ATOM 3191 N N . CYS B 1 138 ? -30.906 -9.43 0.996 1 96.81 138 CYS B N 1
ATOM 3192 C CA . CYS B 1 138 ? -31.688 -9.203 2.209 1 96.81 138 CYS B CA 1
ATOM 3193 C C . CYS B 1 138 ? -32.844 -8.281 1.935 1 96.81 138 CYS B C 1
ATOM 3195 O O . CYS B 1 138 ? -33.531 -7.844 2.865 1 96.81 138 CYS B O 1
ATOM 3197 N N . GLY B 1 139 ? -33.031 -7.898 0.683 1 96 139 GLY B N 1
ATOM 3198 C CA . GLY B 1 139 ? -34.156 -7.074 0.299 1 96 139 GLY B CA 1
ATOM 3199 C C . GLY B 1 139 ? -33.906 -5.59 0.461 1 96 139 GLY B C 1
ATOM 3200 O O . GLY B 1 139 ? -34.844 -4.789 0.492 1 96 139 GLY B O 1
ATOM 3201 N N . ILE B 1 140 ? -32.688 -5.199 0.592 1 97.12 140 ILE B N 1
ATOM 3202 C CA . ILE B 1 140 ? -32.344 -3.791 0.756 1 97.12 140 ILE B CA 1
ATOM 3203 C C . ILE B 1 140 ? -31.953 -3.195 -0.593 1 97.12 140 ILE B C 1
ATOM 3205 O O . ILE B 1 140 ? -31 -3.666 -1.237 1 97.12 140 ILE B O 1
ATOM 3209 N N . LYS B 1 141 ? -32.688 -2.254 -0.924 1 97 141 LYS B N 1
ATOM 3210 C CA . LYS B 1 141 ? -32.344 -1.55 -2.156 1 97 141 LYS B CA 1
ATOM 3211 C C . LYS B 1 141 ? -31.094 -0.702 -1.968 1 97 141 LYS B C 1
ATOM 3213 O O . LYS B 1 141 ? -31.047 0.144 -1.072 1 97 141 LYS B O 1
ATOM 3218 N N . CYS B 1 142 ? -30.062 -0.92 -2.729 1 97.06 142 CYS B N 1
ATOM 3219 C CA . CYS B 1 142 ? -28.812 -0.171 -2.639 1 97.06 142 CYS B CA 1
ATOM 3220 C C . CYS B 1 142 ? -28 -0.313 -3.918 1 97.06 142 CYS B C 1
ATOM 3222 O O . CYS B 1 142 ? -28.25 -1.212 -4.723 1 97.06 142 CYS B O 1
ATOM 3224 N N . GLU B 1 143 ? -27.109 0.577 -4.082 1 95.19 143 GLU B N 1
ATOM 3225 C CA . GLU B 1 143 ? -26.25 0.506 -5.25 1 95.19 143 GLU B CA 1
ATOM 3226 C C . GLU B 1 143 ? -24.891 1.169 -4.977 1 95.19 143 GLU B C 1
ATOM 3228 O O . GLU B 1 143 ? -24.781 1.991 -4.066 1 95.19 143 GLU B O 1
ATOM 3233 N N . ARG B 1 144 ? -23.938 0.769 -5.707 1 93.31 144 ARG B N 1
ATOM 3234 C CA . ARG B 1 144 ? -22.625 1.423 -5.652 1 93.31 144 ARG B CA 1
ATOM 3235 C C . ARG B 1 144 ? -22.688 2.812 -6.277 1 93.31 144 ARG B C 1
ATOM 3237 O O . ARG B 1 144 ? -23.422 3.033 -7.246 1 93.31 144 ARG B O 1
ATOM 3244 N N . THR B 1 145 ? -21.906 3.639 -5.715 1 88.56 145 THR B N 1
ATOM 3245 C CA . THR B 1 145 ? -21.859 4.996 -6.254 1 88.56 145 THR B CA 1
ATOM 3246 C C . THR B 1 145 ? -20.984 5.051 -7.512 1 88.56 145 THR B C 1
ATOM 3248 O O . THR B 1 145 ? -19.922 4.438 -7.559 1 88.56 145 THR B O 1
ATOM 3251 N N . ALA B 1 146 ? -21.484 5.723 -8.43 1 79.69 146 ALA B N 1
ATOM 3252 C CA . ALA B 1 146 ? -20.703 5.906 -9.648 1 79.69 146 ALA B CA 1
ATOM 3253 C C . ALA B 1 146 ? -19.5 6.797 -9.391 1 79.69 146 ALA B C 1
ATOM 3255 O O . ALA B 1 146 ? -19.5 7.605 -8.461 1 79.69 146 ALA B O 1
ATOM 3256 N N . LYS B 1 147 ? -18.516 6.621 -10.148 1 69.75 147 LYS B N 1
ATOM 3257 C CA . LYS B 1 147 ? -17.266 7.355 -10 1 69.75 147 LYS B CA 1
ATOM 3258 C C . LYS B 1 147 ? -17.5 8.859 -10.016 1 69.75 147 LYS B C 1
ATOM 3260 O O . LYS B 1 147 ? -16.891 9.602 -9.234 1 69.75 147 LYS B O 1
ATOM 3265 N N . SER B 1 148 ? -18.281 9.273 -10.922 1 66.69 148 SER B N 1
ATOM 3266 C CA . SER B 1 148 ? -18.578 10.695 -11.086 1 66.69 148 SER B CA 1
ATOM 3267 C C . SER B 1 148 ? -19.297 11.258 -9.859 1 66.69 148 SER B C 1
ATOM 3269 O O . SER B 1 148 ? -19.078 12.406 -9.477 1 66.69 148 SER B O 1
ATOM 3271 N N . VAL B 1 149 ? -20.094 10.414 -9.273 1 64.06 149 VAL B N 1
ATOM 3272 C CA . VAL B 1 149 ? -20.891 10.836 -8.133 1 64.06 149 VAL B CA 1
ATOM 3273 C C . VAL B 1 149 ? -20.062 10.773 -6.855 1 64.06 149 VAL B C 1
ATOM 3275 O O . VAL B 1 149 ? -20.297 11.523 -5.91 1 64.06 149 VAL B O 1
ATOM 3278 N N . ARG B 1 150 ? -19.109 9.883 -6.922 1 63.53 150 ARG B N 1
ATOM 3279 C CA . ARG B 1 150 ? -18.281 9.656 -5.746 1 63.53 150 ARG B CA 1
ATOM 3280 C C . ARG B 1 150 ? -17.531 10.93 -5.363 1 63.53 150 ARG B C 1
ATOM 3282 O O . ARG B 1 150 ? -1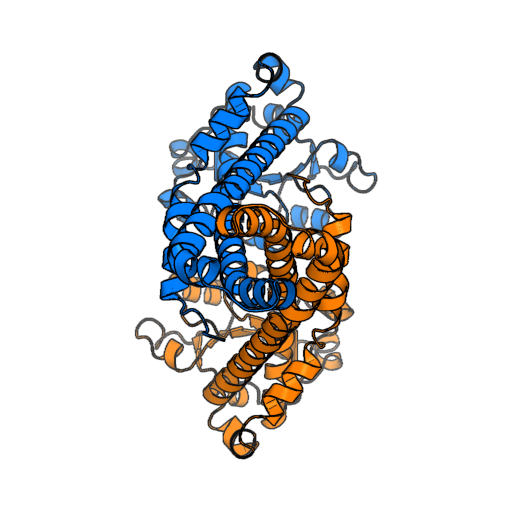7.375 11.234 -4.176 1 63.53 150 ARG B O 1
ATOM 3289 N N . LYS B 1 151 ? -17.078 11.633 -6.375 1 60.59 151 LYS B N 1
ATOM 3290 C CA . LYS B 1 151 ? -16.344 12.867 -6.109 1 60.59 151 LYS B CA 1
ATOM 3291 C C . LYS B 1 151 ? -17.203 13.867 -5.344 1 60.59 151 LYS B C 1
ATOM 3293 O O . LYS B 1 151 ? -16.703 14.57 -4.457 1 60.59 151 LYS B O 1
ATOM 3298 N N . LYS B 1 152 ? -18.531 13.766 -5.711 1 58.88 152 LYS B N 1
ATOM 3299 C CA . LYS B 1 152 ? -19.469 14.703 -5.102 1 58.88 152 LYS B CA 1
ATOM 3300 C C . LYS B 1 152 ? -19.875 14.242 -3.709 1 58.88 152 LYS B C 1
ATOM 3302 O O . LYS B 1 152 ? -20.203 15.062 -2.85 1 58.88 152 LYS B O 1
ATOM 3307 N N . MET B 1 153 ? -19.859 12.992 -3.619 1 58.41 153 MET B N 1
ATOM 3308 C CA . MET B 1 153 ? -20.359 12.445 -2.361 1 58.41 153 MET B CA 1
ATOM 3309 C C . MET B 1 153 ? -19.219 12.031 -1.45 1 58.41 153 MET B C 1
ATOM 3311 O O . MET B 1 153 ? -19.344 11.086 -0.666 1 58.41 153 MET B O 1
ATOM 3315 N N . ASN B 1 154 ? -18.172 12.672 -1.595 1 58.19 154 ASN B N 1
ATOM 3316 C CA . ASN B 1 154 ? -17 12.547 -0.719 1 58.19 154 ASN B CA 1
ATOM 3317 C C . ASN B 1 154 ? -16.547 11.094 -0.602 1 58.19 154 ASN B C 1
ATOM 3319 O O . ASN B 1 154 ? -16.266 10.617 0.498 1 58.19 154 ASN B O 1
ATOM 3323 N N . ARG B 1 155 ? -16.766 10.328 -1.534 1 65.88 155 ARG B N 1
ATOM 3324 C CA . ARG B 1 155 ? -16.156 9.023 -1.762 1 65.88 155 ARG B CA 1
ATOM 3325 C C . ARG B 1 155 ? -16.906 7.926 -1.018 1 65.88 155 ARG B C 1
ATOM 3327 O O . ARG B 1 155 ? -16.281 6.973 -0.527 1 65.88 155 ARG B O 1
ATOM 3334 N N . MET B 1 156 ? -18.219 8.133 -0.878 1 82.44 156 MET B N 1
ATOM 3335 C CA . MET B 1 156 ? -19.047 7.039 -0.386 1 82.44 156 MET B CA 1
ATOM 3336 C C . MET B 1 156 ? -19.141 5.918 -1.418 1 82.44 156 MET B C 1
ATOM 3338 O O . MET B 1 156 ? -19.266 6.18 -2.615 1 82.44 156 MET B O 1
ATOM 3342 N N . ASP B 1 157 ? -19.188 4.73 -0.885 1 90.31 157 ASP B N 1
ATOM 3343 C CA . ASP B 1 157 ? -19.078 3.582 -1.781 1 90.31 157 ASP B CA 1
ATOM 3344 C C . ASP B 1 157 ? -20.453 3.092 -2.209 1 90.31 157 ASP B C 1
ATOM 3346 O O . ASP B 1 157 ? -20.656 2.73 -3.371 1 90.31 157 ASP B O 1
ATOM 3350 N N . ILE B 1 158 ? -21.359 3.107 -1.244 1 94.88 158 ILE B N 1
ATOM 3351 C CA . ILE B 1 158 ? -22.688 2.551 -1.467 1 94.88 158 ILE B CA 1
ATOM 3352 C C . ILE B 1 158 ? -23.75 3.518 -0.939 1 94.88 158 ILE B C 1
ATOM 3354 O O . ILE B 1 158 ? -23.562 4.137 0.111 1 94.88 158 ILE B O 1
ATOM 3358 N N . VAL B 1 159 ? -24.828 3.588 -1.646 1 94.38 159 VAL B N 1
ATOM 3359 C CA . VAL B 1 159 ? -25.922 4.445 -1.213 1 94.38 159 VAL B CA 1
ATOM 3360 C C . VAL B 1 159 ? -27.219 3.631 -1.142 1 94.38 159 VAL B C 1
ATOM 3362 O O . VAL B 1 159 ? -27.422 2.705 -1.932 1 94.38 159 VAL B O 1
ATOM 3365 N N . ILE B 1 160 ? -27.953 3.975 -0.218 1 95.88 160 ILE B N 1
ATOM 3366 C CA . ILE B 1 160 ? -29.281 3.393 -0.002 1 95.88 160 ILE B CA 1
ATOM 3367 C C . ILE B 1 160 ? -30.344 4.484 -0.082 1 95.88 160 ILE B C 1
ATOM 3369 O O . ILE B 1 160 ? -30.25 5.5 0.613 1 95.88 160 ILE B O 1
ATOM 3373 N N . PRO B 1 161 ? -31.469 4.445 -0.853 1 96.19 161 PRO B N 1
ATOM 3374 C CA . PRO B 1 161 ? -31.797 3.299 -1.699 1 96.19 161 PRO B CA 1
ATOM 3375 C C . PRO B 1 161 ? -31.109 3.348 -3.061 1 96.19 161 PRO B C 1
ATOM 3377 O O . PRO B 1 161 ? -30.969 2.318 -3.725 1 96.19 161 PRO B O 1
ATOM 3380 N N . ASN B 1 162 ? -30.828 4.617 -3.537 1 93.62 162 ASN B N 1
ATOM 3381 C CA . ASN B 1 162 ? -30.172 4.781 -4.828 1 93.62 162 ASN B CA 1
ATOM 3382 C C . ASN B 1 162 ? -29.516 6.156 -4.957 1 93.62 162 ASN B C 1
ATOM 3384 O O . ASN B 1 162 ? -29.672 7.004 -4.074 1 93.62 162 ASN B O 1
ATOM 3388 N N . GLN B 1 163 ? -28.781 6.289 -5.992 1 91.56 163 GLN B N 1
ATOM 3389 C CA . GLN B 1 163 ? -28 7.508 -6.195 1 91.56 163 GLN B CA 1
ATOM 3390 C C . GLN B 1 163 ? -28.906 8.719 -6.387 1 91.56 163 GLN B C 1
ATOM 3392 O O . GLN B 1 163 ? -28.578 9.82 -5.949 1 91.56 163 GLN B O 1
ATOM 3397 N N . GLU B 1 164 ? -30 8.547 -7 1 91.94 164 GLU B N 1
ATOM 3398 C CA . GLU B 1 164 ? -30.938 9.641 -7.234 1 91.94 164 GLU B CA 1
ATOM 3399 C C . GLU B 1 164 ? -31.406 10.266 -5.918 1 91.94 164 GLU B C 1
ATOM 3401 O O . GLU B 1 164 ? -31.344 11.484 -5.746 1 91.94 164 GLU B O 1
ATOM 3406 N N . VAL B 1 165 ? -31.797 9.422 -5.027 1 92.38 165 VAL B N 1
ATOM 3407 C CA . VAL B 1 165 ? -32.25 9.891 -3.723 1 92.38 165 VAL B CA 1
ATOM 3408 C C . VAL B 1 165 ? -31.094 10.531 -2.973 1 92.38 165 VAL B C 1
ATOM 3410 O O . VAL B 1 165 ? -31.234 11.602 -2.371 1 92.38 165 VAL B O 1
ATOM 3413 N N . ALA B 1 166 ? -29.938 9.898 -3.061 1 89.75 166 ALA B N 1
ATOM 3414 C CA . ALA B 1 166 ? -28.766 10.406 -2.363 1 89.75 166 ALA B CA 1
ATOM 3415 C C . ALA B 1 166 ? -28.406 11.812 -2.838 1 89.75 166 ALA B C 1
ATOM 3417 O O . ALA B 1 166 ? -27.969 12.648 -2.043 1 89.75 166 ALA B O 1
ATOM 3418 N N . LEU B 1 167 ? -28.641 12.078 -4.074 1 87.25 167 LEU B N 1
ATOM 3419 C CA . LEU B 1 167 ? -28.266 13.367 -4.656 1 87.25 167 LEU B CA 1
ATOM 3420 C C . LEU B 1 167 ? -29.359 14.406 -4.414 1 87.25 167 LEU B C 1
ATOM 3422 O O . LEU B 1 167 ? -29.047 15.555 -4.094 1 87.25 167 LEU B O 1
ATOM 3426 N N . LYS B 1 168 ? -30.641 14.062 -4.484 1 90 168 LYS B N 1
ATOM 3427 C CA . LYS B 1 168 ? -31.766 15 -4.441 1 90 168 LYS B CA 1
ATOM 3428 C C . LYS B 1 168 ? -32.25 15.211 -3.01 1 90 168 LYS B C 1
ATOM 3430 O O . LYS B 1 168 ? -32.625 16.328 -2.639 1 90 168 LYS B O 1
ATOM 3435 N N . LYS B 1 169 ? -32.281 14.133 -2.246 1 92 169 LYS B N 1
ATOM 3436 C CA . LYS B 1 169 ? -32.781 14.164 -0.872 1 92 169 LYS B CA 1
ATOM 3437 C C . LYS B 1 169 ? -31.859 13.391 0.062 1 92 169 LYS B C 1
ATOM 3439 O O . LYS B 1 169 ? -32.25 12.375 0.636 1 92 169 LYS B O 1
ATOM 3444 N N . PRO B 1 170 ? -30.641 13.852 0.3 1 87.62 170 PRO B N 1
ATOM 3445 C CA . PRO B 1 170 ? -29.641 13.109 1.085 1 87.62 170 PRO B CA 1
ATOM 3446 C C . PRO B 1 170 ? -30.141 12.773 2.488 1 87.62 170 PRO B C 1
ATOM 3448 O O . PRO B 1 170 ? -29.672 11.789 3.086 1 87.62 170 PRO B O 1
ATOM 3451 N N . ASP B 1 171 ? -31.078 13.523 2.986 1 88.94 171 ASP B N 1
ATOM 3452 C CA . ASP B 1 171 ? -31.609 13.273 4.32 1 88.94 171 ASP B CA 1
ATOM 3453 C C . ASP B 1 171 ? -32.469 12.008 4.348 1 88.94 171 ASP B C 1
ATOM 3455 O O . ASP B 1 171 ? -32.781 11.477 5.418 1 88.94 171 ASP B O 1
ATOM 3459 N N . GLN B 1 172 ? -32.781 11.461 3.191 1 93.06 172 GLN B N 1
ATOM 3460 C CA . GLN B 1 172 ? -33.562 10.234 3.084 1 93.06 172 GLN B CA 1
ATOM 3461 C C . GLN B 1 172 ? -32.719 9.07 2.588 1 93.06 172 GLN B C 1
ATOM 3463 O O . GLN B 1 172 ? -33.25 8.023 2.211 1 93.06 172 GLN B O 1
ATOM 3468 N N . ALA B 1 173 ? -31.422 9.328 2.566 1 92.75 173 ALA B N 1
ATOM 3469 C CA . ALA B 1 173 ? -30.5 8.297 2.084 1 92.75 173 ALA B CA 1
ATOM 3470 C C . ALA B 1 173 ? -29.531 7.863 3.182 1 92.75 173 ALA B C 1
ATOM 3472 O O . ALA B 1 173 ? -29.391 8.547 4.203 1 92.75 173 ALA B O 1
ATOM 3473 N N . LYS B 1 174 ? -28.984 6.723 3.047 1 94.19 174 LYS B N 1
ATOM 3474 C CA . LYS B 1 174 ? -27.891 6.227 3.867 1 94.19 174 LYS B CA 1
ATOM 3475 C C . LYS B 1 174 ? -26.641 5.977 3.023 1 94.19 174 LYS B C 1
ATOM 3477 O O . LYS B 1 174 ? -26.734 5.566 1.866 1 94.19 174 LYS B O 1
ATOM 3482 N N . PHE B 1 175 ? -25.562 6.219 3.633 1 91.62 175 PHE B N 1
ATOM 3483 C CA . PHE B 1 175 ? -24.281 6.148 2.934 1 91.62 175 PHE B CA 1
ATOM 3484 C C . PHE B 1 175 ? -23.344 5.145 3.602 1 91.62 175 PHE B C 1
ATOM 3486 O O . PHE B 1 175 ? -23.125 5.203 4.812 1 91.62 175 PHE B O 1
ATOM 3493 N N . LEU B 1 176 ? -22.797 4.266 2.781 1 93.25 176 LEU B N 1
ATOM 3494 C CA . LEU B 1 176 ? -21.922 3.24 3.322 1 93.25 176 LEU B CA 1
ATOM 3495 C C . LEU B 1 176 ? -20.5 3.379 2.756 1 93.25 176 LEU B C 1
ATOM 3497 O O . LEU B 1 176 ? -20.328 3.477 1.539 1 93.25 176 LEU B O 1
ATOM 3501 N N . SER B 1 177 ? -19.578 3.434 3.605 1 90.31 177 SER B N 1
ATOM 3502 C CA . SER B 1 177 ? -18.172 3.342 3.244 1 90.31 177 SER B CA 1
ATOM 3503 C C . SER B 1 177 ? -17.609 1.961 3.561 1 90.31 177 SER B C 1
ATOM 3505 O O . SER B 1 177 ? -17.672 1.502 4.703 1 90.31 177 SER B O 1
ATOM 3507 N N . CYS B 1 178 ? -17.031 1.321 2.578 1 92.25 178 CYS B N 1
ATOM 3508 C CA . CYS B 1 178 ? -16.5 -0.028 2.74 1 92.25 178 CYS B CA 1
ATOM 3509 C C . CYS B 1 178 ? -14.984 -0.012 2.807 1 92.25 178 CYS B C 1
ATOM 3511 O O . CYS B 1 178 ? -14.32 0.435 1.866 1 92.25 178 CYS B O 1
ATOM 3513 N N . LYS B 1 179 ? -14.484 -0.522 3.938 1 89 179 LYS B N 1
ATOM 3514 C CA . LYS B 1 179 ? -13.039 -0.625 4.121 1 89 179 LYS B CA 1
ATOM 3515 C C . LYS B 1 179 ? -12.648 -2.008 4.629 1 89 179 LYS B C 1
ATOM 3517 O O . LYS B 1 179 ? -13.141 -2.457 5.668 1 89 179 LYS B O 1
ATOM 3522 N N . HIS B 1 180 ? -11.789 -2.697 3.9 1 89.75 180 HIS B N 1
ATOM 3523 C CA . HIS B 1 180 ? -11.352 -4.008 4.359 1 89.75 180 HIS B CA 1
ATOM 3524 C C . HIS B 1 180 ? -10.57 -3.902 5.668 1 89.75 180 HIS B C 1
ATOM 3526 O O . HIS B 1 180 ? -10.734 -4.738 6.559 1 89.75 180 HIS B O 1
ATOM 3532 N N . THR B 1 181 ? -9.727 -2.975 5.715 1 86.62 181 THR B N 1
ATOM 3533 C CA . THR B 1 181 ? -8.961 -2.668 6.918 1 86.62 181 THR B CA 1
ATOM 3534 C C . THR B 1 181 ? -8.969 -1.167 7.195 1 86.62 181 THR B C 1
ATOM 3536 O O . THR B 1 181 ? -9.031 -0.358 6.266 1 86.62 181 THR B O 1
ATOM 3539 N N . LEU B 1 182 ? -9.062 -0.912 8.391 1 84 182 LEU B N 1
ATOM 3540 C CA . LEU B 1 182 ? -9.109 0.497 8.766 1 84 182 LEU B CA 1
ATOM 3541 C C . LEU B 1 182 ? -7.703 1.042 9.008 1 84 182 LEU B C 1
ATOM 3543 O O . LEU B 1 182 ? -7.316 1.294 10.148 1 84 182 LEU B O 1
ATOM 3547 N N . ARG B 1 183 ? -7.121 1.214 7.969 1 70.94 183 ARG B N 1
ATOM 3548 C CA . ARG B 1 183 ? -5.816 1.864 8.062 1 70.94 183 ARG B CA 1
ATOM 3549 C C . ARG B 1 183 ? -5.969 3.377 8.18 1 70.94 183 ARG B C 1
ATOM 3551 O O . ARG B 1 183 ? -7.047 3.877 8.516 1 70.94 183 ARG B O 1
ATOM 3558 N N . GLU B 1 184 ? -4.957 4.16 8.008 1 60.38 184 GLU B N 1
ATOM 3559 C CA . GLU B 1 184 ? -4.984 5.602 8.242 1 60.38 184 GLU B CA 1
ATOM 3560 C C . GLU B 1 184 ? -5.922 6.301 7.262 1 60.38 184 GLU B C 1
ATOM 3562 O O . GLU B 1 184 ? -6.496 7.344 7.582 1 60.38 184 GLU B O 1
ATOM 3567 N N . ARG B 1 185 ? -6.293 5.629 6.184 1 60.81 185 ARG B N 1
ATOM 3568 C CA . ARG B 1 185 ? -6.996 6.293 5.09 1 60.81 185 ARG B CA 1
ATOM 3569 C C . ARG B 1 185 ? -8.5 6.273 5.32 1 60.81 185 ARG B C 1
ATOM 3571 O O . ARG B 1 185 ? -9.258 6.887 4.562 1 60.81 185 ARG B O 1
ATOM 3578 N N . TRP B 1 186 ? -8.891 5.59 6.387 1 62.72 186 TRP B N 1
ATOM 3579 C CA . TRP B 1 186 ? -10.336 5.426 6.508 1 62.72 186 TRP B CA 1
ATOM 3580 C C . TRP B 1 186 ? -11.016 6.766 6.77 1 62.72 186 TRP B C 1
ATOM 3582 O O . TRP B 1 186 ? -12.203 6.938 6.484 1 62.72 186 TRP B O 1
ATOM 3592 N N . LYS B 1 187 ? -10.227 7.809 7.207 1 63.59 187 LYS B N 1
ATOM 3593 C CA . LYS B 1 187 ? -10.766 9.109 7.602 1 63.59 187 LYS B CA 1
ATOM 3594 C C . LYS B 1 187 ? -10.945 10.016 6.391 1 63.59 187 LYS B C 1
ATOM 3596 O O . LYS B 1 187 ? -11.641 11.031 6.465 1 63.59 187 LYS B O 1
ATOM 3601 N N . GLN B 1 188 ? -10.258 9.727 5.406 1 59.75 188 GLN B N 1
ATOM 3602 C CA . GLN B 1 188 ? -10.195 10.648 4.277 1 59.75 188 GLN B CA 1
ATOM 3603 C C . GLN B 1 188 ? -11.523 10.703 3.527 1 59.75 188 GLN B C 1
ATOM 3605 O O . GLN B 1 188 ? -11.805 11.672 2.828 1 59.75 188 GLN B O 1
ATOM 3610 N N . ALA B 1 189 ? -12.312 9.672 3.648 1 56.22 189 ALA B N 1
ATOM 3611 C CA . ALA B 1 189 ? -13.516 9.633 2.811 1 56.22 189 ALA B CA 1
ATOM 3612 C C . ALA B 1 189 ? -14.727 10.18 3.562 1 56.22 189 ALA B C 1
ATOM 3614 O O . ALA B 1 189 ? -15.852 10.117 3.064 1 56.22 189 ALA B O 1
ATOM 3615 N N . LEU B 1 190 ? -14.367 10.82 4.637 1 60.66 190 LEU B N 1
ATOM 3616 C CA . LEU B 1 190 ? -15.547 11.242 5.383 1 60.66 190 LEU B CA 1
ATOM 3617 C C . LEU B 1 190 ? -15.906 12.688 5.047 1 60.66 190 LEU B C 1
ATOM 3619 O O . LEU B 1 190 ? -15.031 13.547 4.961 1 60.66 190 LEU B O 1
ATOM 3623 N N . PRO B 1 191 ? -17.203 12.789 4.535 1 55.41 191 PRO B N 1
ATOM 3624 C CA . PRO B 1 191 ? -17.641 14.156 4.246 1 55.41 191 PRO B CA 1
ATOM 3625 C C . PRO B 1 191 ? -17.484 15.094 5.441 1 55.41 191 PRO B C 1
ATOM 3627 O O . PRO B 1 191 ? -17.609 14.664 6.59 1 55.41 191 PRO B O 1
ATOM 3630 N N . GLU B 1 192 ? -16.688 16.109 5.359 1 52.25 192 GLU B N 1
ATOM 3631 C CA . GLU B 1 192 ? -16.594 17.078 6.449 1 52.25 192 GLU B CA 1
ATOM 3632 C C . GLU B 1 192 ? -17.953 17.375 7.055 1 52.25 192 GLU B C 1
ATOM 3634 O O . GLU B 1 192 ? -18.125 17.359 8.273 1 52.25 192 GLU B O 1
ATOM 3639 N N . LYS B 1 193 ? -18.75 18.453 6.434 1 51.5 193 LYS B N 1
ATOM 3640 C CA . LYS B 1 193 ? -19.859 19.219 7 1 51.5 193 LYS B CA 1
ATOM 3641 C C . LYS B 1 193 ? -21.203 18.578 6.676 1 51.5 193 LYS B C 1
ATOM 3643 O O . LYS B 1 193 ? -22.25 19.219 6.82 1 51.5 193 LYS B O 1
ATOM 3648 N N . ASN B 1 194 ? -21.375 17.312 6.352 1 55.41 194 ASN B N 1
ATOM 3649 C CA . ASN B 1 194 ? -22.781 17.312 5.98 1 55.41 194 ASN B CA 1
ATOM 3650 C C . ASN B 1 194 ? -23.672 16.828 7.133 1 55.41 194 ASN B C 1
ATOM 3652 O O . ASN B 1 194 ? -23.938 15.641 7.262 1 55.41 194 ASN B O 1
ATOM 3656 N N . ARG B 1 195 ? -24.094 17.766 7.973 1 59.84 195 ARG B N 1
ATOM 3657 C CA . ARG B 1 195 ? -24.828 17.703 9.234 1 59.84 195 ARG B CA 1
ATOM 3658 C C . ARG B 1 195 ? -26.078 16.859 9.109 1 59.84 195 ARG B C 1
ATOM 3660 O O . ARG B 1 195 ? -26.578 16.328 10.102 1 59.84 195 ARG B O 1
ATOM 3667 N N . ASN B 1 196 ? -26.375 16.328 7.77 1 76.31 196 ASN B N 1
ATOM 3668 C CA . ASN B 1 196 ? -27.656 15.617 7.77 1 76.31 196 ASN B CA 1
ATOM 3669 C C . ASN B 1 196 ? -27.531 14.266 7.07 1 76.31 196 ASN B C 1
ATOM 3671 O O . ASN B 1 196 ? -28.547 13.68 6.676 1 76.31 196 ASN B O 1
ATOM 3675 N N . TRP B 1 197 ? -26.234 13.719 6.918 1 83.19 197 TRP B N 1
ATOM 3676 C CA . TRP B 1 197 ? -26.062 12.414 6.285 1 83.19 197 TRP B CA 1
ATOM 3677 C C . TRP B 1 197 ? -25.953 11.312 7.332 1 83.19 197 TRP B C 1
ATOM 3679 O O . TRP B 1 197 ? -25.297 11.492 8.359 1 83.19 197 TRP B O 1
ATOM 3689 N N . VAL B 1 198 ? -26.719 10.297 7.031 1 88.56 198 VAL B N 1
ATOM 3690 C CA . VAL B 1 198 ? -26.531 9.086 7.816 1 88.56 198 VAL B CA 1
ATOM 3691 C C . VAL B 1 198 ? -25.453 8.219 7.176 1 88.56 198 VAL B C 1
ATOM 3693 O O . VAL B 1 198 ? -25.641 7.688 6.078 1 88.56 198 VAL B O 1
ATOM 3696 N N . MET B 1 199 ? -24.328 8.117 7.887 1 89 199 MET B N 1
ATOM 3697 C CA . MET B 1 199 ? -23.203 7.414 7.301 1 89 199 MET B CA 1
ATOM 3698 C C . MET B 1 199 ? -22.797 6.227 8.164 1 89 199 MET B C 1
ATOM 3700 O O . MET B 1 199 ? -22.766 6.324 9.391 1 89 199 MET B O 1
ATOM 3704 N N . TYR B 1 200 ? -22.5 5.094 7.484 1 93.06 200 TYR B N 1
ATOM 3705 C CA . TYR B 1 200 ? -22.016 3.889 8.148 1 93.06 200 TYR B CA 1
ATOM 3706 C C . TYR B 1 200 ? -20.688 3.432 7.551 1 93.06 200 TYR B C 1
ATOM 3708 O O . TYR B 1 200 ? -20.453 3.607 6.355 1 93.06 200 TYR B O 1
ATOM 3716 N N . LEU B 1 201 ? -19.938 2.924 8.359 1 92.81 201 LEU B N 1
ATOM 3717 C CA . LEU B 1 201 ? -18.688 2.287 7.949 1 92.81 201 LEU B CA 1
ATOM 3718 C C . LEU B 1 201 ? -18.781 0.77 8.078 1 92.81 201 LEU B C 1
ATOM 3720 O O . LEU B 1 201 ? -19.297 0.257 9.07 1 92.81 201 LEU B O 1
ATOM 3724 N N . ILE B 1 202 ? -18.359 0.123 7.047 1 95.69 202 ILE B N 1
ATOM 3725 C CA . ILE B 1 202 ? -18.312 -1.335 7.066 1 95.69 202 ILE B CA 1
ATOM 3726 C C . ILE B 1 202 ? -16.875 -1.81 6.91 1 95.69 202 ILE B C 1
ATOM 3728 O O . ILE B 1 202 ? -16.156 -1.35 6.02 1 95.69 202 ILE B O 1
ATOM 3732 N N . THR B 1 203 ? -16.453 -2.758 7.773 1 95.31 203 THR B N 1
ATOM 3733 C CA . THR B 1 203 ? -15.078 -3.213 7.672 1 95.31 203 THR B CA 1
ATOM 3734 C C . THR B 1 203 ? -14.977 -4.703 7.98 1 95.31 203 THR B C 1
ATOM 3736 O O . THR B 1 203 ? -15.812 -5.254 8.703 1 95.31 203 THR B O 1
ATOM 3739 N N . MET B 1 204 ? -13.984 -5.266 7.41 1 94.94 204 MET B N 1
ATOM 3740 C CA . MET B 1 204 ? -13.672 -6.672 7.66 1 94.94 204 MET B CA 1
ATOM 3741 C C . MET B 1 204 ? -12.438 -6.805 8.547 1 94.94 204 MET B C 1
ATOM 3743 O O . MET B 1 204 ? -11.883 -7.895 8.68 1 94.94 204 MET B O 1
ATOM 3747 N N . ASP B 1 205 ? -12.055 -5.742 9.125 1 92.94 205 ASP B N 1
ATOM 3748 C CA . ASP B 1 205 ? -10.867 -5.734 9.977 1 92.94 205 ASP B CA 1
ATOM 3749 C C . ASP B 1 205 ? -11.031 -6.699 11.148 1 92.94 205 ASP B C 1
ATOM 3751 O O . ASP B 1 205 ? -12.094 -6.766 11.766 1 92.94 205 ASP B O 1
ATOM 3755 N N . ASP B 1 206 ? -9.93 -7.402 11.43 1 93.31 206 ASP B N 1
ATOM 3756 C CA . ASP B 1 206 ? -9.984 -8.406 12.484 1 93.31 206 ASP B CA 1
ATOM 3757 C C . ASP B 1 206 ? -9.75 -7.777 13.859 1 93.31 206 ASP B C 1
ATOM 3759 O O . ASP B 1 206 ? -9.945 -8.43 14.883 1 93.31 206 ASP B O 1
ATOM 3763 N N . ASP B 1 207 ? -9.406 -6.527 13.797 1 90.62 207 ASP B N 1
ATOM 3764 C CA . ASP B 1 207 ? -9.086 -5.871 15.062 1 90.62 207 ASP B CA 1
ATOM 3765 C C . ASP B 1 207 ? -9.344 -4.371 14.984 1 90.62 207 ASP B C 1
ATOM 3767 O O . ASP B 1 207 ? -8.938 -3.713 14.023 1 90.62 207 ASP B O 1
ATOM 3771 N N . ILE B 1 208 ? -10.109 -3.861 15.945 1 93.19 208 ILE B N 1
ATOM 3772 C CA . ILE B 1 208 ? -10.336 -2.434 16.141 1 93.19 208 ILE B CA 1
ATOM 3773 C C . ILE B 1 208 ? -9.812 -2.008 17.516 1 93.19 208 ILE B C 1
ATOM 3775 O O . ILE B 1 208 ? -10.5 -2.174 18.531 1 93.19 208 ILE B O 1
ATOM 3779 N N . PRO B 1 209 ? -8.625 -1.462 17.5 1 90.25 209 PRO B N 1
ATOM 3780 C CA . PRO B 1 209 ? -8.109 -0.981 18.781 1 90.25 209 PRO B CA 1
ATOM 3781 C C . PRO B 1 209 ? -9.008 0.076 19.422 1 90.25 209 PRO B C 1
ATOM 3783 O O . PRO B 1 209 ? -9.758 0.754 18.719 1 90.25 209 PRO B O 1
ATOM 3786 N N . ASP B 1 210 ? -8.891 0.201 20.75 1 90.75 210 ASP B N 1
ATOM 3787 C CA . ASP B 1 210 ? -9.703 1.146 21.5 1 90.75 210 ASP B CA 1
ATOM 3788 C C . ASP B 1 210 ? -9.547 2.564 20.953 1 90.75 210 ASP B C 1
ATOM 3790 O O . ASP B 1 210 ? -10.531 3.291 20.812 1 90.75 210 ASP B O 1
ATOM 3794 N N . GLN B 1 211 ? -8.414 2.953 20.672 1 84.06 211 GLN B N 1
ATOM 3795 C CA . GLN B 1 211 ? -8.156 4.293 20.156 1 84.06 211 GLN B CA 1
ATOM 3796 C C . GLN B 1 211 ? -8.859 4.52 18.828 1 84.06 211 GLN B C 1
ATOM 3798 O O . GLN B 1 211 ? -9.391 5.602 18.578 1 84.06 211 GLN B O 1
ATOM 3803 N N . LYS B 1 212 ? -8.82 3.539 18.078 1 87.12 212 LYS B N 1
ATOM 3804 C CA . LYS B 1 212 ? -9.5 3.625 16.797 1 87.12 212 LYS B CA 1
ATOM 3805 C C . LYS B 1 212 ? -11.016 3.738 16.969 1 87.12 212 LYS B C 1
ATOM 3807 O O . LYS B 1 212 ? -11.672 4.5 16.266 1 87.12 212 LYS B O 1
ATOM 3812 N N . ALA B 1 213 ? -11.539 2.953 17.812 1 92 213 ALA B N 1
ATOM 3813 C CA . ALA B 1 213 ? -12.961 3.031 18.125 1 92 213 ALA B CA 1
ATOM 3814 C C . ALA B 1 213 ? -13.359 4.445 18.547 1 92 213 ALA B C 1
ATOM 3816 O O . ALA B 1 213 ? -14.391 4.961 18.125 1 92 213 ALA B O 1
ATOM 3817 N N . LYS B 1 214 ? -12.508 4.988 19.328 1 88.94 214 LYS B N 1
ATOM 3818 C CA . LYS B 1 214 ? -12.75 6.355 19.781 1 88.94 214 LYS B CA 1
ATOM 3819 C C . LYS B 1 214 ? -12.711 7.336 18.609 1 88.94 214 LYS B C 1
ATOM 3821 O O . LYS B 1 214 ? -13.555 8.234 18.516 1 88.94 214 LYS B O 1
ATOM 3826 N N . GLU B 1 215 ? -11.781 7.168 17.766 1 83.12 215 GLU B N 1
ATOM 3827 C CA . GLU B 1 215 ? -11.656 8.023 16.578 1 83.12 215 GLU B CA 1
ATOM 3828 C C . GLU B 1 215 ? -12.898 7.938 15.703 1 83.12 215 GLU B C 1
ATOM 3830 O O . GLU B 1 215 ? -13.359 8.953 15.172 1 83.12 215 GLU B O 1
ATOM 3835 N N . ILE B 1 216 ? -13.391 6.812 15.57 1 87.69 216 ILE B N 1
ATOM 3836 C CA . ILE B 1 216 ? -14.594 6.602 14.766 1 87.69 216 ILE B CA 1
ATOM 3837 C C . ILE B 1 216 ? -15.766 7.375 15.367 1 87.69 216 ILE B C 1
ATOM 3839 O O . ILE B 1 216 ? -16.516 8.047 14.648 1 87.69 216 ILE B O 1
ATOM 3843 N N . ASN B 1 217 ? -15.875 7.312 16.594 1 88.44 217 ASN B N 1
ATOM 3844 C CA . ASN B 1 217 ? -16.906 8.062 17.297 1 88.44 217 ASN B CA 1
ATOM 3845 C C . ASN B 1 217 ? -16.719 9.57 17.141 1 88.44 217 ASN B C 1
ATOM 3847 O O . ASN B 1 217 ? -17.688 10.312 16.984 1 88.44 217 ASN B O 1
ATOM 3851 N N . ASP B 1 218 ? -15.477 9.93 17.188 1 81.69 218 ASP B N 1
ATOM 3852 C CA . ASP B 1 218 ? -15.148 11.344 17.047 1 81.69 218 ASP B CA 1
ATOM 3853 C C . ASP B 1 218 ? -15.602 11.875 15.688 1 81.69 218 ASP B C 1
ATOM 3855 O O . ASP B 1 218 ? -15.891 13.07 15.547 1 81.69 218 ASP B O 1
ATOM 3859 N N . HIS B 1 219 ? -15.68 11.086 14.758 1 79.56 219 HIS B N 1
ATOM 3860 C CA . HIS B 1 219 ? -16.109 11.484 13.422 1 79.56 219 HIS B CA 1
ATOM 3861 C C . HIS B 1 219 ? -17.609 11.219 13.234 1 79.56 219 HIS B C 1
ATOM 3863 O O . HIS B 1 219 ? -18.109 11.273 12.109 1 79.56 219 HIS B O 1
ATOM 3869 N N . ASN B 1 220 ? -18.234 10.766 14.273 1 83.12 220 ASN B N 1
ATOM 3870 C CA . ASN B 1 220 ? -19.672 10.539 14.312 1 83.12 220 ASN B CA 1
ATOM 3871 C C . ASN B 1 220 ? -20.094 9.445 13.336 1 83.12 220 ASN B C 1
ATOM 3873 O O . ASN B 1 220 ? -21.078 9.602 12.609 1 83.12 220 ASN B O 1
ATOM 3877 N N . LEU B 1 221 ? -19.344 8.414 13.352 1 88.25 221 LEU B N 1
ATOM 3878 C CA . LEU B 1 221 ? -19.641 7.289 12.477 1 88.25 221 LEU B CA 1
ATOM 3879 C C . LEU B 1 221 ? -20.031 6.059 13.289 1 88.25 221 LEU B C 1
ATOM 3881 O O . LEU B 1 221 ? -19.641 5.926 14.445 1 88.25 221 LEU B O 1
ATOM 3885 N N . ILE B 1 222 ? -20.828 5.332 12.633 1 93.62 222 ILE B N 1
ATOM 3886 C CA . ILE B 1 222 ? -21.125 3.994 13.125 1 93.62 222 ILE B CA 1
ATOM 3887 C C . ILE B 1 222 ? -20.422 2.955 12.258 1 93.62 222 ILE B C 1
ATOM 3889 O O . ILE B 1 222 ? -20.469 3.031 11.031 1 93.62 222 ILE B O 1
ATOM 3893 N N . VAL B 1 223 ? -19.75 2.055 12.914 1 95.38 223 VAL B N 1
ATOM 3894 C CA . VAL B 1 223 ? -19 1.063 12.141 1 95.38 223 VAL B CA 1
ATOM 3895 C C . VAL B 1 223 ? -19.562 -0.33 12.414 1 95.38 223 VAL B C 1
ATOM 3897 O O . VAL B 1 223 ? -19.891 -0.662 13.562 1 95.38 223 VAL B O 1
ATOM 3900 N N . TYR B 1 224 ? -19.719 -1.018 11.344 1 97.12 224 TYR B N 1
ATOM 3901 C CA . TYR B 1 224 ? -20.078 -2.428 11.445 1 97.12 224 TYR B CA 1
ATOM 3902 C C . TYR B 1 224 ? -18.859 -3.318 11.273 1 97.12 224 TYR B C 1
ATOM 3904 O O . TYR B 1 224 ? -18.125 -3.197 10.289 1 97.12 224 TYR B O 1
ATOM 3912 N N . VAL B 1 225 ? -18.656 -4.215 12.227 1 97.25 225 VAL B N 1
ATOM 3913 C CA . VAL B 1 225 ? -17.5 -5.09 12.258 1 97.25 225 VAL B CA 1
ATOM 3914 C C . VAL B 1 225 ? -17.938 -6.547 12.336 1 97.25 225 VAL B C 1
ATOM 3916 O O . VAL B 1 225 ? -19.109 -6.832 12.633 1 97.25 225 VAL B O 1
ATOM 3919 N N . LYS B 1 226 ? -17.031 -7.465 12.07 1 96.62 226 LYS B N 1
ATOM 3920 C CA . LYS B 1 226 ? -17.328 -8.875 12.289 1 96.62 226 LYS B CA 1
ATOM 3921 C C . LYS B 1 226 ? -17.875 -9.117 13.688 1 96.62 226 LYS B C 1
ATOM 3923 O O . LYS B 1 226 ? -17.422 -8.5 14.656 1 96.62 226 LYS B O 1
ATOM 3928 N N . ASP B 1 227 ? -18.75 -9.992 13.742 1 96.88 227 ASP B N 1
ATOM 3929 C CA . ASP B 1 227 ? -19.438 -10.211 15.016 1 96.88 227 ASP B CA 1
ATOM 3930 C C . ASP B 1 227 ? -18.453 -10.578 16.109 1 96.88 227 ASP B C 1
ATOM 3932 O O . ASP B 1 227 ? -18.578 -10.125 17.25 1 96.88 227 ASP B O 1
ATOM 3936 N N . GLN B 1 228 ? -17.438 -11.352 15.766 1 95.62 228 GLN B N 1
ATOM 3937 C CA . GLN B 1 228 ? -16.453 -11.781 16.75 1 95.62 228 GLN B CA 1
ATOM 3938 C C . GLN B 1 228 ? -15.602 -10.609 17.234 1 95.62 228 GLN B C 1
ATOM 3940 O O . GLN B 1 228 ? -15.086 -10.625 18.359 1 95.62 228 GLN B O 1
ATOM 3945 N N . VAL B 1 229 ? -15.469 -9.594 16.406 1 95.56 229 VAL B N 1
ATOM 3946 C CA . VAL B 1 229 ? -14.719 -8.406 16.797 1 95.56 229 VAL B CA 1
ATOM 3947 C C . VAL B 1 229 ? -15.523 -7.59 17.812 1 95.56 229 VAL B C 1
ATOM 3949 O O . VAL B 1 229 ? -14.984 -7.121 18.812 1 95.56 229 VAL B O 1
ATOM 3952 N N . LYS B 1 230 ? -16.812 -7.434 17.562 1 95.56 230 LYS B N 1
ATOM 3953 C CA . LYS B 1 230 ? -17.703 -6.715 18.469 1 95.56 230 LYS B CA 1
ATOM 3954 C C . LYS B 1 230 ? -17.766 -7.387 19.844 1 95.56 230 LYS B C 1
ATOM 3956 O O . LYS B 1 230 ? -17.938 -6.719 20.859 1 95.56 230 LYS B O 1
ATOM 3961 N N . ALA B 1 231 ? -17.516 -8.641 19.891 1 93.62 231 ALA B N 1
ATOM 3962 C CA . ALA B 1 231 ? -17.641 -9.43 21.109 1 93.62 231 ALA B CA 1
ATOM 3963 C C . ALA B 1 231 ? -16.5 -9.141 22.078 1 93.62 231 ALA B C 1
ATOM 3965 O O . ALA B 1 231 ? -16.562 -9.492 23.25 1 93.62 231 ALA B O 1
ATOM 3966 N N . LYS B 1 232 ? -15.445 -8.461 21.578 1 92.69 232 LYS B N 1
ATOM 3967 C CA . LYS B 1 232 ? -14.336 -8.094 22.469 1 92.69 232 LYS B CA 1
ATOM 3968 C C . LYS B 1 232 ? -14.805 -7.172 23.578 1 92.69 232 LYS B C 1
ATOM 3970 O O . LYS B 1 232 ? -15.609 -6.262 23.344 1 92.69 232 LYS B O 1
ATOM 3975 N N . SER B 1 233 ? -14.305 -7.359 24.766 1 89.75 233 SER B N 1
ATOM 3976 C CA . SER B 1 233 ? -14.805 -6.719 25.984 1 89.75 233 SER B CA 1
ATOM 3977 C C . SER B 1 233 ? -14.742 -5.199 25.875 1 89.75 233 SER B C 1
ATOM 3979 O O . SER B 1 233 ? -15.672 -4.5 26.281 1 89.75 233 SER B O 1
ATOM 3981 N N . TYR B 1 234 ? -13.695 -4.684 25.312 1 91.81 234 TYR B N 1
ATOM 3982 C CA . TYR B 1 234 ? -13.508 -3.238 25.297 1 91.81 234 TYR B CA 1
ATOM 3983 C C . TYR B 1 234 ? -14.336 -2.596 24.188 1 91.81 234 TYR B C 1
ATOM 3985 O O . TYR B 1 234 ? -14.43 -1.367 24.109 1 91.81 234 TYR B O 1
ATOM 3993 N N . LEU B 1 235 ? -15.016 -3.398 23.375 1 94.5 235 LEU B N 1
ATOM 3994 C CA . LEU B 1 235 ? -15.836 -2.869 22.297 1 94.5 235 LEU B CA 1
ATOM 3995 C C . LEU B 1 235 ? -17.312 -3.117 22.562 1 94.5 235 LEU B C 1
ATOM 3997 O O . LEU B 1 235 ? -18.172 -2.422 22.016 1 94.5 235 LEU B O 1
ATOM 4001 N N . ALA B 1 236 ? -17.625 -4.059 23.375 1 93.25 236 ALA B N 1
ATOM 4002 C CA . ALA B 1 236 ? -18.969 -4.594 23.578 1 93.25 236 ALA B CA 1
ATOM 4003 C C . ALA B 1 236 ? -19.938 -3.502 24.016 1 93.25 236 ALA B C 1
ATOM 4005 O O . ALA B 1 236 ? -21.109 -3.51 23.625 1 93.25 236 ALA B O 1
ATOM 4006 N N . LYS B 1 237 ? -19.469 -2.492 24.703 1 93.62 237 LYS B N 1
ATOM 4007 C CA . LYS B 1 237 ? -20.344 -1.482 25.281 1 93.62 237 LYS B CA 1
ATOM 4008 C C . LYS B 1 237 ? -20.391 -0.227 24.406 1 93.62 237 LYS B C 1
ATOM 4010 O O . LYS B 1 237 ? -21.109 0.723 24.719 1 93.62 237 LYS B O 1
ATOM 4015 N N . LYS B 1 238 ? -19.672 -0.199 23.375 1 96.06 238 LYS B N 1
ATOM 4016 C CA . LYS B 1 238 ? -19.641 0.966 22.5 1 96.06 238 LYS B CA 1
ATOM 4017 C C . LYS B 1 238 ? -20.75 0.893 21.453 1 96.06 238 LYS B C 1
ATOM 4019 O O . LYS B 1 238 ? -20.703 0.045 20.547 1 96.06 238 LYS B O 1
ATOM 4024 N N . ASP B 1 239 ? -21.625 1.784 21.453 1 95.19 239 ASP B N 1
ATOM 4025 C CA . ASP B 1 239 ? -22.844 1.721 20.672 1 95.19 239 ASP B CA 1
ATOM 4026 C C . ASP B 1 239 ? -22.562 1.999 19.188 1 95.19 239 ASP B C 1
ATOM 4028 O O . ASP B 1 239 ? -23.344 1.602 18.328 1 95.19 239 ASP B O 1
ATOM 4032 N N . TRP B 1 240 ? -21.422 2.715 18.953 1 95.31 240 TRP B N 1
ATOM 4033 C CA . TRP B 1 240 ? -21.141 3.076 17.578 1 95.31 240 TRP B CA 1
ATOM 4034 C C . TRP B 1 240 ? -20.375 1.959 16.875 1 95.31 240 TRP B C 1
ATOM 4036 O O . TRP B 1 240 ? -20.094 2.051 15.672 1 95.31 240 TRP B O 1
ATOM 4046 N N . ILE B 1 241 ? -20 1.011 17.609 1 97.12 241 ILE B N 1
ATOM 4047 C CA . ILE B 1 241 ? -19.469 -0.23 17.047 1 97.12 241 ILE B CA 1
ATOM 4048 C C . ILE B 1 241 ? -20.562 -1.291 17.016 1 97.12 241 ILE B C 1
ATOM 4050 O O . ILE B 1 241 ? -21.062 -1.702 18.062 1 97.12 241 ILE B O 1
ATOM 4054 N N . ARG B 1 242 ? -20.891 -1.741 15.859 1 97.44 242 ARG B N 1
ATOM 4055 C CA . ARG B 1 242 ? -22.031 -2.648 15.742 1 97.44 242 ARG B CA 1
ATOM 4056 C C . ARG B 1 242 ? -21.641 -3.928 15.008 1 97.44 242 ARG B C 1
ATOM 4058 O O . ARG B 1 242 ? -20.625 -3.961 14.312 1 97.44 242 ARG B O 1
ATOM 4065 N N . LYS B 1 243 ? -22.438 -4.945 15.188 1 96.94 243 LYS B N 1
ATOM 4066 C CA . LYS B 1 243 ? -22.234 -6.227 14.516 1 96.94 243 LYS B CA 1
ATOM 4067 C C . LYS B 1 243 ? -22.656 -6.152 13.047 1 96.94 243 LYS B C 1
ATOM 4069 O O . LYS B 1 243 ? -23.688 -5.551 12.719 1 96.94 243 LYS B O 1
ATOM 4074 N N . LEU B 1 244 ? -21.859 -6.738 12.289 1 97.25 244 LEU B N 1
ATOM 4075 C CA . LEU B 1 244 ? -22.219 -6.859 10.883 1 97.25 244 LEU B CA 1
ATOM 4076 C C . LEU B 1 244 ? -23.578 -7.523 10.719 1 97.25 244 LEU B C 1
ATOM 4078 O O . LEU B 1 244 ? -24.344 -7.164 9.82 1 97.25 244 LEU B O 1
ATOM 4082 N N . SER B 1 245 ? -23.891 -8.43 11.539 1 96.44 245 SER B N 1
ATOM 4083 C CA . SER B 1 245 ? -25.156 -9.148 11.477 1 96.44 245 SER B CA 1
ATOM 4084 C C . SER B 1 245 ? -26.344 -8.195 11.672 1 96.44 245 SER B C 1
ATOM 4086 O O . SER B 1 245 ? -27.469 -8.516 11.305 1 96.44 245 SER B O 1
ATOM 4088 N N . ASP B 1 246 ? -26.078 -7.066 12.25 1 96.25 246 ASP B N 1
ATOM 4089 C CA . ASP B 1 246 ? -27.141 -6.102 12.523 1 96.25 246 ASP B CA 1
ATOM 4090 C C . ASP B 1 246 ? -27.359 -5.18 11.328 1 96.25 246 ASP B C 1
ATOM 4092 O O . ASP B 1 246 ? -28.375 -4.465 11.273 1 96.25 246 ASP B O 1
ATOM 4096 N N . LEU B 1 247 ? -26.5 -5.168 10.375 1 97 247 LEU B N 1
ATOM 4097 C CA . LEU B 1 247 ? -26.484 -4.184 9.297 1 97 247 LEU B CA 1
ATOM 4098 C C . LEU B 1 247 ? -27.781 -4.246 8.492 1 97 247 LEU B C 1
ATOM 4100 O O . LEU B 1 247 ? -28.453 -3.232 8.312 1 97 247 LEU B O 1
ATOM 4104 N N . PRO B 1 248 ? -28.156 -5.43 8.062 1 96.12 248 PRO B N 1
ATOM 4105 C CA . PRO B 1 248 ? -29.391 -5.465 7.273 1 96.12 248 PRO B CA 1
ATOM 4106 C C . PRO B 1 248 ? -30.609 -4.957 8.055 1 96.12 248 PRO B C 1
ATOM 4108 O O . PRO B 1 248 ? -31.484 -4.309 7.48 1 96.12 248 PRO B O 1
ATOM 4111 N N . LYS B 1 249 ? -30.656 -5.207 9.258 1 94.19 249 LYS B N 1
ATOM 4112 C CA . LYS B 1 249 ? -31.766 -4.77 10.094 1 94.19 249 LYS B CA 1
ATOM 4113 C C . LYS B 1 249 ? -31.734 -3.256 10.289 1 94.19 249 LYS B C 1
ATOM 4115 O O . LYS B 1 249 ? -32.781 -2.6 10.242 1 94.19 249 LYS B O 1
ATOM 4120 N N . ASP B 1 250 ? -30.547 -2.754 10.484 1 94.38 250 ASP B N 1
ATOM 4121 C CA . ASP B 1 250 ? -30.375 -1.325 10.734 1 94.38 250 ASP B CA 1
ATOM 4122 C C . ASP B 1 250 ? -30.703 -0.51 9.484 1 94.38 250 ASP B C 1
ATOM 4124 O O . ASP B 1 250 ? -31.016 0.678 9.578 1 94.38 250 ASP B O 1
ATOM 4128 N N . LEU B 1 251 ? -30.609 -1.088 8.383 1 94.69 251 LEU B N 1
ATOM 4129 C CA . LEU B 1 251 ? -30.781 -0.358 7.129 1 94.69 251 LEU B CA 1
ATOM 4130 C C . LEU B 1 251 ? -32.25 -0.368 6.691 1 94.69 251 LEU B C 1
ATOM 4132 O O . LEU B 1 251 ? -32.625 0.289 5.715 1 94.69 251 LEU B O 1
ATOM 4136 N N . ARG B 1 252 ? -33.094 -1.115 7.301 1 85.94 252 ARG B N 1
ATOM 4137 C CA . ARG B 1 252 ? -34.531 -1.142 6.988 1 85.94 252 ARG B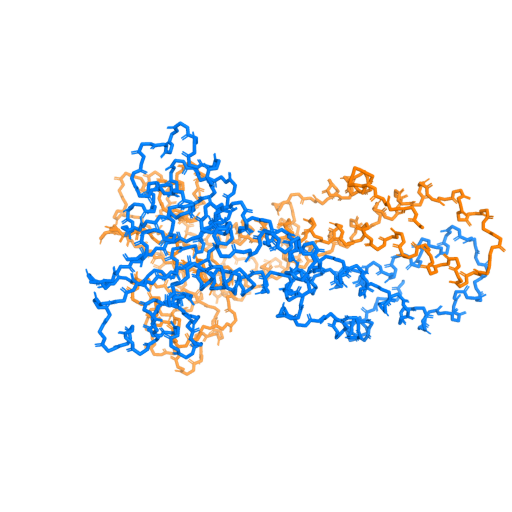 CA 1
ATOM 4138 C C . ARG B 1 252 ? -35.219 0.086 7.555 1 85.94 252 ARG B C 1
ATOM 4140 O O . ARG B 1 252 ? -34.844 0.616 8.594 1 85.94 252 ARG B O 1
#

InterPro domains:
  IPR011335 Restriction endonuclease type II-like [SSF52980] (15-235)
  IPR015109 Restriction endonuclease, type II, EcoRII, C-terminal [PF09019] (109-239)
  IPR038365 EcoRII, C-terminal domain superfamily [G3DSA:3.40.91.80] (14-252)

Organism: Nitrososphaera gargensis (strain Ga9.2) (NCBI:txid1237085)

Nearest PDB structures (foldseek):
  2gb7-assembly1_A  TM=8.334E-01  e=1.211E-10  Enterobacter cloacae
  2gb7-assembly2_C  TM=8.224E-01  e=7.302E-10  Enterobacter cloacae
  3hqg-assembly1_A-2  TM=7.512E-01  e=4.067E-06  Escherichia coli
  1na6-assembly1_B  TM=7.198E-01  e=1.394E-05  Escherichia coli
  2gb7-assembly1_A  TM=8.338E-01  e=1.359E-10  Enterobacter cloacae

Solvent-accessible surface area (backbone atoms only — not comparable to full-atom values): 26945 Å² total; per-residue (Å²): 129,83,75,78,49,70,67,58,42,46,64,29,38,51,65,16,62,68,65,45,73,58,66,67,57,48,40,50,53,34,59,68,69,45,64,66,70,61,67,33,37,69,44,32,52,77,36,31,33,60,43,50,52,50,52,53,52,40,28,51,52,51,50,52,50,42,54,56,56,27,48,50,50,27,52,50,44,48,42,66,70,45,39,67,60,56,66,64,58,82,63,59,59,64,60,48,49,53,52,49,48,61,60,44,42,61,46,36,28,52,48,38,55,53,48,50,53,50,49,57,62,42,49,53,55,49,50,49,50,50,50,46,54,52,39,41,50,57,70,40,59,52,37,70,49,48,74,81,50,16,71,74,53,34,53,37,42,30,26,27,55,30,65,67,44,42,71,77,40,37,75,74,20,40,34,33,35,71,35,64,56,78,55,71,50,64,64,60,42,52,64,83,78,59,91,58,61,48,52,37,35,40,37,65,38,83,69,78,54,68,69,52,54,50,50,40,49,73,69,70,35,35,35,27,28,37,49,76,48,36,64,36,78,92,38,58,80,39,82,45,53,35,37,31,51,47,46,69,66,68,73,102,130,82,75,78,48,71,67,57,42,46,64,29,39,51,64,16,62,69,65,46,74,56,65,66,57,48,41,50,54,34,58,68,69,45,63,66,70,61,66,32,39,70,45,31,52,77,36,32,34,61,43,50,51,49,53,52,51,39,29,52,52,50,49,51,49,42,56,56,56,28,48,51,47,28,51,49,44,49,42,66,72,45,36,67,59,57,67,65,59,83,62,58,58,62,61,50,51,53,52,50,48,61,59,44,44,62,46,38,30,51,45,36,53,55,49,50,54,49,48,57,63,43,48,56,56,47,51,49,51,50,50,45,53,53,39,42,50,56,69,42,60,51,38,71,50,49,73,78,50,15,71,75,52,34,53,36,42,30,26,27,55,31,66,67,44,42,72,76,40,37,75,76,20,39,35,32,35,72,34,64,54,79,55,72,47,64,63,60,41,52,64,83,79,61,91,60,61,47,51,37,36,38,37,64,38,84,70,77,54,69,68,54,54,50,51,40,49,74,70,70,36,34,34,28,27,36,51,75,50,37,64,38,78,91,38,57,81,40,83,46,54,35,38,32,51,47,46,71,65,69,72,102